Protein AF-Q7MBL3-F1 (afdb_monomer)

Secondary structure (DSSP, 8-state):
-----------------------------S-----STTB---HHHHHHHTPPSEEEPTT-HHHHHHHHHH-SEEEEE-EEE-TTS-EEEPPPEE--GGGHHHHHHHTTTT-EEEEEEETTEEEEEEEESSSSTT--EEEEE--PPPPPBPPP---HHHHHHHHHTTPPPTT---S----------TT---HHHHHS--HHHHHHHHHHHHHHHHHHHHHHHHHHHHHHHHHHHTSPTT----TTSTTHHHHHHHHHHHHHHHHHHHHHHHHHHHHHHHHHHTT-SS--TT-TTHHHHHHHHHHHHHHHHHHHHHHHHHHT-TTS-HHHHHHHHHHHH---HHHHHHHHS-SSS-SSS-HHHHHHHHHHHHHHHHHHHHHHHHHSSPPPEEEEEETTEEEEEEEETTEEEEEESS---HHHHHHHHHTT-EEETTTTEEEEE--HHHHHHHHHHHHHHTT-

Nearest PDB structures (foldseek):
  6z0c-assembly4_D  TM=3.869E-01  e=5.611E+00  Escherichia coli

Structure (mmCIF, N/CA/C/O backbone):
data_AF-Q7MBL3-F1
#
_entry.id   AF-Q7MBL3-F1
#
loop_
_atom_site.group_PDB
_atom_site.id
_atom_site.type_symbol
_atom_site.label_atom_id
_atom_site.label_alt_id
_atom_site.label_comp_id
_atom_site.label_asym_id
_atom_site.label_entity_id
_atom_site.label_seq_id
_atom_site.pdbx_PDB_ins_code
_atom_site.Cartn_x
_atom_site.Cartn_y
_atom_site.Cartn_z
_atom_site.occupancy
_atom_site.B_iso_or_equiv
_atom_site.auth_seq_id
_atom_site.auth_comp_id
_atom_site.auth_asym_id
_atom_site.auth_atom_id
_atom_site.pdbx_PDB_model_num
ATOM 1 N N . MET A 1 1 ? -49.470 62.899 23.967 1.00 39.84 1 MET A N 1
ATOM 2 C CA . MET A 1 1 ? -50.429 62.417 22.953 1.00 39.84 1 MET A CA 1
ATOM 3 C C . MET A 1 1 ? -50.361 60.896 22.932 1.00 39.84 1 MET A C 1
ATOM 5 O O . MET A 1 1 ? -49.258 60.398 22.788 1.00 39.84 1 MET A O 1
ATOM 9 N N . ALA A 1 2 ? -51.509 60.250 23.203 1.00 39.19 2 ALA A N 1
ATOM 10 C CA . ALA A 1 2 ? -51.912 58.832 23.047 1.00 39.19 2 ALA A CA 1
ATOM 11 C C . ALA A 1 2 ? -50.831 57.732 23.214 1.00 39.19 2 ALA A C 1
ATOM 13 O O . ALA A 1 2 ? -49.902 57.662 22.425 1.00 39.19 2 ALA A O 1
ATOM 14 N N . GLN A 1 3 ? -50.812 56.900 24.265 1.00 33.19 3 GLN A N 1
ATOM 15 C CA . GLN A 1 3 ? -51.766 55.849 24.701 1.00 33.19 3 GLN A CA 1
ATOM 16 C C . GLN A 1 3 ? -52.062 54.747 23.668 1.00 33.19 3 GLN A C 1
ATOM 18 O O . GLN A 1 3 ? -52.666 55.036 22.642 1.00 33.19 3 GLN A O 1
ATOM 23 N N . GLN A 1 4 ? -51.716 53.497 24.024 1.00 37.12 4 GLN A N 1
ATOM 24 C CA . GLN A 1 4 ? -52.576 52.290 24.152 1.00 37.12 4 GLN A CA 1
ATOM 25 C C . GLN A 1 4 ? -51.641 51.065 24.331 1.00 37.12 4 GLN A C 1
ATOM 27 O O . GLN A 1 4 ? -50.847 50.775 23.447 1.00 37.12 4 GLN A O 1
ATOM 32 N N . ASN A 1 5 ? -51.447 50.488 25.524 1.00 32.06 5 ASN A N 1
ATOM 33 C CA . ASN A 1 5 ? -52.316 49.622 26.344 1.00 32.06 5 ASN A CA 1
ATOM 34 C C . ASN A 1 5 ? -52.827 48.354 25.641 1.00 32.06 5 ASN A C 1
ATOM 36 O O . ASN A 1 5 ? -53.784 48.429 24.880 1.00 32.06 5 ASN A O 1
ATOM 40 N N . THR A 1 6 ? -52.314 47.189 26.059 1.00 35.31 6 THR A N 1
ATOM 41 C CA . THR A 1 6 ? -53.127 45.970 26.222 1.00 35.31 6 THR A CA 1
ATOM 42 C C . THR A 1 6 ? -52.737 45.236 27.506 1.00 35.31 6 THR A C 1
ATOM 44 O O . THR A 1 6 ? -51.592 44.836 27.707 1.00 35.31 6 THR A O 1
ATOM 47 N N . THR A 1 7 ? -53.737 45.121 28.367 1.00 34.91 7 THR A N 1
ATOM 48 C CA . THR A 1 7 ? -53.810 44.584 29.727 1.00 34.91 7 THR A CA 1
ATOM 49 C C . THR A 1 7 ? -53.821 43.046 29.765 1.00 34.91 7 THR A C 1
ATOM 51 O O . THR A 1 7 ? -54.398 42.439 28.864 1.00 34.91 7 THR A O 1
ATOM 54 N N . PRO A 1 8 ? -53.326 42.398 30.839 1.00 31.42 8 PRO A N 1
ATOM 55 C CA . PRO A 1 8 ? -53.755 41.064 31.255 1.00 31.42 8 PRO A CA 1
ATOM 56 C C . PRO A 1 8 ? -54.665 41.150 32.499 1.00 31.42 8 PRO A C 1
ATOM 58 O O . PRO A 1 8 ? -54.422 41.912 33.433 1.00 31.42 8 PRO A O 1
ATOM 61 N N . THR A 1 9 ? -55.768 40.407 32.506 1.00 29.75 9 THR A N 1
ATOM 62 C CA . THR A 1 9 ? -56.841 40.408 33.526 1.00 29.75 9 THR A CA 1
ATOM 63 C C . THR A 1 9 ? -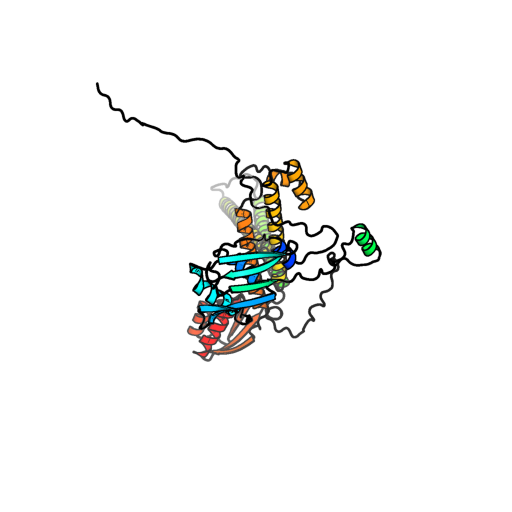57.580 39.073 33.330 1.00 29.75 9 THR A C 1
ATOM 65 O O . THR A 1 9 ? -57.867 38.753 32.185 1.00 29.75 9 THR A O 1
ATOM 68 N N . LEU A 1 10 ? -57.927 38.201 34.281 1.00 29.50 10 LEU A N 1
ATOM 69 C CA . LEU A 1 10 ? -57.842 38.079 35.742 1.00 29.50 10 LEU A CA 1
ATOM 70 C C . LEU A 1 10 ? -58.237 36.607 36.064 1.00 29.50 10 LEU A C 1
ATOM 72 O O . LEU A 1 10 ? -59.169 36.112 35.445 1.00 29.50 10 LEU A O 1
ATOM 76 N N . THR A 1 11 ? -57.542 35.948 37.008 1.00 28.22 11 THR A N 1
ATOM 77 C CA . THR A 1 11 ? -58.058 35.152 38.166 1.00 28.22 11 THR A CA 1
ATOM 78 C C . THR A 1 11 ? -59.240 34.164 37.977 1.00 28.22 11 THR A C 1
ATOM 80 O O . THR A 1 11 ? -60.243 34.506 37.377 1.00 28.22 11 THR A O 1
ATOM 83 N N . ASN A 1 12 ? -59.304 32.971 38.587 1.00 29.12 12 ASN A N 1
ATOM 84 C CA . ASN A 1 12 ? -59.176 32.711 40.029 1.00 29.12 12 ASN A CA 1
ATOM 85 C C . ASN A 1 12 ? -59.117 31.193 40.355 1.00 29.12 12 ASN A C 1
ATOM 87 O O . ASN A 1 12 ? -59.818 30.405 39.732 1.00 29.12 12 ASN A O 1
ATOM 91 N N . LEU A 1 13 ? -58.329 30.874 41.394 1.00 31.53 13 LEU A N 1
ATOM 92 C CA . LEU A 1 13 ? -58.522 29.901 42.492 1.00 31.53 13 LEU A CA 1
ATOM 93 C C . LEU A 1 13 ? -59.042 28.470 42.217 1.00 31.53 13 LEU A C 1
ATOM 95 O O . LEU A 1 13 ? -60.200 28.276 41.867 1.00 31.53 13 LEU A O 1
ATOM 99 N N . ASN A 1 14 ? -58.248 27.467 42.629 1.00 30.27 14 ASN A N 1
ATOM 100 C CA . ASN A 1 14 ? -58.586 26.673 43.824 1.00 30.27 14 ASN A CA 1
ATOM 101 C C . ASN A 1 14 ? -57.427 25.799 44.366 1.00 30.27 14 ASN A C 1
ATOM 103 O O . ASN A 1 14 ? -56.776 25.066 43.631 1.00 30.27 14 ASN A O 1
ATOM 107 N N . SER A 1 15 ? -57.239 25.931 45.688 1.00 30.22 15 SER A N 1
ATOM 108 C CA . SER A 1 15 ? -56.772 24.988 46.728 1.00 30.22 15 SER A CA 1
ATOM 109 C C . SER A 1 15 ? -55.614 24.004 46.487 1.00 30.22 15 SER A C 1
ATOM 111 O O . SER A 1 15 ? -55.679 23.087 45.675 1.00 30.22 15 SER A O 1
ATOM 113 N N . ALA A 1 16 ? -54.615 24.122 47.363 1.00 28.70 16 ALA A N 1
ATOM 114 C CA . ALA A 1 16 ? -53.510 23.198 47.577 1.00 28.70 16 ALA A CA 1
ATOM 115 C C . ALA A 1 16 ? -53.935 21.828 48.140 1.00 28.70 16 ALA A C 1
ATOM 117 O O . ALA A 1 16 ? -54.782 21.747 49.030 1.00 28.70 16 ALA A O 1
ATOM 118 N N . THR A 1 17 ? -53.221 20.769 47.750 1.00 28.30 17 THR A N 1
ATOM 119 C CA . THR A 1 17 ? -52.766 19.735 48.693 1.00 28.30 17 THR A CA 1
ATOM 120 C C . THR A 1 17 ? -51.470 19.099 48.183 1.00 28.30 17 THR A C 1
ATOM 122 O O . THR A 1 17 ? -51.303 18.820 47.000 1.00 28.30 17 THR A O 1
ATOM 125 N N . SER A 1 18 ? -50.529 18.957 49.106 1.00 27.38 18 SER A N 1
ATOM 126 C CA . SER A 1 18 ? -49.190 18.373 49.013 1.00 27.38 18 SER A CA 1
ATOM 127 C C . SER A 1 18 ? -49.149 16.941 48.458 1.00 27.38 18 SER A C 1
ATOM 129 O O . SER A 1 18 ? -50.048 16.161 48.753 1.00 27.38 18 SER A O 1
ATOM 131 N N . VAL A 1 19 ? -48.067 16.563 47.760 1.00 29.20 19 VAL A N 1
ATOM 132 C CA . VAL A 1 19 ? -46.987 15.654 48.231 1.00 29.20 19 VAL A CA 1
ATOM 133 C C . VAL A 1 19 ? -46.109 15.204 47.033 1.00 29.20 19 VAL A C 1
ATOM 135 O O . VAL A 1 19 ? -46.567 14.504 46.140 1.00 29.20 19 VAL A O 1
ATOM 138 N N . SER A 1 20 ? -44.838 15.616 47.107 1.00 32.19 20 SER A N 1
ATOM 139 C CA . SER A 1 20 ? -43.551 15.078 46.606 1.00 32.19 20 SER A CA 1
ATOM 140 C C . SER A 1 20 ? -43.251 14.748 45.122 1.00 32.19 20 SER A C 1
ATOM 142 O O . SER A 1 20 ? -44.102 14.256 44.387 1.00 32.19 20 SER A O 1
ATOM 144 N N . PRO A 1 21 ? -41.990 14.981 44.678 1.00 32.56 21 PRO A N 1
ATOM 145 C CA . PRO A 1 21 ? -41.573 14.969 43.276 1.00 32.56 21 PRO A CA 1
ATOM 146 C C . PRO A 1 21 ? -41.098 13.580 42.827 1.00 32.56 21 PRO A C 1
ATOM 148 O O . PRO A 1 21 ? -40.371 12.892 43.537 1.00 32.56 21 PRO A O 1
ATOM 151 N N . LEU A 1 22 ? -41.470 13.189 41.608 1.00 31.20 22 LEU A N 1
ATOM 152 C CA . LEU A 1 22 ? -40.857 12.067 40.898 1.00 31.20 22 LEU A CA 1
ATOM 153 C C . LEU A 1 22 ? -39.465 12.486 40.419 1.00 31.20 22 LEU A C 1
ATOM 155 O O . LEU A 1 22 ? -39.329 13.153 39.389 1.00 31.20 22 LEU A O 1
ATOM 159 N N . ASP A 1 23 ? -38.445 12.077 41.168 1.00 30.05 23 ASP A N 1
ATOM 160 C CA . ASP A 1 23 ? -37.067 12.103 40.705 1.00 30.05 23 ASP A CA 1
ATOM 161 C C . ASP A 1 23 ? -36.918 11.260 39.435 1.00 30.05 23 ASP A C 1
ATOM 163 O O . ASP A 1 23 ? -37.305 10.090 39.342 1.00 30.05 23 ASP A O 1
ATOM 167 N N . ARG A 1 24 ? -36.345 11.910 38.423 1.00 35.53 24 ARG A N 1
ATOM 168 C CA . ARG A 1 24 ? -35.778 11.273 37.243 1.00 35.53 24 ARG A CA 1
ATOM 169 C C . ARG A 1 24 ? -34.474 10.603 37.658 1.00 35.53 24 ARG A C 1
ATOM 171 O O . ARG A 1 24 ? -33.441 11.264 37.683 1.00 35.53 24 ARG A O 1
ATOM 178 N N . GLU A 1 25 ? -34.497 9.294 37.864 1.00 28.50 25 GLU A N 1
ATOM 179 C CA . GLU A 1 25 ? -33.273 8.500 37.800 1.00 28.50 25 GLU A CA 1
ATOM 180 C C . GLU A 1 25 ? -33.140 7.818 36.438 1.00 28.50 25 GLU A C 1
ATOM 182 O O . GLU A 1 25 ? -33.985 7.058 35.960 1.00 28.50 25 GLU A O 1
ATOM 187 N N . SER A 1 26 ? -32.036 8.172 35.790 1.00 29.92 26 SER A N 1
ATOM 188 C CA . SER A 1 26 ? -31.451 7.533 34.626 1.00 29.92 26 SER A CA 1
ATOM 189 C C . SER A 1 26 ? -31.321 6.023 34.804 1.00 29.92 26 SER A C 1
ATOM 191 O O . SER A 1 26 ? -30.896 5.552 35.854 1.00 29.92 26 SER A O 1
ATOM 193 N N . SER A 1 27 ? -31.592 5.280 33.730 1.00 28.03 27 SER A N 1
ATOM 194 C CA . SER A 1 27 ? -31.338 3.844 33.616 1.00 28.03 27 SER A CA 1
ATOM 195 C C . SER A 1 27 ? -29.967 3.443 34.186 1.00 28.03 27 SER A C 1
ATOM 197 O O . SER A 1 27 ? -28.944 3.881 33.645 1.00 28.03 27 SER A O 1
ATOM 199 N N . PRO A 1 28 ? -29.905 2.583 35.218 1.00 27.72 28 PRO A N 1
ATOM 200 C CA . PRO A 1 28 ? -28.652 1.985 35.626 1.00 27.72 28 PRO A CA 1
ATOM 201 C C . PRO A 1 28 ? -28.235 0.967 34.566 1.00 27.72 28 PRO A C 1
ATOM 203 O O . PRO A 1 28 ? -29.022 0.159 34.067 1.00 27.72 28 PRO A O 1
ATOM 206 N N . LYS A 1 29 ? -26.966 1.068 34.183 1.00 29.08 29 LYS A N 1
ATOM 207 C CA . LYS A 1 29 ? -26.270 0.110 33.333 1.00 29.08 29 LYS A CA 1
ATOM 208 C C . LYS A 1 29 ? -26.411 -1.285 33.946 1.00 29.08 29 LYS A C 1
ATOM 210 O O . LYS A 1 29 ? -26.300 -1.447 35.157 1.00 29.08 29 LYS A O 1
ATOM 215 N N . ASN A 1 30 ? -26.649 -2.269 33.083 1.00 32.38 30 ASN A N 1
ATOM 216 C CA . ASN A 1 30 ? -26.590 -3.690 33.401 1.00 32.38 30 ASN A CA 1
ATOM 217 C C . ASN A 1 30 ? -25.209 -4.049 33.967 1.00 32.38 30 ASN A C 1
ATOM 219 O O . ASN A 1 30 ? -24.318 -4.376 33.197 1.00 32.38 30 ASN A O 1
ATOM 223 N N . ASP A 1 31 ? -25.074 -4.020 35.286 1.00 31.09 31 ASP A N 1
ATOM 224 C CA . ASP A 1 31 ? -24.096 -4.789 36.052 1.00 31.09 31 ASP A CA 1
ATOM 225 C C . ASP A 1 31 ? -24.824 -5.291 37.305 1.00 31.09 31 ASP A C 1
ATOM 227 O O . ASP A 1 31 ? -24.669 -4.777 38.409 1.00 31.09 31 ASP A O 1
ATOM 231 N N . ILE A 1 32 ? -25.704 -6.281 37.118 1.00 34.22 32 ILE A N 1
ATOM 232 C CA . ILE A 1 32 ? -26.243 -7.054 38.239 1.00 34.22 32 ILE A CA 1
ATOM 233 C C . ILE A 1 32 ? -25.165 -8.072 38.599 1.00 34.22 32 ILE A C 1
ATOM 235 O O . ILE A 1 32 ? -24.945 -9.052 37.881 1.00 34.22 32 ILE A O 1
ATOM 239 N N . SER A 1 33 ? -24.477 -7.816 39.708 1.00 33.53 33 SER A N 1
ATOM 240 C CA . SER A 1 33 ? -23.591 -8.761 40.378 1.00 33.53 33 SER A CA 1
ATOM 241 C C . SER A 1 33 ? -24.357 -10.048 40.699 1.00 33.53 33 SER A C 1
ATOM 243 O O . SER A 1 33 ? -25.070 -10.143 41.695 1.00 33.53 33 SER A O 1
ATOM 245 N N . CYS A 1 34 ? -24.222 -11.053 39.838 1.00 35.75 34 CYS A N 1
ATOM 246 C CA . CYS A 1 34 ? -24.748 -12.396 40.059 1.00 35.75 34 CYS A CA 1
ATOM 247 C C . CYS A 1 34 ? -23.817 -13.162 41.011 1.00 35.75 34 CYS A C 1
ATOM 249 O O . CYS A 1 34 ? -22.993 -13.948 40.544 1.00 35.75 34 CYS A O 1
ATOM 251 N N . ALA A 1 35 ? -23.879 -12.877 42.313 1.00 34.41 35 ALA A N 1
ATOM 252 C CA . ALA A 1 35 ? -23.494 -13.802 43.385 1.00 34.41 35 ALA A CA 1
ATOM 253 C C . ALA A 1 35 ? -23.704 -13.135 44.751 1.00 34.41 35 ALA A C 1
ATOM 255 O O . ALA A 1 35 ? -22.852 -12.378 45.209 1.00 34.41 35 ALA A O 1
ATOM 256 N N . VAL A 1 36 ? -24.799 -13.479 45.414 1.00 39.50 36 VAL A N 1
ATOM 257 C CA . VAL A 1 36 ? -24.816 -13.606 46.873 1.00 39.50 36 VAL A CA 1
ATOM 258 C C . VAL A 1 36 ? -24.904 -15.120 47.108 1.00 39.50 36 VAL A C 1
ATOM 260 O O . VAL A 1 36 ? -25.676 -15.793 46.430 1.00 39.50 36 VAL A O 1
ATOM 263 N N . ASP A 1 37 ? -24.010 -15.666 47.930 1.00 43.28 37 ASP A N 1
ATOM 264 C CA . ASP A 1 37 ? -23.987 -17.075 48.372 1.00 43.28 37 ASP A CA 1
ATOM 265 C C . ASP A 1 37 ? -23.639 -18.182 47.352 1.00 43.28 37 ASP A C 1
ATOM 267 O O . ASP A 1 37 ? -24.036 -19.331 47.504 1.00 43.28 37 ASP A O 1
ATOM 271 N N . GLY A 1 38 ? -22.816 -17.895 46.334 1.00 48.69 38 GLY A N 1
ATOM 272 C CA . GLY A 1 38 ? -22.171 -18.957 45.531 1.00 48.69 38 GLY A CA 1
ATOM 273 C C . GLY A 1 38 ? -23.084 -19.703 44.545 1.00 48.69 38 GLY A C 1
ATOM 274 O O . GLY A 1 38 ? -22.628 -20.613 43.854 1.00 48.69 38 GLY A O 1
ATOM 275 N N . ILE A 1 39 ? -24.334 -19.268 44.414 1.00 49.53 39 ILE A N 1
ATOM 276 C CA . ILE A 1 39 ? -25.341 -19.841 43.524 1.00 49.53 39 ILE A CA 1
ATOM 277 C C . ILE A 1 39 ? -25.521 -18.929 42.302 1.00 49.53 39 ILE A C 1
ATOM 279 O O . ILE A 1 39 ? -25.742 -17.721 42.421 1.00 49.53 39 ILE A O 1
ATOM 283 N N . LYS A 1 40 ? -25.409 -19.493 41.093 1.00 53.00 40 LYS A N 1
ATOM 284 C CA . LYS A 1 40 ? -25.636 -18.758 39.843 1.00 53.00 40 LYS A CA 1
ATOM 285 C C . LYS A 1 40 ? -27.105 -18.887 39.451 1.00 53.00 40 LYS A C 1
ATOM 287 O O . LYS A 1 40 ? -27.510 -19.895 38.886 1.00 53.00 40 LYS A O 1
ATOM 292 N N . GLN A 1 41 ? -27.894 -17.850 39.714 1.00 61.34 41 GLN A N 1
ATOM 293 C CA . GLN A 1 41 ? -29.299 -17.825 39.302 1.00 61.34 41 GLN A CA 1
ATOM 294 C C . GLN A 1 41 ? -29.422 -17.914 37.767 1.00 61.34 41 GLN A C 1
ATOM 296 O O . GLN A 1 41 ? -28.727 -17.198 37.035 1.00 61.34 41 GLN A O 1
ATOM 301 N N . SER A 1 42 ? -30.303 -18.795 37.269 1.00 76.19 42 SER A N 1
ATOM 302 C CA . SER A 1 42 ? -30.627 -18.900 35.835 1.00 76.19 42 SER A CA 1
ATOM 303 C C . SER A 1 42 ? -31.080 -17.539 35.294 1.00 76.19 42 SER A C 1
ATOM 305 O O . SER A 1 42 ? -31.807 -16.796 35.961 1.00 76.19 42 SER A O 1
ATOM 307 N N . LYS A 1 43 ? -30.691 -17.209 34.052 1.00 82.00 43 LYS A N 1
ATOM 308 C CA . LYS A 1 43 ? -31.156 -15.987 33.368 1.00 82.00 43 LYS A CA 1
ATOM 309 C C . LYS A 1 43 ? -32.688 -15.932 33.293 1.00 82.00 43 LYS A C 1
ATOM 311 O O . LYS A 1 43 ? -33.242 -14.836 33.353 1.00 82.00 43 LYS A O 1
ATOM 316 N N . LYS A 1 44 ? -33.353 -17.093 33.190 1.00 83.12 44 LYS A N 1
ATOM 317 C CA . LYS A 1 44 ? -34.817 -17.225 33.237 1.00 83.12 44 LYS A CA 1
ATOM 318 C C . LYS A 1 44 ? -35.345 -16.833 34.619 1.00 83.12 44 LYS A C 1
ATOM 320 O O . LYS A 1 44 ? -36.205 -15.965 34.704 1.00 83.12 44 LYS A O 1
ATOM 325 N N . ASN A 1 45 ? -34.762 -17.365 35.695 1.00 85.69 45 ASN A N 1
ATOM 326 C CA . ASN A 1 45 ? -35.178 -17.074 37.074 1.00 85.69 45 ASN A CA 1
ATOM 327 C C . ASN A 1 45 ? -35.021 -15.581 37.424 1.00 85.69 45 ASN A C 1
ATOM 329 O O . ASN A 1 45 ? -35.952 -14.975 37.950 1.00 85.69 45 ASN A O 1
ATOM 333 N N . LEU A 1 46 ? -33.896 -14.956 37.051 1.00 85.25 46 LEU A N 1
ATOM 334 C CA . LEU A 1 46 ? -33.672 -13.508 37.207 1.00 85.25 46 LEU A CA 1
ATOM 335 C C . LEU A 1 46 ? -34.703 -12.670 36.435 1.00 85.25 46 LEU A C 1
ATOM 337 O O . LEU A 1 46 ? -35.185 -11.652 36.932 1.00 85.25 46 LEU A O 1
ATOM 341 N N . PHE A 1 47 ? -35.054 -13.093 35.218 1.00 88.31 47 PHE A N 1
ATOM 342 C CA . PHE A 1 47 ? -36.069 -12.417 34.414 1.00 88.31 47 PHE A CA 1
ATOM 343 C C . PHE A 1 47 ? -37.466 -12.542 35.040 1.00 88.31 47 PHE A C 1
ATOM 345 O O . PHE A 1 47 ? -38.156 -11.531 35.175 1.00 88.31 47 PHE A O 1
ATOM 352 N N . LEU A 1 48 ? -37.863 -13.736 35.491 1.00 88.00 48 LEU A N 1
ATOM 353 C CA . LEU A 1 48 ? -39.157 -13.976 36.143 1.00 88.00 48 LEU A CA 1
ATOM 354 C C . LEU A 1 48 ? -39.284 -13.259 37.499 1.00 88.00 48 LEU A C 1
ATOM 356 O O . LEU A 1 48 ? -40.385 -12.836 37.847 1.00 88.00 48 LEU A O 1
ATOM 360 N N . ALA A 1 49 ? -38.181 -13.065 38.230 1.00 88.00 49 ALA A N 1
ATOM 361 C CA . ALA A 1 49 ? -38.140 -12.306 39.486 1.00 88.00 49 ALA A CA 1
ATOM 362 C C . ALA A 1 49 ? -38.306 -10.784 39.300 1.00 88.00 49 ALA A C 1
ATOM 364 O O . ALA A 1 49 ? -38.614 -10.065 40.248 1.00 88.00 49 ALA A O 1
ATOM 365 N N . SER A 1 50 ? -38.099 -10.264 38.084 1.00 89.50 50 SER A N 1
ATOM 366 C CA . SER A 1 50 ? -38.173 -8.819 37.816 1.00 89.50 50 SER A CA 1
ATOM 367 C C . SER A 1 50 ? -39.604 -8.262 37.761 1.00 89.50 50 SER A C 1
ATOM 369 O O . SER A 1 50 ? -39.798 -7.044 37.755 1.00 89.50 50 SER A O 1
ATOM 371 N N . PHE A 1 51 ? -40.617 -9.133 37.726 1.00 89.69 51 PHE A N 1
ATOM 372 C CA . PHE A 1 51 ? -42.018 -8.745 37.592 1.00 89.69 51 PHE A CA 1
ATOM 373 C C . PHE A 1 51 ? -42.731 -8.669 38.943 1.00 89.69 51 PHE A C 1
ATOM 375 O O . PHE A 1 51 ? -42.536 -9.497 39.826 1.00 89.69 51 PHE A O 1
ATOM 382 N N . LYS A 1 52 ? -43.640 -7.698 39.067 1.00 88.88 52 LYS A N 1
ATOM 383 C CA . LYS A 1 52 ? -44.629 -7.626 40.152 1.00 88.88 52 LYS A CA 1
ATOM 384 C C . LYS A 1 52 ? -45.995 -8.063 39.624 1.00 88.88 52 LYS A C 1
ATOM 386 O O . LYS A 1 52 ? -46.282 -7.872 38.441 1.00 88.88 52 LYS A O 1
ATOM 391 N N . ALA A 1 53 ? -46.844 -8.617 40.491 1.00 89.69 53 ALA A N 1
ATOM 392 C CA . ALA A 1 53 ? -48.229 -8.914 40.133 1.00 89.69 53 ALA A CA 1
ATOM 393 C C . ALA A 1 53 ? -48.976 -7.634 39.720 1.00 89.69 53 ALA A C 1
ATOM 395 O O . ALA A 1 53 ? -48.779 -6.574 40.318 1.00 89.69 53 ALA A O 1
ATOM 396 N N . GLY A 1 54 ? -49.833 -7.722 38.701 1.00 91.19 54 GLY A N 1
ATOM 397 C CA . GLY A 1 54 ? -50.591 -6.570 38.205 1.00 91.19 54 GLY A CA 1
ATOM 398 C C . GLY A 1 54 ? -50.898 -6.624 36.711 1.00 91.19 54 GLY A C 1
ATOM 399 O O . GLY A 1 54 ? -50.822 -7.678 36.088 1.00 91.19 54 GLY A O 1
ATOM 400 N N . LYS A 1 55 ? -51.263 -5.473 36.133 1.00 91.88 55 LYS A N 1
ATOM 401 C CA . LYS A 1 55 ? -51.578 -5.345 34.701 1.00 91.88 55 LYS A CA 1
ATOM 402 C C . LYS A 1 55 ? -50.322 -5.055 33.877 1.00 91.88 55 LYS A C 1
ATOM 404 O O . LYS A 1 55 ? -49.573 -4.132 34.198 1.00 91.88 55 LYS A O 1
ATOM 409 N N . LEU A 1 56 ? -50.130 -5.785 32.778 1.00 92.75 56 LEU A N 1
ATOM 410 C CA . LEU A 1 56 ? -49.096 -5.498 31.780 1.00 92.75 56 LEU A CA 1
ATOM 411 C C . LEU A 1 56 ? -49.697 -4.680 30.628 1.00 92.75 56 LEU A C 1
ATOM 413 O O . LEU A 1 56 ? -50.800 -4.956 30.159 1.00 92.75 56 LEU A O 1
ATOM 417 N N . ARG A 1 57 ? -48.979 -3.657 30.148 1.00 91.12 57 ARG A N 1
ATOM 418 C CA . ARG A 1 57 ? -49.450 -2.859 29.003 1.00 91.12 57 ARG A CA 1
ATOM 419 C C . ARG A 1 57 ? -49.454 -3.713 27.735 1.00 91.12 57 ARG A C 1
ATOM 421 O O . ARG A 1 57 ? -48.414 -4.263 27.381 1.00 91.12 57 ARG A O 1
ATOM 428 N N . LYS A 1 58 ? -50.575 -3.730 27.002 1.00 90.00 58 LYS A N 1
ATOM 429 C CA . LYS A 1 58 ? -50.690 -4.474 25.736 1.00 90.00 58 LYS A CA 1
ATOM 430 C C . LYS A 1 58 ? -49.597 -4.097 24.728 1.00 90.00 58 LYS A C 1
ATOM 432 O O . LYS A 1 58 ? -48.912 -4.962 24.212 1.00 90.00 58 LYS A O 1
ATOM 437 N N . ASN A 1 59 ? -49.264 -2.818 24.566 1.00 90.31 59 ASN A N 1
ATOM 438 C CA . ASN A 1 59 ? -48.216 -2.394 23.625 1.00 90.31 59 ASN A CA 1
ATOM 439 C C . ASN A 1 59 ? -46.769 -2.828 23.978 1.00 90.31 59 ASN A C 1
ATOM 441 O O . ASN A 1 59 ? -45.854 -2.575 23.191 1.00 90.31 59 ASN A O 1
ATOM 445 N N . ALA A 1 60 ? -46.525 -3.509 25.105 1.00 92.25 60 ALA A N 1
ATOM 446 C CA . ALA A 1 60 ? -45.210 -4.020 25.497 1.00 92.25 60 ALA A CA 1
ATOM 447 C C . ALA A 1 60 ? -44.794 -5.296 24.725 1.00 92.25 60 ALA A C 1
ATOM 449 O O . ALA A 1 60 ? -44.304 -6.256 25.323 1.00 92.25 60 ALA A O 1
ATOM 450 N N . LYS A 1 61 ? -44.928 -5.305 23.386 1.00 91.12 61 LYS A N 1
ATOM 451 C CA . LYS A 1 61 ? -44.707 -6.488 22.523 1.00 91.12 61 LYS A CA 1
ATOM 452 C C . LYS A 1 61 ? -43.351 -7.180 22.758 1.00 91.12 61 LYS A C 1
ATOM 454 O O . LYS A 1 61 ? -43.287 -8.400 22.804 1.00 91.12 61 LYS A O 1
ATOM 459 N N . LYS A 1 62 ? -42.272 -6.419 22.998 1.00 91.56 62 LYS A N 1
ATOM 460 C CA . LYS A 1 62 ? -40.930 -6.973 23.298 1.00 91.56 62 LYS A CA 1
ATOM 461 C C . LYS A 1 62 ? -40.865 -7.756 24.614 1.00 91.56 62 LYS A C 1
ATOM 463 O O . LYS A 1 62 ? -40.076 -8.686 24.725 1.00 91.56 62 LYS A O 1
ATOM 468 N N . VAL A 1 63 ? -41.636 -7.346 25.620 1.00 91.19 63 VAL A N 1
ATOM 469 C CA . VAL A 1 63 ? -41.704 -8.031 26.919 1.00 91.19 63 VAL A CA 1
ATOM 470 C C . VAL A 1 63 ? -42.557 -9.287 26.786 1.00 91.19 63 VAL A C 1
ATOM 472 O O . VAL A 1 63 ? -42.152 -10.343 27.252 1.00 91.19 63 VAL A O 1
ATOM 475 N N . ILE A 1 64 ? -43.684 -9.179 26.078 1.00 93.12 64 ILE A N 1
ATOM 476 C CA . ILE A 1 64 ? -44.593 -10.296 25.796 1.00 93.12 64 ILE A CA 1
ATOM 477 C C . ILE A 1 64 ? -43.880 -11.388 24.988 1.00 93.12 64 ILE A C 1
ATOM 479 O O . ILE A 1 64 ? -43.983 -12.553 25.348 1.00 93.12 64 ILE A O 1
ATOM 483 N N . GLN A 1 65 ? -43.078 -11.027 23.979 1.00 94.19 65 GLN A N 1
ATOM 484 C CA . GLN A 1 65 ? -42.271 -12.002 23.234 1.00 94.19 65 GLN A CA 1
ATOM 485 C C . GLN A 1 65 ? -41.304 -12.757 24.151 1.00 94.19 65 GLN A C 1
ATOM 487 O O . GLN A 1 65 ? -41.246 -13.976 24.104 1.00 94.19 65 GLN A O 1
ATOM 492 N N . LYS A 1 66 ? -40.592 -12.053 25.041 1.00 92.88 66 LYS A N 1
ATOM 493 C CA . LYS A 1 66 ? -39.691 -12.707 26.002 1.00 92.88 66 LYS A CA 1
ATOM 494 C C . LYS A 1 66 ? -40.436 -13.635 26.964 1.00 92.88 66 LYS A C 1
ATOM 496 O O . LYS A 1 66 ? -39.896 -14.665 27.345 1.00 92.88 66 LYS A O 1
ATOM 501 N N . LEU A 1 67 ? -41.657 -13.279 27.365 1.00 92.75 67 LEU A N 1
ATOM 502 C CA . LEU A 1 67 ? -42.513 -14.152 28.173 1.00 92.75 67 LEU A CA 1
ATOM 503 C C . LEU A 1 67 ? -42.945 -15.393 27.380 1.00 92.75 67 LEU A C 1
ATOM 505 O O . LEU A 1 67 ? -42.880 -16.492 27.915 1.00 92.75 67 LEU A O 1
ATOM 509 N N . LEU A 1 68 ? -43.300 -15.248 26.102 1.00 92.94 68 LEU A N 1
ATOM 510 C CA . LEU A 1 68 ? -43.635 -16.370 25.221 1.00 92.94 68 LEU A CA 1
ATOM 511 C C . LEU A 1 68 ? -42.433 -17.311 24.995 1.00 92.94 68 LEU A C 1
ATOM 513 O O . LEU A 1 68 ? -42.589 -18.533 25.033 1.00 92.94 68 LEU A O 1
ATOM 517 N N . ASP A 1 69 ? -41.232 -16.754 24.825 1.00 91.75 69 ASP A N 1
ATOM 518 C CA . ASP A 1 69 ? -39.992 -17.523 24.657 1.00 91.75 69 ASP A CA 1
ATOM 519 C C . ASP A 1 69 ? -39.640 -18.314 25.930 1.00 91.75 69 ASP A C 1
ATOM 521 O O . ASP A 1 69 ? -39.146 -19.436 25.852 1.00 91.75 69 ASP A O 1
ATOM 525 N N . CYS A 1 70 ? -39.907 -17.738 27.107 1.00 89.62 70 CYS A N 1
ATOM 526 C CA . CYS A 1 70 ? -39.607 -18.349 28.403 1.00 89.62 70 CYS A CA 1
ATOM 527 C C . CYS A 1 70 ? -40.738 -19.215 28.982 1.00 89.62 70 CYS A C 1
ATOM 529 O O . CYS A 1 70 ? -40.507 -19.843 30.016 1.00 89.62 70 CYS A O 1
ATOM 531 N N . CYS A 1 71 ? -41.942 -19.222 28.399 1.00 91.44 71 CYS A N 1
ATOM 532 C CA . CYS A 1 71 ? -43.063 -19.991 28.944 1.00 91.44 71 CYS A CA 1
ATOM 533 C C . CYS A 1 71 ? -42.893 -21.491 28.692 1.00 91.44 71 CYS A C 1
ATOM 535 O O . CYS A 1 71 ? -42.484 -21.911 27.606 1.00 91.44 71 CYS A O 1
ATOM 537 N N . ASP A 1 72 ? -43.238 -22.295 29.691 1.00 90.38 72 ASP A N 1
ATOM 538 C CA . ASP A 1 72 ? -43.108 -23.751 29.628 1.00 90.38 72 ASP A CA 1
ATOM 539 C C . ASP A 1 72 ? -44.344 -24.384 28.984 1.00 90.38 72 ASP A C 1
ATOM 541 O O . ASP A 1 72 ? -44.223 -25.307 28.187 1.00 90.38 72 ASP A O 1
ATOM 545 N N . SER A 1 73 ? -45.528 -23.829 29.253 1.00 91.75 73 SER A N 1
ATOM 546 C CA . SER A 1 73 ? -46.770 -24.197 28.567 1.00 91.75 73 SER A CA 1
ATOM 547 C C . SER A 1 73 ? -47.647 -22.978 28.303 1.00 91.75 73 SER A C 1
ATOM 549 O O . SER A 1 73 ? -47.616 -21.983 29.039 1.00 91.75 73 SER A O 1
ATOM 551 N N . LEU A 1 74 ? -48.415 -23.074 27.220 1.00 94.62 74 LEU A N 1
ATOM 552 C CA . LEU A 1 74 ? -49.379 -22.080 26.777 1.00 94.62 74 LEU A CA 1
ATOM 553 C C . LEU A 1 74 ? -50.738 -22.762 26.661 1.00 94.62 74 LEU A C 1
ATOM 555 O O . LEU A 1 74 ? -50.882 -23.709 25.895 1.00 94.62 74 LEU A O 1
ATOM 559 N N . ILE A 1 75 ? -51.715 -22.313 27.441 1.00 94.44 75 ILE A N 1
ATOM 560 C CA . ILE A 1 75 ? -53.016 -22.975 27.561 1.00 94.44 75 ILE A CA 1
ATOM 561 C C . ILE A 1 75 ? -54.113 -21.987 27.185 1.00 94.44 75 ILE A C 1
ATOM 563 O O . ILE A 1 75 ? -54.172 -20.896 27.746 1.00 94.44 75 ILE A O 1
ATOM 567 N N . LEU A 1 76 ? -54.996 -22.381 26.276 1.00 93.44 76 LEU A N 1
ATOM 568 C CA . LEU A 1 76 ? -56.226 -21.669 25.964 1.00 93.44 76 LEU A CA 1
ATOM 569 C C . LEU A 1 76 ? -57.358 -22.203 26.845 1.00 93.44 76 LEU A C 1
ATOM 571 O O . LEU A 1 76 ? -57.619 -23.407 26.891 1.00 93.44 76 LEU A O 1
ATOM 575 N N . LYS A 1 77 ? -58.034 -21.297 27.544 1.00 91.19 77 LYS A N 1
ATOM 576 C CA . LYS A 1 77 ? -59.242 -21.579 28.317 1.00 91.19 77 LYS A CA 1
ATOM 577 C C . LYS A 1 77 ? -60.400 -20.862 27.657 1.00 91.19 77 LYS A C 1
ATOM 579 O O . LYS A 1 77 ? -60.366 -19.642 27.560 1.00 91.19 77 LYS A O 1
ATOM 584 N N . THR A 1 78 ? -61.397 -21.621 27.228 1.00 90.06 78 THR A N 1
ATOM 585 C CA . THR A 1 78 ? -62.600 -21.070 26.607 1.00 90.06 78 THR A CA 1
ATOM 586 C C . THR A 1 78 ? -63.833 -21.386 27.432 1.00 90.06 78 THR A C 1
ATOM 588 O O . THR A 1 78 ? -63.815 -22.270 28.296 1.00 90.06 78 THR A O 1
ATOM 591 N N . GLN A 1 79 ? -64.913 -20.663 27.169 1.00 85.44 79 GLN A N 1
ATOM 592 C CA . GLN A 1 79 ? -66.198 -20.878 27.829 1.00 85.44 79 GLN A CA 1
ATOM 593 C C . GLN A 1 79 ? -67.285 -21.131 26.783 1.00 85.44 79 GLN A C 1
ATOM 595 O O . GLN A 1 79 ? -67.233 -20.615 25.669 1.00 85.44 79 GLN A O 1
ATOM 600 N N . SER A 1 80 ? -68.266 -21.965 27.116 1.00 82.62 80 SER A N 1
ATOM 601 C CA . SER A 1 80 ? -69.445 -22.206 26.283 1.00 82.62 80 SER A CA 1
ATOM 602 C C . SER A 1 80 ? -70.717 -21.887 27.060 1.00 82.62 80 SER A C 1
ATOM 604 O O . SER A 1 80 ? -70.789 -22.083 28.272 1.00 82.62 80 SER A O 1
ATOM 606 N N . MET A 1 81 ? -71.723 -21.356 26.370 1.00 79.56 81 MET A N 1
ATOM 607 C CA . MET A 1 81 ? -73.003 -21.016 26.983 1.00 79.56 81 MET A CA 1
ATOM 608 C C . MET A 1 81 ? -73.926 -22.236 26.946 1.00 79.56 81 MET A C 1
ATOM 610 O O . MET A 1 81 ? -74.177 -22.799 25.877 1.00 79.56 81 MET A O 1
ATOM 614 N N . GLY A 1 82 ? -74.395 -22.662 28.117 1.00 72.88 82 GLY A N 1
ATOM 615 C CA . GLY A 1 82 ? -75.398 -23.710 28.261 1.00 72.88 82 GLY A CA 1
ATOM 616 C C . GLY A 1 82 ? -76.801 -23.227 27.890 1.00 72.88 82 GLY A C 1
ATOM 617 O O . GLY A 1 82 ? -77.056 -22.037 27.727 1.00 72.88 82 GLY A O 1
ATOM 618 N N . LEU A 1 83 ? -77.735 -24.173 27.761 1.00 77.19 83 LEU A N 1
ATOM 619 C CA . LEU A 1 83 ? -79.152 -23.894 27.477 1.00 77.19 83 LEU A CA 1
ATOM 620 C C . LEU A 1 83 ? -79.863 -23.174 28.645 1.00 77.19 83 LEU A C 1
ATOM 622 O O . LEU A 1 83 ? -80.963 -22.657 28.493 1.00 77.19 83 LEU A O 1
ATOM 626 N N . ASP A 1 84 ? -79.235 -23.178 29.814 1.00 77.56 84 ASP A N 1
ATOM 627 C CA . ASP A 1 84 ? -79.628 -22.546 31.069 1.00 77.56 84 ASP A CA 1
ATOM 628 C C . ASP A 1 84 ? -79.056 -21.124 31.238 1.00 77.56 84 ASP A C 1
ATOM 630 O O . ASP A 1 84 ? -79.025 -20.605 32.354 1.00 77.56 84 ASP A O 1
ATOM 634 N N . ASP A 1 85 ? -78.575 -20.508 30.149 1.00 73.56 85 ASP A N 1
ATOM 635 C CA . ASP A 1 85 ? -77.882 -19.208 30.126 1.00 73.56 85 ASP A CA 1
ATOM 636 C C . ASP A 1 85 ? -76.680 -19.134 31.096 1.00 73.56 85 ASP A C 1
ATOM 638 O O . ASP A 1 85 ? -76.195 -18.053 31.445 1.00 73.56 85 ASP A O 1
ATOM 642 N N . CYS A 1 86 ? -76.165 -20.291 31.527 1.00 75.19 86 CYS A N 1
ATOM 643 C CA . CYS A 1 86 ? -74.995 -20.402 32.386 1.00 75.19 86 CYS A CA 1
ATOM 644 C C . CYS A 1 86 ? -73.743 -20.672 31.548 1.00 75.19 86 CYS A C 1
ATOM 646 O O . CYS A 1 86 ? -73.734 -21.505 30.640 1.00 75.19 86 CYS A O 1
ATOM 648 N N . TRP A 1 87 ? -72.660 -19.966 31.868 1.00 74.62 87 TRP A N 1
ATOM 649 C CA . TRP A 1 87 ? -71.362 -20.187 31.238 1.00 74.62 87 TRP A CA 1
ATOM 650 C C . TRP A 1 87 ? -70.666 -21.392 31.864 1.00 74.62 87 TRP A C 1
ATOM 652 O O . TRP A 1 87 ? -70.428 -21.431 33.072 1.00 74.62 87 TRP A O 1
ATOM 662 N N . ASN A 1 88 ? -70.312 -22.359 31.024 1.00 80.25 88 ASN A N 1
ATOM 663 C CA . ASN A 1 88 ? -69.559 -23.544 31.395 1.00 80.25 88 ASN A CA 1
ATOM 664 C C . ASN A 1 88 ? -68.118 -23.403 30.896 1.00 80.25 88 ASN A C 1
ATOM 666 O O . ASN A 1 88 ? -67.878 -23.134 29.718 1.00 80.25 88 ASN A O 1
ATOM 670 N N . ALA A 1 89 ? -67.146 -23.589 31.790 1.00 83.62 89 ALA A N 1
ATOM 671 C CA . ALA A 1 89 ? -65.739 -23.614 31.410 1.00 83.62 89 ALA A CA 1
ATOM 672 C C . ALA A 1 89 ? -65.443 -24.888 30.607 1.00 83.62 89 ALA A C 1
ATOM 674 O O . ALA A 1 89 ? -65.707 -25.995 31.078 1.00 83.62 89 ALA A O 1
ATOM 675 N N . ASN A 1 90 ? -64.882 -24.730 29.410 1.00 87.31 90 ASN A N 1
ATOM 676 C CA . ASN A 1 90 ? -64.445 -25.859 28.598 1.00 87.31 90 ASN A CA 1
ATOM 677 C C . ASN A 1 90 ? -63.123 -26.425 29.141 1.00 87.31 90 ASN A C 1
ATOM 679 O O . ASN A 1 90 ? -62.385 -25.753 29.871 1.00 87.31 90 ASN A O 1
ATOM 683 N N . GLU A 1 91 ? -62.802 -27.666 28.768 1.00 88.44 91 GLU A N 1
ATOM 684 C CA . GLU A 1 91 ? -61.513 -28.262 29.122 1.00 88.44 91 GLU A CA 1
ATOM 685 C C . GLU A 1 91 ? -60.354 -27.429 28.538 1.00 88.44 91 GLU A C 1
ATOM 687 O O . GLU A 1 91 ? -60.375 -27.114 27.344 1.00 88.44 91 GLU A O 1
ATOM 692 N N . PRO A 1 92 ? -59.340 -27.052 29.345 1.00 91.31 92 PRO A N 1
ATOM 693 C CA . PRO A 1 92 ? -58.215 -26.263 28.858 1.00 91.31 92 PRO A CA 1
ATOM 694 C C . PRO A 1 92 ? -57.426 -27.004 27.774 1.00 91.31 92 PRO A C 1
ATOM 696 O O . PRO A 1 92 ? -57.054 -28.163 27.957 1.00 91.31 92 PRO A O 1
ATOM 699 N N . GLN A 1 93 ? -57.119 -26.319 26.673 1.00 90.69 93 GLN A N 1
ATOM 700 C CA . GLN A 1 93 ? -56.396 -26.892 25.536 1.00 90.69 93 GLN A CA 1
ATOM 701 C C . GLN A 1 93 ? -55.004 -26.278 25.409 1.00 90.69 93 GLN A C 1
ATOM 703 O O . GLN A 1 93 ? -54.827 -25.074 25.585 1.00 90.69 93 GLN A O 1
ATOM 708 N N . GLU A 1 94 ? -54.001 -27.092 25.085 1.00 91.94 94 GLU A N 1
ATOM 709 C CA . GLU A 1 94 ? -52.667 -26.578 24.773 1.00 91.94 94 GLU A CA 1
ATOM 710 C C . GLU A 1 94 ? -52.712 -25.769 23.471 1.00 91.94 94 GLU A C 1
ATOM 712 O O . GLU A 1 94 ? -53.288 -26.197 22.469 1.00 91.94 94 GLU A O 1
ATOM 717 N N . TYR A 1 95 ? -52.130 -24.573 23.496 1.00 92.25 95 TYR A N 1
ATOM 718 C CA . TYR A 1 95 ? -52.185 -23.629 22.391 1.00 92.25 95 TYR A CA 1
ATOM 719 C C . TYR A 1 95 ? -50.824 -23.498 21.713 1.00 92.25 95 TYR A C 1
ATOM 721 O O . TYR A 1 95 ? -49.791 -23.330 22.362 1.00 92.25 95 TYR A O 1
ATOM 729 N N . ASP A 1 96 ? -50.827 -23.526 20.383 1.00 93.31 96 ASP A N 1
ATOM 730 C CA . ASP A 1 96 ? -49.610 -23.404 19.588 1.00 93.31 96 ASP A CA 1
ATOM 731 C C . ASP A 1 96 ? -49.012 -21.990 19.691 1.00 93.31 96 ASP A C 1
ATOM 733 O O . ASP A 1 96 ? -49.637 -20.991 19.318 1.00 93.31 96 ASP A O 1
ATOM 737 N N . LYS A 1 97 ? -47.755 -21.904 20.146 1.00 92.06 97 LYS A N 1
ATOM 738 C CA . LYS A 1 97 ? -47.011 -20.640 20.267 1.00 92.06 97 LYS A CA 1
ATOM 739 C C . LYS A 1 97 ? -46.884 -19.905 18.929 1.00 92.06 97 LYS A C 1
ATOM 741 O O . LYS A 1 97 ? -46.807 -18.678 18.936 1.00 92.06 97 LYS A O 1
ATOM 746 N N . ALA A 1 98 ? -46.883 -20.611 17.794 1.00 91.75 98 ALA A N 1
ATOM 747 C CA . ALA A 1 98 ? -46.785 -19.985 16.474 1.00 91.75 98 ALA A CA 1
ATOM 748 C C . ALA A 1 98 ? -48.024 -19.141 16.120 1.00 91.75 98 ALA A C 1
ATOM 750 O O . ALA A 1 98 ? -47.896 -18.123 15.440 1.00 91.75 98 ALA A O 1
ATOM 751 N N . LYS A 1 99 ? -49.205 -19.517 16.631 1.00 92.50 99 LYS A N 1
ATOM 752 C CA . LYS A 1 99 ? -50.481 -18.813 16.400 1.00 92.50 99 LYS A CA 1
ATOM 753 C C . LYS A 1 99 ? -50.750 -17.686 17.398 1.00 92.50 99 LYS A C 1
ATOM 755 O O . LYS A 1 99 ? -51.709 -16.936 17.243 1.00 92.50 99 LYS A O 1
ATOM 760 N N . PHE A 1 100 ? -49.886 -17.526 18.403 1.00 94.06 100 PHE A N 1
ATOM 761 C CA . PHE A 1 100 ? -50.045 -16.538 19.472 1.00 94.06 100 PHE A CA 1
ATOM 762 C C . PHE A 1 100 ? -50.301 -15.123 18.943 1.00 94.06 100 PHE A C 1
ATOM 764 O O . PHE A 1 100 ? -51.229 -14.455 19.388 1.00 94.06 100 PHE A O 1
ATOM 771 N N . TRP A 1 101 ? -49.480 -14.660 17.995 1.00 94.44 101 TRP A N 1
ATOM 772 C CA . TRP A 1 101 ? -49.573 -13.287 17.499 1.00 94.44 101 TRP A CA 1
ATOM 773 C C . TRP A 1 101 ? -50.810 -13.043 16.629 1.00 94.44 101 TRP A C 1
ATOM 775 O O . TRP A 1 101 ? -51.333 -11.934 16.647 1.00 94.44 101 TRP A O 1
ATOM 785 N N . GLU A 1 102 ? -51.309 -14.066 15.933 1.00 93.50 102 GLU A N 1
ATOM 786 C CA . GLU A 1 102 ? -52.546 -13.984 15.146 1.00 93.50 102 GLU A CA 1
ATOM 787 C C . GLU A 1 102 ? -53.767 -13.785 16.059 1.00 93.50 102 GLU A C 1
ATOM 789 O O . GLU A 1 102 ? -54.568 -12.871 15.846 1.00 93.50 102 GLU A O 1
ATOM 794 N N . TRP A 1 103 ? -53.859 -14.569 17.139 1.00 93.31 103 TRP A N 1
ATOM 795 C CA . TRP A 1 103 ? -54.885 -14.397 18.174 1.00 93.31 103 TRP A CA 1
ATOM 796 C C . TRP A 1 103 ? -54.741 -13.045 18.884 1.00 93.31 103 TRP A C 1
ATOM 798 O O . TRP A 1 103 ? -55.688 -12.272 19.000 1.00 93.31 103 TRP A O 1
ATOM 808 N N . TYR A 1 104 ? -53.514 -12.693 19.267 1.00 92.81 104 TYR A N 1
ATOM 809 C CA . TYR A 1 104 ? -53.206 -11.436 19.945 1.00 92.81 104 TYR A CA 1
ATOM 810 C C . TYR A 1 104 ? -53.659 -10.199 19.152 1.00 92.81 104 TYR A C 1
ATOM 812 O O . TYR A 1 104 ? -54.139 -9.225 19.734 1.00 92.81 104 TYR A O 1
ATOM 820 N N . GLU A 1 105 ? -53.471 -10.204 17.831 1.00 92.31 105 GLU A N 1
ATOM 821 C CA . GLU A 1 105 ? -53.872 -9.092 16.965 1.00 92.31 105 GLU A CA 1
ATOM 822 C C . GLU A 1 105 ? -55.383 -9.063 16.726 1.00 92.31 105 GLU A C 1
ATOM 824 O O . GLU A 1 105 ? -55.965 -7.977 16.732 1.00 92.31 105 GLU A O 1
ATOM 829 N N . SER A 1 106 ? -56.019 -10.233 16.623 1.00 91.31 106 SER A N 1
ATOM 830 C CA . SER A 1 106 ? -57.475 -10.366 16.485 1.00 91.31 106 SER A CA 1
ATOM 831 C C . SER A 1 106 ? -58.231 -9.825 17.705 1.00 91.31 106 SER A C 1
ATOM 833 O O . SER A 1 106 ? -59.276 -9.196 17.552 1.00 91.31 106 SER A O 1
ATOM 835 N N . ASN A 1 107 ? -57.673 -9.987 18.908 1.00 90.81 107 ASN A N 1
ATOM 836 C CA . ASN A 1 107 ? -58.311 -9.599 20.172 1.0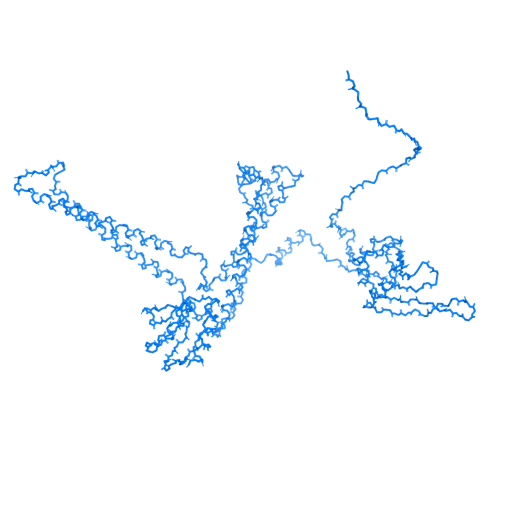0 90.81 107 ASN A CA 1
ATOM 837 C C . ASN A 1 107 ? -57.741 -8.296 20.783 1.00 90.81 107 ASN A C 1
ATOM 839 O O . ASN A 1 107 ? -58.093 -7.906 21.896 1.00 90.81 107 ASN A O 1
ATOM 843 N N . TYR A 1 108 ? -56.870 -7.564 20.074 1.00 89.50 108 TYR A N 1
ATOM 844 C CA . TYR A 1 108 ? -56.095 -6.443 20.637 1.00 89.50 108 TYR A CA 1
ATOM 845 C C . TYR A 1 108 ? -56.931 -5.273 21.199 1.00 89.50 108 TYR A C 1
ATOM 847 O O . TYR A 1 108 ? -56.461 -4.530 22.076 1.00 89.50 108 TYR A O 1
ATOM 855 N N . SER A 1 109 ? -58.136 -5.040 20.670 1.00 87.19 109 SER A N 1
ATOM 856 C CA . SER A 1 109 ? -59.004 -3.918 21.054 1.00 87.19 109 SER A CA 1
ATOM 857 C C . SER A 1 109 ? -59.395 -3.989 22.530 1.00 87.19 109 SER A C 1
ATOM 859 O O . SER A 1 109 ? -59.122 -3.038 23.273 1.00 87.19 109 SER A O 1
ATOM 861 N N . GLU A 1 110 ? -59.940 -5.128 22.950 1.00 85.94 110 GLU A N 1
ATOM 862 C CA . GLU A 1 110 ? -60.557 -5.338 24.266 1.00 85.94 110 GLU A CA 1
ATOM 863 C C . GLU A 1 110 ? -59.686 -6.147 25.238 1.00 85.94 110 GLU A C 1
ATOM 865 O O . GLU A 1 110 ? -59.954 -6.159 26.440 1.00 85.94 110 GLU A O 1
ATOM 870 N N . MET A 1 111 ? -58.585 -6.722 24.748 1.00 90.94 111 MET A N 1
ATOM 871 C CA . MET A 1 111 ? -57.717 -7.594 25.532 1.00 90.94 111 MET A CA 1
ATOM 872 C C . MET A 1 111 ? -57.029 -6.905 26.719 1.00 90.94 111 MET A C 1
ATOM 874 O O . MET A 1 111 ? -56.523 -5.774 26.635 1.00 90.94 111 MET A O 1
ATOM 878 N N . VAL A 1 112 ? -56.915 -7.658 27.817 1.00 91.75 112 VAL A N 1
ATOM 879 C CA . VAL A 1 112 ? -56.241 -7.265 29.061 1.00 91.75 112 VAL A CA 1
ATOM 880 C C . VAL A 1 112 ? -55.236 -8.338 29.485 1.00 91.75 112 VAL A C 1
ATOM 882 O O . VAL A 1 112 ? -55.515 -9.526 29.414 1.00 91.75 112 VAL A O 1
ATOM 885 N N . ILE A 1 113 ? -54.053 -7.920 29.950 1.00 94.00 113 ILE A N 1
ATOM 886 C CA . ILE A 1 113 ? -52.976 -8.833 30.363 1.00 94.00 113 ILE A CA 1
ATOM 887 C C . ILE A 1 113 ? -52.719 -8.699 31.864 1.00 94.00 113 ILE A C 1
ATOM 889 O O . ILE A 1 113 ? -52.388 -7.610 32.346 1.00 94.00 113 ILE A O 1
ATOM 893 N N . TYR A 1 114 ? -52.797 -9.814 32.585 1.00 93.81 114 TYR A N 1
ATOM 894 C CA . TYR A 1 114 ? -52.568 -9.921 34.021 1.00 93.81 114 TYR A CA 1
ATOM 895 C C . TYR A 1 114 ? -51.355 -10.799 34.340 1.00 93.81 114 TYR A C 1
ATOM 897 O O . TYR A 1 114 ? -51.185 -11.892 33.811 1.00 93.81 114 TYR A O 1
ATOM 905 N N . LEU A 1 115 ? -50.519 -10.330 35.261 1.00 94.12 115 LEU A N 1
ATOM 906 C CA . LEU A 1 115 ? -49.356 -11.033 35.794 1.00 94.12 115 LEU A CA 1
ATOM 907 C C . LEU A 1 115 ? -49.672 -11.530 37.203 1.00 94.12 115 LEU A C 1
ATOM 909 O O . LEU A 1 115 ? -50.063 -10.726 38.056 1.00 94.12 115 LEU A O 1
ATOM 913 N N . LYS A 1 116 ? -49.460 -12.823 37.478 1.00 91.50 116 LYS A N 1
ATOM 914 C CA . LYS A 1 116 ? -49.567 -13.377 38.837 1.00 91.50 116 LYS A CA 1
ATOM 915 C C . LYS A 1 116 ? -48.231 -13.954 39.288 1.00 91.50 116 LYS A C 1
ATOM 917 O O . LYS A 1 116 ? -47.665 -14.852 38.659 1.00 91.50 116 LYS A O 1
ATOM 922 N N . THR A 1 117 ? -47.739 -13.447 40.409 1.00 90.12 117 THR A N 1
ATOM 923 C CA . THR A 1 117 ? -46.491 -13.891 41.031 1.00 90.12 117 THR A CA 1
ATOM 924 C C . THR A 1 117 ? -46.777 -14.849 42.183 1.00 90.12 117 THR A C 1
ATOM 926 O O . THR A 1 117 ? -47.733 -14.642 42.929 1.00 90.12 117 THR A O 1
ATOM 929 N N . ARG A 1 118 ? -45.933 -15.864 42.351 1.00 86.94 118 ARG A N 1
ATOM 930 C CA . ARG A 1 118 ? -45.924 -16.787 43.490 1.00 86.94 118 ARG A CA 1
ATOM 931 C C . ARG A 1 118 ? -44.490 -16.862 44.010 1.00 86.94 118 ARG A C 1
ATOM 933 O O . ARG A 1 118 ? -43.567 -16.948 43.209 1.00 86.94 118 ARG A O 1
ATOM 940 N N . ASP A 1 119 ? -44.311 -16.752 45.322 1.00 82.88 119 ASP A N 1
ATOM 941 C CA . ASP A 1 119 ? -42.997 -16.829 45.984 1.00 82.88 119 ASP A CA 1
ATOM 942 C C . ASP A 1 119 ? -41.946 -15.846 45.420 1.00 82.88 119 ASP A C 1
ATOM 944 O O . ASP A 1 119 ? -40.757 -16.135 45.363 1.00 82.88 119 ASP A O 1
ATOM 948 N N . GLY A 1 120 ? -42.393 -14.663 44.976 1.00 81.56 120 GLY A N 1
ATOM 949 C CA . GLY A 1 120 ? -41.529 -13.618 44.407 1.00 81.56 120 GLY A CA 1
ATOM 950 C C . GLY A 1 120 ? -41.184 -13.785 42.921 1.00 81.56 120 GLY A C 1
ATOM 951 O O . GLY A 1 120 ? -40.565 -12.892 42.350 1.00 81.56 120 GLY A O 1
ATOM 952 N N . PHE A 1 121 ? -41.632 -14.864 42.273 1.00 87.12 121 PHE A N 1
ATOM 953 C CA . PHE A 1 121 ? -41.417 -15.117 40.846 1.00 87.12 121 PHE A CA 1
ATOM 954 C C . PHE A 1 121 ? -42.723 -15.054 40.061 1.00 87.12 121 PHE A C 1
ATOM 956 O O . PHE A 1 121 ? -43.800 -15.382 40.566 1.00 87.12 121 PHE A O 1
ATOM 963 N N . LEU A 1 122 ? -42.649 -14.647 38.796 1.00 90.31 122 LEU A N 1
ATOM 964 C CA . LEU A 1 122 ? -43.784 -14.722 37.884 1.00 90.31 122 LEU A CA 1
ATOM 965 C C . LEU A 1 122 ? -44.177 -16.188 37.641 1.00 90.31 122 LEU A C 1
ATOM 967 O O . LEU A 1 122 ? -43.408 -16.950 37.068 1.00 90.31 122 LEU A O 1
ATOM 971 N N . SER A 1 123 ? -45.382 -16.560 38.076 1.00 90.19 123 SER A N 1
ATOM 972 C CA . SER A 1 123 ? -45.893 -17.939 38.003 1.00 90.19 123 SER A CA 1
ATOM 973 C C . SER A 1 123 ? -46.810 -18.166 36.804 1.00 90.19 123 SER A C 1
ATOM 975 O O . SER A 1 123 ? -46.788 -19.233 36.192 1.00 90.19 123 SER A O 1
ATOM 977 N N . LYS A 1 124 ? -47.610 -17.151 36.453 1.00 93.00 124 LYS A N 1
ATOM 978 C CA . LYS A 1 124 ? -48.476 -17.181 35.276 1.00 93.00 124 LYS A CA 1
ATOM 979 C C . LYS A 1 124 ? -48.771 -15.794 34.720 1.00 93.00 124 LYS A C 1
ATOM 981 O O . LYS A 1 124 ? -48.828 -14.812 35.468 1.00 93.00 124 LYS A O 1
ATOM 986 N N . VAL A 1 125 ? -48.995 -15.744 33.412 1.00 95.12 125 VAL A N 1
ATOM 987 C CA . VAL A 1 125 ? -49.504 -14.575 32.681 1.00 95.12 125 VAL A CA 1
ATOM 988 C C . VAL A 1 125 ? -50.843 -14.977 32.079 1.00 95.12 125 VAL A C 1
ATOM 990 O O . VAL A 1 125 ? -50.895 -15.948 31.336 1.00 95.12 125 VAL A O 1
ATOM 993 N N . GLU A 1 126 ? -51.911 -14.261 32.409 1.00 93.19 126 GLU A N 1
ATOM 994 C CA . GLU A 1 126 ? -53.254 -14.470 31.855 1.00 93.19 126 GLU A CA 1
ATOM 995 C C . GLU A 1 126 ? -53.557 -13.334 30.875 1.00 93.19 126 GLU A C 1
ATOM 997 O O . GLU A 1 126 ? -53.475 -12.158 31.237 1.00 93.19 126 GLU A O 1
ATOM 1002 N N . ILE A 1 127 ? -53.852 -13.682 29.627 1.00 93.94 127 ILE A N 1
ATOM 1003 C CA . ILE A 1 127 ? -54.219 -12.750 28.565 1.00 93.94 127 ILE A CA 1
ATOM 1004 C C . ILE A 1 127 ? -55.685 -13.011 28.234 1.00 93.94 127 ILE A C 1
ATOM 1006 O O . ILE A 1 127 ? -55.996 -14.004 27.586 1.00 93.94 127 ILE A O 1
ATOM 1010 N N . CYS A 1 128 ? -56.559 -12.130 28.701 1.00 91.56 128 CYS A N 1
ATOM 1011 C CA . CYS A 1 128 ? -58.002 -12.219 28.509 1.00 91.56 128 CYS A CA 1
ATOM 1012 C C . CYS A 1 128 ? -58.379 -11.436 27.255 1.00 91.56 128 CYS A C 1
ATOM 1014 O O . CYS A 1 128 ? -57.923 -10.298 27.104 1.00 91.56 128 CYS A O 1
ATOM 1016 N N . ASP A 1 129 ? -59.202 -12.001 26.377 1.00 88.94 129 ASP A N 1
ATOM 1017 C CA . ASP A 1 129 ? -59.699 -11.307 25.184 1.00 88.94 129 ASP A CA 1
ATOM 1018 C C . ASP A 1 129 ? -60.597 -10.093 25.494 1.00 88.94 129 ASP A C 1
ATOM 1020 O O . ASP A 1 129 ? -60.621 -9.136 24.720 1.00 88.94 129 ASP A O 1
ATOM 1024 N N . CYS A 1 130 ? -61.265 -10.085 26.648 1.00 82.19 130 CYS A N 1
ATOM 1025 C CA . CYS A 1 130 ? -62.074 -8.980 27.145 1.00 82.19 130 CYS A CA 1
ATOM 1026 C C . CYS A 1 130 ? -61.964 -8.828 28.676 1.00 82.19 130 CYS A C 1
ATOM 1028 O O . CYS A 1 130 ? -61.325 -9.615 29.371 1.00 82.19 130 CYS A O 1
ATOM 1030 N N . ILE A 1 131 ? -62.550 -7.758 29.229 1.00 81.19 131 ILE A N 1
ATOM 1031 C CA . ILE A 1 131 ? -62.499 -7.453 30.675 1.00 81.19 131 ILE A CA 1
ATOM 1032 C C . ILE A 1 131 ? -63.550 -8.215 31.502 1.00 81.19 131 ILE A C 1
ATOM 1034 O O . ILE A 1 131 ? -63.560 -8.116 32.731 1.00 81.19 131 ILE A O 1
ATOM 1038 N N . TYR A 1 132 ? -64.465 -8.919 30.841 1.00 77.75 132 TYR A N 1
ATOM 1039 C CA . TYR A 1 132 ? -65.586 -9.588 31.487 1.00 77.75 132 TYR A CA 1
ATOM 1040 C C . TYR A 1 132 ? -65.216 -10.997 31.957 1.00 77.75 132 TYR A C 1
ATOM 1042 O O . TYR A 1 132 ? -64.228 -11.574 31.531 1.00 77.75 132 TYR A O 1
ATOM 1050 N N . HIS A 1 133 ? -66.027 -11.561 32.855 1.00 67.88 133 HIS A N 1
ATOM 1051 C CA . HIS A 1 133 ? -65.779 -12.888 33.431 1.00 67.88 133 HIS A CA 1
ATOM 1052 C C . HIS A 1 133 ? -65.925 -14.044 32.418 1.00 67.88 133 HIS A C 1
ATOM 1054 O O . HIS A 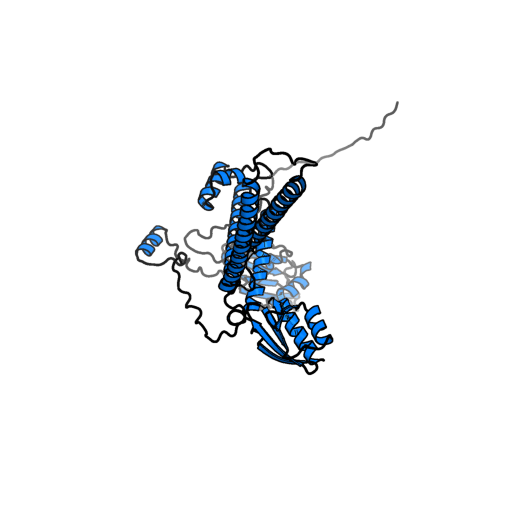1 133 ? -65.467 -15.151 32.688 1.00 67.88 133 HIS A O 1
ATOM 1060 N N . PHE A 1 134 ? -66.537 -13.781 31.261 1.00 75.50 134 PHE A N 1
ATOM 1061 C CA . PHE A 1 134 ? -66.796 -14.745 30.188 1.00 75.50 134 PHE A CA 1
ATOM 1062 C C . PHE A 1 134 ? -65.739 -14.709 29.063 1.00 75.50 134 PHE A C 1
ATOM 1064 O O . PHE A 1 134 ? -66.049 -15.041 27.925 1.00 75.50 134 PHE A O 1
ATOM 1071 N N . SER A 1 135 ? -64.511 -14.271 29.360 1.00 83.88 135 SER A N 1
ATOM 1072 C CA . SER A 1 135 ? -63.419 -14.177 28.385 1.00 83.88 135 SER A CA 1
ATOM 1073 C C . SER A 1 135 ? -62.835 -15.534 27.986 1.00 83.88 135 SER A C 1
ATOM 1075 O O . SER A 1 135 ? -62.777 -16.466 28.801 1.00 83.88 135 SER A O 1
ATOM 1077 N N . ASP A 1 136 ? -62.338 -15.601 26.749 1.00 88.75 136 ASP A N 1
ATOM 1078 C CA . ASP A 1 136 ? -61.376 -16.617 26.336 1.00 88.75 136 ASP A CA 1
ATOM 1079 C C . ASP A 1 136 ? -59.971 -16.167 26.768 1.00 88.75 136 ASP A C 1
ATOM 1081 O O . ASP A 1 136 ? -59.465 -15.107 26.375 1.00 88.75 136 ASP A O 1
ATOM 1085 N N . ASP A 1 137 ? -59.332 -16.988 27.600 1.00 91.25 137 ASP A N 1
ATOM 1086 C CA . ASP A 1 137 ? -58.087 -16.649 28.279 1.00 91.25 137 ASP A CA 1
ATOM 1087 C C . ASP A 1 137 ? -56.926 -17.491 27.761 1.00 91.25 137 ASP A C 1
ATOM 1089 O O . ASP A 1 137 ? -56.920 -18.723 27.857 1.00 91.25 137 ASP A O 1
ATOM 1093 N N . LEU A 1 138 ? -55.871 -16.820 27.313 1.00 92.94 138 LEU A N 1
ATOM 1094 C CA . LEU A 1 138 ? -54.601 -17.451 27.003 1.00 92.94 138 LEU A CA 1
ATOM 1095 C C . LEU A 1 138 ? -53.648 -17.340 28.200 1.00 92.94 138 LEU A C 1
ATOM 1097 O O . LEU A 1 138 ? -53.239 -16.248 28.603 1.00 92.94 138 LEU A O 1
ATOM 1101 N N . VAL A 1 139 ? -53.278 -18.479 28.781 1.00 93.88 139 VAL A N 1
ATOM 1102 C CA . VAL A 1 139 ? -52.508 -18.558 30.025 1.00 93.88 139 VAL A CA 1
ATOM 1103 C C . VAL A 1 139 ? -51.118 -19.131 29.767 1.00 93.88 139 VAL A C 1
ATOM 1105 O O . VAL A 1 139 ? -50.972 -20.287 29.377 1.00 93.88 139 VAL A O 1
ATOM 1108 N N . MET A 1 140 ? -50.083 -18.331 30.028 1.00 95.12 140 MET A N 1
ATOM 1109 C CA . MET A 1 140 ? -48.690 -18.786 30.054 1.00 95.12 140 MET A CA 1
ATOM 1110 C C . MET A 1 140 ? -48.330 -19.263 31.457 1.00 95.12 140 MET A C 1
ATOM 1112 O O . MET A 1 140 ? -48.538 -18.526 32.426 1.00 95.12 140 MET A O 1
ATOM 1116 N N . HIS A 1 141 ? -47.724 -20.442 31.561 1.00 92.50 141 HIS A N 1
ATOM 1117 C CA . HIS A 1 141 ? -47.184 -20.980 32.809 1.00 92.50 141 HIS A CA 1
ATOM 1118 C C . HIS A 1 141 ? -45.653 -21.009 32.793 1.00 92.50 141 HIS A C 1
ATOM 1120 O O . HIS A 1 141 ? -45.038 -21.267 31.755 1.00 92.50 141 HIS A O 1
ATOM 1126 N N . PHE A 1 142 ? -45.052 -20.762 33.960 1.00 91.75 142 PHE A N 1
ATOM 1127 C CA . PHE A 1 142 ? -43.601 -20.710 34.141 1.00 91.75 142 PHE A CA 1
ATOM 1128 C C . PHE A 1 142 ? -43.167 -21.578 35.327 1.00 91.75 142 PHE A C 1
ATOM 1130 O O . PHE A 1 142 ? -43.723 -21.470 36.421 1.00 91.75 142 PHE A O 1
ATOM 1137 N N . SER A 1 143 ? -42.143 -22.400 35.121 1.00 87.75 143 SER A N 1
ATOM 1138 C CA . SER A 1 143 ? -41.398 -23.129 36.143 1.00 87.75 143 SER A CA 1
ATOM 1139 C C . SER A 1 143 ? -40.015 -22.514 36.354 1.00 87.75 143 SER A C 1
ATOM 1141 O O . SER A 1 143 ? -39.397 -21.986 35.427 1.00 87.75 143 SER A O 1
ATOM 1143 N N . ILE A 1 144 ? -39.535 -22.598 37.593 1.00 82.81 144 ILE A N 1
ATOM 1144 C CA . ILE A 1 144 ? -38.201 -22.152 38.002 1.00 82.81 144 ILE A CA 1
ATOM 1145 C C . ILE A 1 144 ? -37.192 -23.234 37.600 1.00 82.81 144 ILE A C 1
ATOM 1147 O O . ILE A 1 144 ? -37.400 -24.410 37.903 1.00 82.81 144 ILE A O 1
ATOM 1151 N N . ASP A 1 145 ? -36.106 -22.845 36.931 1.00 78.75 145 ASP A N 1
ATOM 1152 C CA . ASP A 1 145 ? -35.034 -23.781 36.575 1.00 78.75 145 ASP A CA 1
ATOM 1153 C C . ASP A 1 145 ? -34.251 -24.190 37.833 1.00 78.75 145 ASP A C 1
ATOM 1155 O O . ASP A 1 145 ? -33.987 -23.342 38.693 1.00 78.75 145 ASP A O 1
ATOM 1159 N N . GLN A 1 146 ? -33.833 -25.459 37.918 1.00 67.19 146 GLN A N 1
ATOM 1160 C CA . GLN A 1 146 ? -32.934 -25.936 38.974 1.00 67.19 146 GLN A CA 1
ATOM 1161 C C . GLN A 1 146 ? -31.560 -25.258 38.853 1.00 67.19 146 GLN A C 1
ATOM 1163 O O . GLN A 1 146 ? -31.037 -25.068 37.755 1.00 67.19 146 GLN A O 1
ATOM 1168 N N . GLU A 1 147 ? -30.986 -24.857 39.985 1.00 60.66 147 GLU A N 1
ATOM 1169 C CA . GLU A 1 147 ? -29.733 -24.103 40.030 1.00 60.66 147 GLU A CA 1
ATOM 1170 C C . GLU A 1 147 ? -28.538 -24.999 39.670 1.00 60.66 147 GLU A C 1
ATOM 1172 O O . GLU A 1 147 ? -28.249 -25.982 40.350 1.00 60.66 147 GLU A O 1
ATOM 1177 N N . GLU A 1 148 ? -27.823 -24.659 38.594 1.00 54.19 148 GLU A N 1
ATOM 1178 C CA . GLU A 1 148 ? -26.578 -25.342 38.234 1.00 54.19 148 GLU A CA 1
ATOM 1179 C C . GLU A 1 148 ? -25.428 -24.904 39.162 1.00 54.19 148 GLU A C 1
ATOM 1181 O O . GLU A 1 148 ? -25.292 -23.706 39.453 1.00 54.19 148 GLU A O 1
ATOM 1186 N N . PRO A 1 149 ? -24.545 -25.829 39.592 1.00 49.34 149 PRO A N 1
ATOM 1187 C CA . PRO A 1 149 ? -23.398 -25.478 40.419 1.00 49.34 149 PRO A CA 1
ATOM 1188 C C . PRO A 1 149 ? -22.493 -24.486 39.679 1.00 49.34 149 PRO A C 1
ATOM 1190 O O . PRO A 1 149 ? -22.066 -24.709 38.541 1.00 49.34 149 PRO A O 1
ATOM 1193 N N . ALA A 1 150 ? -22.197 -23.356 40.325 1.00 57.53 150 ALA A N 1
ATOM 1194 C CA . ALA A 1 150 ? -21.324 -22.342 39.755 1.00 57.53 150 ALA A CA 1
ATOM 1195 C C . ALA A 1 150 ? -19.913 -22.913 39.520 1.00 57.53 150 ALA A C 1
ATOM 1197 O O . ALA A 1 150 ? -19.377 -23.655 40.342 1.00 57.53 150 ALA A O 1
ATOM 1198 N N . LYS A 1 151 ? -19.285 -22.531 38.398 1.00 56.19 151 LYS A N 1
ATOM 1199 C CA . LYS A 1 151 ? -17.884 -22.880 38.110 1.00 56.19 151 LYS A CA 1
ATOM 1200 C C . LYS A 1 151 ? -16.991 -22.452 39.290 1.00 56.19 151 LYS A C 1
ATOM 1202 O O . LYS A 1 151 ? -17.159 -21.323 39.763 1.00 56.19 151 LYS A O 1
ATOM 1207 N N . PRO A 1 152 ? -16.040 -23.293 39.737 1.00 58.94 152 PRO A N 1
ATOM 1208 C CA . PRO A 1 152 ? -15.191 -22.973 40.878 1.00 58.94 152 PRO A CA 1
ATOM 1209 C C . PRO A 1 152 ? -14.385 -21.702 40.592 1.00 58.94 152 PRO A C 1
ATOM 1211 O O . PRO A 1 152 ? -13.704 -21.592 39.570 1.00 58.94 152 PRO A O 1
ATOM 1214 N N . LYS A 1 153 ? -14.480 -20.718 41.491 1.00 58.28 153 LYS A N 1
ATOM 1215 C CA . LYS A 1 153 ? -13.625 -19.529 41.465 1.00 58.28 153 LYS A CA 1
ATOM 1216 C C . LYS A 1 153 ? -12.303 -19.897 42.134 1.00 58.28 153 LYS A C 1
ATOM 1218 O O . LYS A 1 153 ? -12.266 -20.087 43.343 1.00 58.28 153 LYS A O 1
ATOM 1223 N N . VAL A 1 154 ? -11.241 -20.009 41.344 1.00 71.19 154 VAL A N 1
ATOM 1224 C CA . VAL A 1 154 ? -9.874 -20.201 41.846 1.00 71.19 154 VAL A CA 1
ATOM 1225 C C . VAL A 1 154 ? -9.286 -18.869 42.304 1.00 71.19 154 VAL A C 1
ATOM 1227 O O . VAL A 1 154 ? -9.445 -17.846 41.635 1.00 71.19 154 VAL A O 1
ATOM 1230 N N . SER A 1 155 ? -8.628 -18.870 43.462 1.00 77.50 155 SER A N 1
ATOM 1231 C CA . SER A 1 155 ? -7.934 -17.693 43.988 1.00 77.50 155 SER A CA 1
ATOM 1232 C C . SER A 1 155 ? -6.585 -17.490 43.292 1.00 77.50 155 SER A C 1
ATOM 1234 O O . SER A 1 155 ? -6.001 -18.427 42.751 1.00 77.50 155 SER A O 1
ATOM 1236 N N . PHE A 1 156 ? -6.050 -16.267 43.334 1.00 67.56 156 PHE A N 1
ATOM 1237 C CA . PHE A 1 156 ? -4.731 -15.966 42.763 1.00 67.56 156 PHE A CA 1
ATOM 1238 C C . PHE A 1 156 ? -3.623 -16.862 43.344 1.00 67.56 156 PHE A C 1
ATOM 1240 O O . PHE A 1 156 ? -2.772 -17.345 42.606 1.00 67.56 156 PHE A O 1
ATOM 1247 N N . ALA A 1 157 ? -3.681 -17.159 44.647 1.00 76.69 157 ALA A N 1
ATOM 1248 C CA . ALA A 1 157 ? -2.736 -18.062 45.304 1.00 76.69 157 ALA A CA 1
ATOM 1249 C C . ALA A 1 157 ? -2.805 -19.491 44.737 1.00 76.69 157 ALA A C 1
ATOM 1251 O O . ALA A 1 157 ? -1.768 -20.074 44.434 1.00 76.69 157 ALA A O 1
ATOM 1252 N N . GLN A 1 158 ? -4.015 -20.016 44.513 1.00 79.50 158 GLN A N 1
ATOM 1253 C CA . GLN A 1 158 ? -4.221 -21.340 43.910 1.00 79.50 158 GLN A CA 1
ATOM 1254 C C . GLN A 1 158 ? -3.725 -21.396 42.460 1.00 79.50 158 GLN A C 1
ATOM 1256 O O . GLN A 1 158 ? -3.200 -22.415 42.025 1.00 79.50 158 GLN A O 1
ATOM 1261 N N . VAL A 1 159 ? -3.851 -20.293 41.714 1.00 72.44 159 VAL A N 1
ATOM 1262 C CA . VAL A 1 159 ? -3.303 -20.181 40.354 1.00 72.44 159 VAL A CA 1
ATOM 1263 C C . VAL A 1 159 ? -1.771 -20.184 40.379 1.00 72.44 159 VAL A C 1
ATOM 1265 O O . VAL A 1 159 ? -1.161 -20.892 39.583 1.00 72.44 159 VAL A O 1
ATOM 1268 N N . CYS A 1 160 ? -1.141 -19.450 41.301 1.00 77.44 160 CYS A N 1
ATOM 1269 C CA . CYS A 1 160 ? 0.317 -19.446 41.459 1.00 77.44 160 CYS A CA 1
ATOM 1270 C C . CYS A 1 160 ? 0.865 -20.826 41.848 1.00 77.44 160 CYS A C 1
ATOM 1272 O O . CYS A 1 160 ? 1.882 -21.257 41.309 1.00 77.44 160 CYS A O 1
ATOM 1274 N N . GLU A 1 161 ? 0.180 -21.530 42.748 1.00 81.56 161 GLU A N 1
ATOM 1275 C CA . GLU A 1 161 ? 0.559 -22.878 43.170 1.00 81.56 161 GLU A CA 1
ATOM 1276 C C . GLU A 1 161 ? 0.398 -23.896 42.031 1.00 81.56 161 GLU A C 1
ATOM 1278 O O . GLU A 1 161 ? 1.307 -24.681 41.773 1.00 81.56 161 GLU A O 1
ATOM 1283 N N . ALA A 1 162 ? -0.700 -23.825 41.273 1.00 75.88 162 ALA A N 1
ATOM 1284 C CA . ALA A 1 162 ? -0.907 -24.664 40.094 1.00 75.88 162 ALA A CA 1
ATOM 1285 C C . ALA A 1 162 ? 0.155 -24.408 39.005 1.00 75.88 162 ALA A C 1
ATOM 1287 O O . ALA A 1 162 ? 0.686 -25.356 38.427 1.00 75.88 162 ALA A O 1
ATOM 1288 N N . LEU A 1 163 ? 0.529 -23.146 38.760 1.00 71.44 163 LEU A N 1
ATOM 1289 C CA . LEU A 1 163 ? 1.618 -22.798 37.837 1.00 71.44 163 LEU A CA 1
ATOM 1290 C C . LEU A 1 163 ? 2.968 -23.366 38.311 1.00 71.44 163 LEU A C 1
ATOM 1292 O O . LEU A 1 163 ? 3.722 -23.897 37.497 1.00 71.44 163 LEU A O 1
ATOM 1296 N N . ALA A 1 164 ? 3.257 -23.312 39.617 1.00 77.06 164 ALA A N 1
ATOM 1297 C CA . ALA A 1 164 ? 4.463 -23.907 40.202 1.00 77.06 164 ALA A CA 1
ATOM 1298 C C . ALA A 1 164 ? 4.473 -25.445 40.106 1.00 77.06 164 ALA A C 1
ATOM 1300 O O . ALA A 1 164 ? 5.533 -26.049 39.959 1.00 77.06 164 ALA A O 1
ATOM 1301 N N . GLN A 1 165 ? 3.296 -26.074 40.133 1.00 79.69 165 GLN A N 1
ATOM 1302 C CA . GLN A 1 165 ? 3.101 -27.513 39.925 1.00 79.69 165 GLN A CA 1
ATOM 1303 C C . GLN A 1 165 ? 3.100 -27.924 38.437 1.00 79.69 165 GLN A C 1
ATOM 1305 O O . GLN A 1 165 ? 2.896 -29.096 38.127 1.00 79.69 165 GLN A O 1
ATOM 1310 N N . GLY A 1 166 ? 3.346 -26.990 37.509 1.00 67.69 166 GLY A N 1
ATOM 1311 C CA . GLY A 1 166 ? 3.479 -27.273 36.077 1.00 67.69 166 GLY A CA 1
ATOM 1312 C C . GLY A 1 166 ? 2.171 -27.250 35.280 1.00 67.69 166 GLY A C 1
ATOM 1313 O O . GLY A 1 166 ? 2.176 -27.617 34.105 1.00 67.69 166 GLY A O 1
ATOM 1314 N N . TYR A 1 167 ? 1.056 -26.798 35.865 1.00 65.94 167 TYR A N 1
ATOM 1315 C CA . TYR A 1 167 ? -0.177 -26.559 35.110 1.00 65.94 167 TYR A CA 1
ATOM 1316 C C . TYR A 1 167 ? -0.016 -25.311 34.234 1.00 65.94 167 TYR A C 1
ATOM 1318 O O . TYR A 1 167 ? 0.189 -24.210 34.737 1.00 65.94 167 TYR A O 1
ATOM 1326 N N . ILE A 1 168 ? -0.125 -25.461 32.913 1.00 61.19 168 ILE A N 1
ATOM 1327 C CA . ILE A 1 168 ? -0.006 -24.351 31.957 1.00 61.19 168 ILE A CA 1
ATOM 1328 C C . ILE A 1 168 ? -1.345 -23.606 31.866 1.00 61.19 168 ILE A C 1
ATOM 1330 O O . ILE A 1 168 ? -2.388 -24.198 31.587 1.00 61.19 168 ILE A O 1
ATOM 1334 N N . SER A 1 169 ? -1.316 -22.288 32.089 1.00 52.09 169 SER A N 1
ATOM 1335 C CA . SER A 1 169 ? -2.483 -21.416 31.908 1.00 52.09 169 SER A CA 1
ATOM 1336 C C . SER A 1 169 ? -2.955 -21.433 30.443 1.00 52.09 169 SER A C 1
ATOM 1338 O O . SER A 1 169 ? -2.132 -21.195 29.557 1.00 52.09 169 SER A O 1
ATOM 1340 N N . PRO A 1 170 ? -4.264 -21.592 30.155 1.00 50.94 170 PRO A N 1
ATOM 1341 C CA . PRO A 1 170 ? -4.803 -21.534 28.789 1.00 50.94 170 PRO A CA 1
ATOM 1342 C C . PRO A 1 170 ? -4.586 -20.185 28.082 1.00 50.94 170 PRO A C 1
ATOM 1344 O O . PRO A 1 170 ? -4.809 -20.080 26.880 1.00 50.94 170 PRO A O 1
ATOM 1347 N N . LEU A 1 171 ? -4.204 -19.143 28.832 1.00 48.25 171 LEU A N 1
ATOM 1348 C CA . LEU A 1 171 ? -4.008 -17.776 28.341 1.00 48.25 171 LEU A CA 1
ATOM 1349 C C . LEU A 1 171 ? -2.533 -17.409 28.115 1.00 48.25 171 LEU A C 1
ATOM 1351 O O . LEU A 1 171 ? -2.275 -16.438 27.413 1.00 48.25 171 LEU A O 1
ATOM 1355 N N . ASN A 1 172 ? -1.580 -18.189 28.644 1.00 44.16 172 ASN A N 1
ATOM 1356 C CA . ASN A 1 172 ? -0.150 -18.036 28.348 1.00 44.16 172 ASN A CA 1
ATOM 1357 C C . ASN A 1 172 ? 0.279 -19.095 27.331 1.00 44.16 172 ASN A C 1
ATOM 1359 O O . ASN A 1 172 ? 1.069 -19.994 27.616 1.00 44.16 172 ASN A O 1
ATOM 1363 N N . HIS A 1 173 ? -0.244 -18.981 26.116 1.00 41.47 173 HIS A N 1
ATOM 1364 C CA . HIS A 1 173 ? 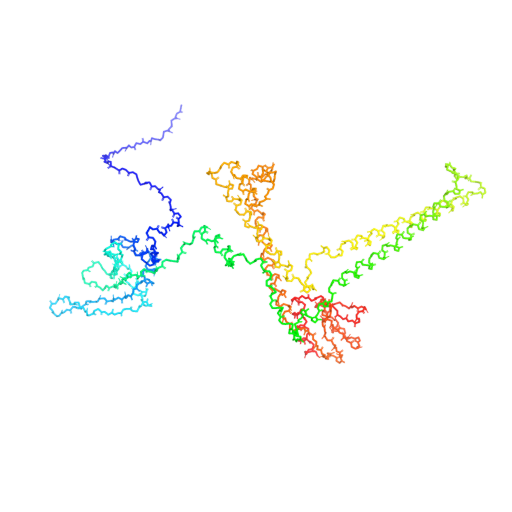0.393 -19.596 24.962 1.00 41.47 173 HIS A CA 1
ATOM 1365 C C . HIS A 1 173 ? 1.509 -18.647 24.481 1.00 41.47 173 HIS A C 1
ATOM 1367 O O . HIS A 1 173 ? 1.354 -17.928 23.499 1.00 41.47 173 HIS A O 1
ATOM 1373 N N . ASP A 1 174 ? 2.652 -18.664 25.167 1.00 44.72 174 ASP A N 1
ATOM 1374 C CA . ASP A 1 174 ? 3.931 -18.190 24.601 1.00 44.72 174 ASP A CA 1
ATOM 1375 C C . ASP A 1 174 ? 4.734 -19.349 23.989 1.00 44.72 174 ASP A C 1
ATOM 1377 O O . ASP A 1 174 ? 5.781 -19.160 23.368 1.00 44.72 174 ASP A O 1
ATOM 1381 N N . GLY A 1 175 ? 4.223 -20.577 24.104 1.00 37.75 175 GLY A N 1
ATOM 1382 C CA . GLY A 1 175 ? 4.725 -21.693 23.328 1.00 37.75 175 GLY A CA 1
ATOM 1383 C C . GLY A 1 175 ? 4.397 -21.447 21.867 1.00 37.75 175 GLY A C 1
ATOM 1384 O O . GLY A 1 175 ? 3.256 -21.613 21.468 1.00 37.75 175 GLY A O 1
ATOM 1385 N N . LYS A 1 176 ? 5.391 -21.115 21.039 1.00 42.31 176 LYS A N 1
ATOM 1386 C CA . LYS A 1 176 ? 5.367 -21.561 19.646 1.00 42.31 176 LYS A CA 1
ATOM 1387 C C . LYS A 1 176 ? 5.101 -23.066 19.687 1.00 42.31 176 LYS A C 1
ATOM 1389 O O . LYS A 1 176 ? 6.036 -23.852 19.795 1.00 42.31 176 LYS A O 1
ATOM 1394 N N . TYR A 1 177 ? 3.843 -23.485 19.589 1.00 35.91 177 TYR A N 1
ATOM 1395 C CA . TYR A 1 177 ? 3.603 -24.712 18.869 1.00 35.91 177 TYR A CA 1
ATOM 1396 C C . TYR A 1 177 ? 4.221 -24.418 17.504 1.00 35.91 177 TYR A C 1
ATOM 1398 O O . TYR A 1 177 ? 3.896 -23.383 16.902 1.00 35.91 177 TYR A O 1
ATOM 1406 N N . PRO A 1 178 ? 5.108 -25.274 16.981 1.00 36.81 178 PRO A N 1
ATOM 1407 C CA . PRO A 1 178 ? 5.021 -25.460 15.556 1.00 36.81 178 PRO A CA 1
ATOM 1408 C C . PRO A 1 178 ? 3.525 -25.720 15.360 1.00 36.81 178 PRO A C 1
ATOM 1410 O O . PRO A 1 178 ? 2.998 -26.706 15.882 1.00 36.81 178 PRO A O 1
ATOM 1413 N N . SER A 1 179 ? 2.811 -24.827 14.656 1.00 33.84 179 SER A N 1
ATOM 1414 C CA . SER A 1 179 ? 1.737 -25.376 13.832 1.00 33.84 179 SER A CA 1
ATOM 1415 C C . SER A 1 179 ? 2.359 -26.629 13.234 1.00 33.84 179 SER A C 1
ATOM 1417 O O . SER A 1 179 ? 3.515 -26.506 12.803 1.00 33.84 179 SER A O 1
ATOM 1419 N N . PRO A 1 180 ? 1.722 -27.815 13.279 1.00 37.50 180 PRO A N 1
ATOM 1420 C CA . PRO A 1 180 ? 2.148 -28.846 12.350 1.00 37.50 180 PRO A CA 1
ATOM 1421 C C . PRO A 1 180 ? 2.266 -28.080 11.044 1.00 37.50 180 PRO A C 1
ATOM 1423 O O . PRO A 1 180 ? 1.267 -27.459 10.658 1.00 37.50 180 PRO A O 1
ATOM 1426 N N . ASP A 1 181 ? 3.510 -27.912 10.548 1.00 39.34 181 ASP A N 1
ATOM 1427 C CA . ASP A 1 181 ? 3.783 -27.201 9.302 1.00 39.34 181 ASP A CA 1
ATOM 1428 C C . ASP A 1 181 ? 2.668 -27.711 8.427 1.00 39.34 181 ASP A C 1
ATOM 1430 O O . ASP A 1 181 ? 2.613 -28.945 8.339 1.00 39.34 181 ASP A O 1
ATOM 1434 N N . PRO A 1 182 ? 1.701 -26.862 7.995 1.00 41.12 182 PRO A N 1
ATOM 1435 C CA . PRO A 1 182 ? 0.516 -27.360 7.314 1.00 41.12 182 PRO A CA 1
ATOM 1436 C C . PRO A 1 182 ? 1.109 -28.279 6.293 1.00 41.12 182 PRO A C 1
ATOM 1438 O O . PRO A 1 182 ? 1.954 -27.767 5.543 1.00 41.12 182 PRO A O 1
ATOM 1441 N N . GLU A 1 183 ? 0.858 -29.595 6.459 1.00 37.16 183 GLU A N 1
ATOM 1442 C CA . GLU A 1 183 ? 1.710 -30.624 5.863 1.00 37.16 183 GLU A CA 1
ATOM 1443 C C . GLU A 1 183 ? 2.009 -30.094 4.491 1.00 37.16 183 GLU A C 1
ATOM 1445 O O . GLU A 1 183 ? 1.049 -29.672 3.833 1.00 37.16 183 GLU A O 1
ATOM 1450 N N . LYS A 1 184 ? 3.296 -29.909 4.149 1.00 41.03 184 LYS A N 1
ATOM 1451 C CA . LYS A 1 184 ? 3.674 -29.511 2.798 1.00 41.03 184 LYS A CA 1
ATOM 1452 C C . LYS A 1 184 ? 3.049 -30.579 1.918 1.00 41.03 184 LYS A C 1
ATOM 1454 O O . LYS A 1 184 ? 3.655 -31.610 1.639 1.00 41.03 184 LYS A O 1
ATOM 1459 N N . ASN A 1 185 ? 1.800 -30.343 1.548 1.00 36.12 185 ASN A N 1
ATOM 1460 C CA . ASN A 1 185 ? 1.053 -31.037 0.557 1.00 36.12 185 ASN A CA 1
ATOM 1461 C C . ASN A 1 185 ? 1.858 -30.600 -0.635 1.00 36.12 185 ASN A C 1
ATOM 1463 O O . ASN A 1 185 ? 1.690 -29.499 -1.158 1.00 36.12 185 ASN A O 1
ATOM 1467 N N . ASN A 1 186 ? 2.827 -31.435 -0.994 1.00 41.09 186 ASN A N 1
ATOM 1468 C CA . ASN A 1 186 ? 3.695 -31.268 -2.147 1.00 41.09 186 ASN A CA 1
ATOM 1469 C C . ASN A 1 186 ? 2.871 -31.419 -3.451 1.00 41.09 186 ASN A C 1
ATOM 1471 O O . ASN A 1 186 ? 3.381 -31.868 -4.469 1.00 41.09 186 ASN A O 1
ATOM 1475 N N . SER A 1 187 ? 1.582 -31.071 -3.393 1.00 46.91 187 SER A N 1
ATOM 1476 C CA . SER A 1 187 ? 0.549 -31.078 -4.414 1.00 46.91 187 SER A CA 1
ATOM 1477 C C . SER A 1 187 ? -0.414 -29.885 -4.267 1.00 46.91 187 SER A C 1
ATOM 1479 O O . SER A 1 187 ? -1.467 -29.894 -4.904 1.00 46.91 187 SER A O 1
ATOM 1481 N N . ASP A 1 188 ? -0.109 -28.866 -3.441 1.00 55.94 188 ASP A N 1
ATOM 1482 C CA . ASP A 1 188 ? -0.898 -27.628 -3.423 1.00 55.94 188 ASP A CA 1
ATOM 1483 C C . ASP A 1 188 ? -0.637 -26.850 -4.719 1.00 55.94 188 ASP A C 1
ATOM 1485 O O . ASP A 1 188 ? 0.227 -25.977 -4.801 1.00 55.94 188 ASP A O 1
ATOM 1489 N N . ASP A 1 189 ? -1.403 -27.205 -5.748 1.00 64.25 189 ASP A N 1
ATOM 1490 C CA . ASP A 1 189 ? -1.459 -26.609 -7.088 1.00 64.25 189 ASP A CA 1
ATOM 1491 C C . ASP A 1 189 ? -2.080 -25.191 -7.040 1.00 64.25 189 ASP A C 1
ATOM 1493 O O . ASP A 1 189 ? -2.781 -24.744 -7.951 1.00 64.25 189 ASP A O 1
ATOM 1497 N N . SER A 1 190 ? -1.901 -24.487 -5.917 1.00 77.44 190 SER A N 1
ATOM 1498 C CA . SER A 1 190 ? -2.441 -23.162 -5.665 1.00 77.44 190 SER A CA 1
ATOM 1499 C C . SER A 1 190 ? -1.585 -22.105 -6.352 1.00 77.44 190 SER A C 1
ATOM 1501 O O . SER A 1 190 ? -0.356 -22.202 -6.461 1.00 77.44 190 SER A O 1
ATOM 1503 N N . ARG A 1 191 ? -2.237 -21.029 -6.804 1.00 80.62 191 ARG A N 1
ATOM 1504 C CA . ARG A 1 191 ? -1.568 -19.901 -7.460 1.00 80.62 191 ARG A CA 1
ATOM 1505 C C . ARG A 1 191 ? -0.419 -19.348 -6.614 1.00 80.62 191 ARG A C 1
ATOM 1507 O O . ARG A 1 191 ? 0.570 -18.894 -7.177 1.00 80.62 191 ARG A O 1
ATOM 1514 N N . ARG A 1 192 ? -0.503 -19.412 -5.280 1.00 78.50 192 ARG A N 1
ATOM 1515 C CA . ARG A 1 192 ? 0.570 -18.947 -4.388 1.00 78.50 192 ARG A CA 1
ATOM 1516 C C . ARG A 1 192 ? 1.911 -19.636 -4.648 1.00 78.50 192 ARG A C 1
ATOM 1518 O O . ARG A 1 192 ? 2.931 -18.952 -4.662 1.00 78.50 192 ARG A O 1
ATOM 1525 N N . VAL A 1 193 ? 1.896 -20.956 -4.809 1.00 65.94 193 VAL A N 1
ATOM 1526 C CA . VAL A 1 193 ? 3.104 -21.788 -4.896 1.00 65.94 193 VAL A CA 1
ATOM 1527 C C . VAL A 1 193 ? 3.716 -21.710 -6.291 1.00 65.94 193 VAL A C 1
ATOM 1529 O O . VAL A 1 193 ? 4.921 -21.524 -6.426 1.00 65.94 193 VAL A O 1
ATOM 1532 N N . VAL A 1 194 ? 2.879 -21.783 -7.327 1.00 70.12 194 VAL A N 1
ATOM 1533 C CA . VAL A 1 194 ? 3.335 -21.863 -8.724 1.00 70.12 194 VAL A CA 1
ATOM 1534 C C . VAL A 1 194 ? 3.662 -20.484 -9.305 1.00 70.12 194 VAL A C 1
ATOM 1536 O O . VAL A 1 194 ? 4.645 -20.308 -10.016 1.00 70.12 194 VAL A O 1
ATOM 1539 N N . SER A 1 195 ? 2.841 -19.477 -8.999 1.00 76.31 195 SER A N 1
ATOM 1540 C CA . SER A 1 195 ? 2.816 -18.228 -9.764 1.00 76.31 195 SER A CA 1
ATOM 1541 C C . SER A 1 195 ? 3.809 -17.180 -9.270 1.00 76.31 195 SER A C 1
ATOM 1543 O O . SER A 1 195 ? 4.363 -16.430 -10.073 1.00 76.31 195 SER A O 1
ATOM 1545 N N . PHE A 1 196 ? 4.036 -17.067 -7.957 1.00 77.44 196 PHE A N 1
ATOM 1546 C CA . PHE A 1 196 ? 4.731 -15.902 -7.393 1.00 77.44 196 PHE A CA 1
ATOM 1547 C C . PHE A 1 196 ? 6.261 -15.999 -7.392 1.00 77.44 196 PHE A C 1
ATOM 1549 O O . PHE A 1 196 ? 6.914 -14.952 -7.425 1.00 77.44 196 PHE A O 1
ATOM 1556 N N . GLY A 1 197 ? 6.826 -17.209 -7.475 1.00 80.38 197 GLY A N 1
ATOM 1557 C CA . GLY A 1 197 ? 8.276 -17.433 -7.506 1.00 80.38 197 GLY A CA 1
ATOM 1558 C C . GLY A 1 197 ? 9.010 -16.844 -6.292 1.00 80.38 197 GLY A C 1
ATOM 1559 O O . GLY A 1 197 ? 8.404 -16.567 -5.255 1.00 80.38 197 GLY A O 1
ATOM 1560 N N . ASP A 1 198 ? 10.322 -16.622 -6.427 1.00 86.12 198 ASP A N 1
ATOM 1561 C CA . ASP A 1 198 ? 11.121 -15.961 -5.388 1.00 86.12 198 ASP A CA 1
ATOM 1562 C C . ASP A 1 198 ? 10.996 -14.430 -5.483 1.00 86.12 198 ASP A C 1
ATOM 1564 O O . ASP A 1 198 ? 11.714 -13.731 -6.210 1.00 86.12 198 ASP A O 1
ATOM 1568 N N . TYR A 1 199 ? 10.019 -13.897 -4.747 1.00 86.81 199 TYR A N 1
ATOM 1569 C CA . TYR A 1 199 ? 9.762 -12.463 -4.682 1.00 86.81 199 TYR A CA 1
ATOM 1570 C C . TYR A 1 199 ? 10.960 -11.677 -4.124 1.00 86.81 199 TYR A C 1
ATOM 1572 O O . TYR A 1 199 ? 11.254 -10.599 -4.648 1.00 86.81 199 TYR A O 1
ATOM 1580 N N . GLN A 1 200 ? 11.646 -12.194 -3.097 1.00 88.25 200 GLN A N 1
ATOM 1581 C CA . GLN A 1 200 ? 12.733 -11.471 -2.426 1.00 88.25 200 GLN A CA 1
ATOM 1582 C C . GLN A 1 200 ? 13.951 -11.361 -3.336 1.00 88.25 200 GLN A C 1
ATOM 1584 O O . GLN A 1 200 ? 14.411 -10.245 -3.586 1.00 88.25 200 GLN A O 1
ATOM 1589 N N . ALA A 1 201 ? 14.370 -12.470 -3.952 1.00 89.69 201 ALA A N 1
ATOM 1590 C CA . ALA A 1 201 ? 15.479 -12.466 -4.905 1.00 89.69 201 ALA A CA 1
ATOM 1591 C C . ALA A 1 201 ? 15.242 -11.480 -6.063 1.00 89.69 201 ALA A C 1
ATOM 1593 O O . ALA A 1 201 ? 16.151 -10.784 -6.514 1.00 89.69 201 ALA A O 1
ATOM 1594 N N . ARG A 1 202 ? 13.992 -11.338 -6.526 1.00 88.75 202 ARG A N 1
ATOM 1595 C CA . ARG A 1 202 ? 13.640 -10.377 -7.583 1.00 88.75 202 ARG A CA 1
ATOM 1596 C C . ARG A 1 202 ? 13.732 -8.919 -7.128 1.00 88.75 202 ARG A C 1
ATOM 1598 O O . ARG A 1 202 ? 14.093 -8.048 -7.926 1.00 88.75 202 ARG A O 1
ATOM 1605 N N . ILE A 1 203 ? 13.369 -8.626 -5.882 1.00 90.94 203 ILE A N 1
ATOM 1606 C CA . ILE A 1 203 ? 13.519 -7.287 -5.299 1.00 90.94 203 ILE A CA 1
ATOM 1607 C C . ILE A 1 203 ? 15.003 -6.958 -5.118 1.00 90.94 203 ILE A C 1
ATOM 1609 O O . ILE A 1 203 ? 15.428 -5.871 -5.516 1.00 90.94 203 ILE A O 1
ATOM 1613 N N . GLU A 1 204 ? 15.784 -7.904 -4.602 1.00 92.81 204 GLU A N 1
ATOM 1614 C CA . GLU A 1 204 ? 17.229 -7.775 -4.406 1.00 92.81 204 GLU A CA 1
ATOM 1615 C C . GLU A 1 204 ? 17.965 -7.583 -5.730 1.00 92.81 204 GLU A C 1
ATOM 1617 O O . GLU A 1 204 ? 18.635 -6.568 -5.898 1.00 92.81 204 GLU A O 1
ATOM 1622 N N . SER A 1 205 ? 17.734 -8.444 -6.723 1.00 93.25 205 SER A N 1
ATOM 1623 C CA . SER A 1 205 ? 18.324 -8.315 -8.063 1.00 93.25 205 SER A CA 1
ATOM 1624 C C . SER A 1 205 ? 17.988 -6.968 -8.715 1.00 93.25 205 SER A C 1
ATOM 1626 O O . SER A 1 205 ? 18.827 -6.319 -9.344 1.00 93.25 205 SER A O 1
ATOM 1628 N N . LYS A 1 206 ? 16.757 -6.472 -8.533 1.00 92.81 206 LYS A N 1
ATOM 1629 C CA . LYS A 1 206 ? 16.368 -5.149 -9.036 1.00 92.81 206 LYS A CA 1
ATOM 1630 C C . LYS A 1 206 ? 17.113 -4.020 -8.320 1.00 92.81 206 LYS A C 1
ATOM 1632 O O . LYS A 1 206 ? 17.463 -3.031 -8.971 1.00 92.81 206 LYS A O 1
ATOM 1637 N N . LYS A 1 207 ? 17.306 -4.137 -7.006 1.00 95.56 207 LYS A N 1
ATOM 1638 C CA . LYS A 1 207 ? 18.061 -3.175 -6.196 1.00 95.56 207 LYS A CA 1
ATOM 1639 C C . LYS A 1 207 ? 19.535 -3.176 -6.597 1.00 95.56 207 LYS A C 1
ATOM 1641 O O . LYS A 1 207 ? 20.079 -2.106 -6.856 1.00 95.56 207 LYS A O 1
ATOM 1646 N N . GLU A 1 208 ? 20.132 -4.355 -6.730 1.00 96.44 208 GLU A N 1
ATOM 1647 C CA . GLU A 1 208 ? 21.509 -4.557 -7.180 1.00 96.44 208 GLU A CA 1
ATOM 1648 C C . GLU A 1 208 ? 21.733 -3.938 -8.559 1.00 96.44 208 GLU A C 1
ATOM 1650 O O . GLU A 1 208 ? 22.594 -3.077 -8.704 1.00 96.44 208 GLU A O 1
ATOM 1655 N N . ARG A 1 209 ? 20.861 -4.218 -9.535 1.00 96.56 209 ARG A N 1
ATOM 1656 C CA . ARG A 1 209 ? 20.953 -3.614 -10.872 1.00 96.56 209 ARG A CA 1
ATOM 1657 C C . ARG A 1 209 ? 20.955 -2.083 -10.841 1.00 96.56 209 ARG A C 1
ATOM 1659 O O . ARG A 1 209 ? 21.642 -1.441 -11.630 1.00 96.56 209 ARG A O 1
ATOM 1666 N N . PHE A 1 210 ? 20.140 -1.462 -9.986 1.00 97.56 210 PHE A N 1
ATOM 1667 C CA . PHE A 1 210 ? 20.157 -0.001 -9.850 1.00 97.56 210 PHE A CA 1
ATOM 1668 C C . PHE A 1 210 ? 21.405 0.502 -9.125 1.00 97.56 210 PHE A C 1
ATOM 1670 O O . PHE A 1 210 ? 21.932 1.540 -9.517 1.00 97.56 210 PHE A O 1
ATOM 1677 N N . SER A 1 211 ? 21.898 -0.242 -8.137 1.00 97.44 211 SER A N 1
ATOM 1678 C CA .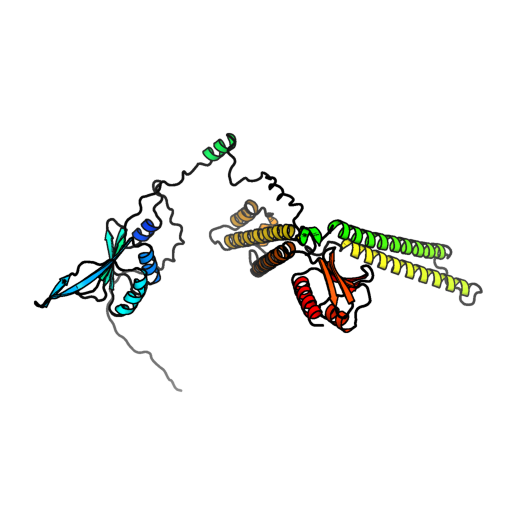 SER A 1 211 ? 23.167 0.040 -7.462 1.00 97.44 211 SER A CA 1
ATOM 1679 C C . SER A 1 211 ? 24.342 0.011 -8.447 1.00 97.44 211 SER A C 1
ATOM 1681 O O . SER A 1 211 ? 25.105 0.968 -8.531 1.00 97.44 211 SER A O 1
ATOM 1683 N N . GLU A 1 212 ? 24.431 -1.016 -9.294 1.00 97.69 212 GLU A N 1
ATOM 1684 C CA . GLU A 1 212 ? 25.450 -1.125 -10.344 1.00 97.69 212 GLU A CA 1
ATOM 1685 C C . GLU A 1 212 ? 25.390 0.038 -11.342 1.00 97.69 212 GLU A C 1
ATOM 1687 O O . GLU A 1 212 ? 26.417 0.621 -11.696 1.00 97.69 212 GLU A O 1
ATOM 1692 N N . LEU A 1 213 ? 24.183 0.409 -11.787 1.00 97.62 213 LEU A N 1
ATOM 1693 C CA . LEU A 1 213 ? 23.984 1.552 -12.682 1.00 97.62 213 LEU A CA 1
ATOM 1694 C C . LEU A 1 213 ? 24.390 2.876 -12.027 1.00 97.62 213 LEU A C 1
ATOM 1696 O O . LEU A 1 213 ? 24.957 3.729 -12.715 1.00 97.62 213 LEU A O 1
ATOM 1700 N N . SER A 1 214 ? 24.115 3.035 -10.729 1.00 97.94 214 SER A N 1
ATOM 1701 C CA . SER A 1 214 ? 24.562 4.187 -9.946 1.00 97.94 214 SER A CA 1
ATOM 1702 C C . SER A 1 214 ? 26.087 4.231 -9.870 1.00 97.94 214 SER A C 1
ATOM 1704 O O . SER A 1 214 ? 26.688 5.204 -10.314 1.00 97.94 214 SER A O 1
ATOM 1706 N N . ASN A 1 215 ? 26.729 3.136 -9.452 1.00 98.00 215 ASN A N 1
ATOM 1707 C CA . ASN A 1 215 ? 28.187 3.033 -9.344 1.00 98.00 215 ASN A CA 1
ATOM 1708 C C . ASN A 1 215 ? 28.889 3.310 -10.677 1.00 98.00 215 ASN A C 1
ATOM 1710 O O . ASN A 1 215 ? 29.897 4.015 -10.727 1.00 98.00 215 ASN A O 1
ATOM 1714 N N . LYS A 1 216 ? 28.342 2.802 -11.786 1.00 98.12 216 LYS A N 1
ATOM 1715 C CA . LYS A 1 216 ? 28.871 3.096 -13.120 1.00 98.12 216 LYS A CA 1
ATOM 1716 C C . LYS A 1 216 ? 28.789 4.590 -13.447 1.00 98.12 216 LYS A C 1
ATOM 1718 O O . LYS A 1 216 ? 29.766 5.151 -13.935 1.00 98.12 216 LYS A O 1
ATOM 1723 N N . ALA A 1 217 ? 27.653 5.231 -13.172 1.00 97.94 217 ALA A N 1
ATOM 1724 C CA . ALA A 1 217 ? 27.483 6.668 -13.384 1.00 97.94 217 ALA A CA 1
ATOM 1725 C C . ALA A 1 217 ? 28.374 7.502 -12.443 1.00 97.94 217 ALA A C 1
ATOM 1727 O O . ALA A 1 217 ? 28.933 8.511 -12.868 1.00 97.94 217 ALA A O 1
ATOM 1728 N N . GLN A 1 218 ? 28.593 7.039 -11.210 1.00 98.06 218 GLN A N 1
ATOM 1729 C CA . GLN A 1 218 ? 29.513 7.652 -10.256 1.00 98.06 218 GLN A CA 1
ATOM 1730 C C . GLN A 1 218 ? 30.956 7.607 -10.768 1.00 98.06 218 GLN A C 1
ATOM 1732 O O . GLN A 1 218 ? 31.655 8.618 -10.753 1.00 98.06 218 GLN A O 1
ATOM 1737 N N . ASN A 1 219 ? 31.390 6.458 -11.288 1.00 98.06 219 ASN A N 1
ATOM 1738 C CA . ASN A 1 219 ? 32.710 6.317 -11.896 1.00 98.06 219 ASN A CA 1
ATOM 1739 C C . ASN A 1 219 ? 32.861 7.238 -13.118 1.00 98.06 219 ASN A C 1
ATOM 1741 O O . ASN A 1 219 ? 33.876 7.915 -13.247 1.00 98.06 219 ASN A O 1
ATOM 1745 N N . GLU A 1 220 ? 31.844 7.324 -13.985 1.00 97.75 220 GLU A N 1
ATOM 1746 C CA . GLU A 1 220 ? 31.816 8.275 -15.111 1.00 97.75 220 GLU A CA 1
ATOM 1747 C C . GLU A 1 220 ? 31.947 9.735 -14.625 1.00 97.75 220 GLU A C 1
ATOM 1749 O O . GLU A 1 220 ? 32.746 10.494 -15.177 1.00 97.75 220 GLU A O 1
ATOM 1754 N N . SER A 1 221 ? 31.219 10.115 -13.568 1.00 98.25 221 SER A N 1
ATOM 1755 C CA . SER A 1 221 ? 31.291 11.443 -12.939 1.00 98.25 221 SER A CA 1
ATOM 1756 C C . SER A 1 221 ? 32.707 11.770 -12.465 1.00 98.25 221 SER A C 1
ATOM 1758 O O . SER A 1 221 ? 33.277 12.791 -12.861 1.00 98.25 221 SER A O 1
ATOM 1760 N N . VAL A 1 222 ? 33.313 10.864 -11.691 1.00 98.19 222 VAL A N 1
ATOM 1761 C CA . VAL A 1 222 ? 34.671 11.027 -11.155 1.00 98.19 222 VAL A CA 1
ATOM 1762 C C . VAL A 1 222 ? 35.695 11.159 -12.280 1.00 98.19 222 VAL A C 1
ATOM 1764 O O . VAL A 1 222 ? 36.551 12.039 -12.211 1.00 98.19 222 VAL A O 1
ATOM 1767 N N . LEU A 1 223 ? 35.590 10.350 -13.338 1.00 98.12 223 LEU A N 1
ATOM 1768 C CA . LEU A 1 223 ? 36.498 10.414 -14.486 1.00 98.12 223 LEU A CA 1
ATOM 1769 C C . LEU A 1 223 ? 36.417 11.762 -15.216 1.00 98.12 223 LEU A C 1
ATOM 1771 O O . LEU A 1 223 ? 37.450 12.368 -15.504 1.00 98.12 223 LEU A O 1
ATOM 1775 N N . PHE A 1 224 ? 35.210 12.264 -15.498 1.00 97.94 224 PHE A N 1
ATOM 1776 C CA . PHE A 1 224 ? 35.045 13.569 -16.148 1.00 97.94 224 PHE A CA 1
ATOM 1777 C C . PHE A 1 224 ? 35.495 14.726 -15.251 1.00 97.94 224 PHE A C 1
ATOM 1779 O O . PHE A 1 224 ? 36.127 15.669 -15.735 1.00 97.94 224 PHE A O 1
ATOM 1786 N N . TYR A 1 225 ? 35.234 14.634 -13.946 1.00 97.94 225 TYR A N 1
ATOM 1787 C CA . TYR A 1 225 ? 35.689 15.620 -12.973 1.00 97.94 225 TYR A CA 1
ATOM 1788 C C . TYR A 1 225 ? 37.219 15.663 -12.891 1.00 97.94 225 TYR A C 1
ATOM 1790 O O . TYR A 1 225 ? 37.802 16.745 -12.959 1.00 97.94 225 TYR A O 1
ATOM 1798 N N . GLN A 1 226 ? 37.878 14.501 -12.806 1.00 97.56 226 GLN A N 1
ATOM 1799 C CA . GLN A 1 226 ? 39.339 14.395 -12.810 1.00 97.56 226 GLN A CA 1
ATOM 1800 C C . GLN A 1 226 ? 39.929 14.962 -14.104 1.00 97.56 226 GLN A C 1
ATOM 1802 O O . GLN A 1 226 ? 40.784 15.837 -14.037 1.00 97.56 226 GLN A O 1
ATOM 1807 N N . ALA A 1 227 ? 39.400 14.589 -15.274 1.00 95.88 227 ALA A N 1
ATOM 1808 C CA . ALA A 1 227 ? 39.860 15.130 -16.556 1.00 95.88 227 ALA A CA 1
ATOM 1809 C C . ALA A 1 227 ? 39.710 16.663 -16.650 1.00 95.88 227 ALA A C 1
ATOM 1811 O O . ALA A 1 227 ? 40.595 17.353 -17.168 1.00 95.88 227 ALA A O 1
ATOM 1812 N N . SER A 1 228 ? 38.605 17.209 -16.130 1.00 96.69 228 SER A N 1
ATOM 1813 C CA . SER A 1 228 ? 38.393 18.656 -16.031 1.00 96.69 228 SER A CA 1
ATOM 1814 C C . SER A 1 228 ? 39.399 19.305 -15.078 1.00 96.69 228 SER A C 1
ATOM 1816 O O . SER A 1 228 ? 39.982 20.339 -15.407 1.00 96.69 228 SER A O 1
ATOM 1818 N N . LYS A 1 229 ? 39.617 18.705 -13.903 1.00 96.19 229 LYS A N 1
ATOM 1819 C CA . LYS A 1 229 ? 40.538 19.191 -12.869 1.00 96.19 229 LYS A CA 1
ATOM 1820 C C . LYS A 1 229 ? 41.991 19.173 -13.344 1.00 96.19 229 LYS A C 1
ATOM 1822 O O . LYS A 1 229 ? 42.688 20.162 -13.149 1.00 96.19 229 LYS A O 1
ATOM 1827 N N . ASP A 1 230 ? 42.419 18.105 -14.010 1.00 95.56 230 ASP A N 1
ATOM 1828 C CA . ASP A 1 230 ? 43.773 17.949 -14.548 1.00 95.56 230 ASP A CA 1
ATOM 1829 C C . ASP A 1 230 ? 44.046 18.940 -15.684 1.00 95.56 230 ASP A C 1
ATOM 1831 O O . ASP A 1 230 ? 45.139 19.485 -15.799 1.00 95.56 230 ASP A O 1
ATOM 1835 N N . ARG A 1 231 ? 43.041 19.240 -16.519 1.00 93.00 231 ARG A N 1
ATOM 1836 C CA . ARG A 1 231 ? 43.162 20.296 -17.536 1.00 93.00 231 ARG A CA 1
ATOM 1837 C C . ARG A 1 231 ? 43.208 21.687 -16.900 1.00 93.00 231 ARG A C 1
ATOM 1839 O O . ARG A 1 231 ? 43.953 22.540 -17.374 1.00 93.00 231 ARG A O 1
ATOM 1846 N N . ALA A 1 232 ? 42.417 21.916 -15.853 1.00 93.38 232 ALA A N 1
ATOM 1847 C CA . ALA A 1 232 ? 42.372 23.189 -15.144 1.00 93.38 232 ALA A CA 1
ATOM 1848 C C . ALA A 1 232 ? 43.653 23.464 -14.341 1.00 93.38 232 ALA A C 1
ATOM 1850 O O . ALA A 1 232 ? 44.087 24.609 -14.288 1.00 93.38 232 ALA A O 1
ATOM 1851 N N . SER A 1 233 ? 44.287 22.438 -13.763 1.00 93.50 233 SER A N 1
ATOM 1852 C CA . SER A 1 233 ? 45.514 22.586 -12.964 1.00 93.50 233 SER A CA 1
ATOM 1853 C C . SER A 1 233 ? 46.723 23.060 -13.778 1.00 93.50 233 SER A C 1
ATOM 1855 O O . SER A 1 233 ? 47.642 23.655 -13.221 1.00 93.50 233 SER A O 1
ATOM 1857 N N . LEU A 1 234 ? 46.704 22.854 -15.099 1.00 89.75 234 LEU A N 1
ATOM 1858 C CA . LEU A 1 234 ? 47.714 23.364 -16.032 1.00 89.75 234 LEU A CA 1
ATOM 1859 C C . LEU A 1 234 ? 47.579 24.873 -16.305 1.00 89.75 234 LEU A C 1
ATOM 1861 O O . LEU A 1 234 ? 48.476 25.459 -16.911 1.00 89.75 234 LEU A O 1
ATOM 1865 N N . ILE A 1 235 ? 46.470 25.499 -15.898 1.00 87.00 235 ILE A N 1
ATOM 1866 C CA . ILE A 1 235 ? 46.212 26.930 -16.079 1.00 87.00 235 ILE A CA 1
ATOM 1867 C C . ILE A 1 235 ? 46.469 27.642 -14.741 1.00 87.00 235 ILE A C 1
ATOM 1869 O O . ILE A 1 235 ? 45.763 27.374 -13.766 1.00 87.00 235 ILE A O 1
ATOM 1873 N N . PRO A 1 236 ? 47.446 28.566 -14.669 1.00 88.06 236 PRO A N 1
ATOM 1874 C CA . PRO A 1 236 ? 47.666 29.389 -13.486 1.00 88.06 236 PRO A CA 1
ATOM 1875 C C . PRO A 1 236 ? 46.394 30.116 -13.042 1.00 88.06 236 PRO A C 1
ATOM 1877 O O . PRO A 1 236 ? 45.689 30.737 -13.843 1.00 88.06 236 PRO A O 1
ATOM 1880 N N . PHE A 1 237 ? 46.109 30.058 -11.744 1.00 86.19 237 PHE A N 1
ATOM 1881 C CA . PHE A 1 237 ? 44.912 30.670 -11.180 1.00 86.19 237 PHE A CA 1
ATOM 1882 C C . PHE A 1 237 ? 44.905 32.191 -11.403 1.00 86.19 237 PHE A C 1
ATOM 1884 O O . PHE A 1 237 ? 45.888 32.873 -11.123 1.00 86.19 237 PHE A O 1
ATOM 1891 N N . GLY A 1 238 ? 43.788 32.721 -11.911 1.00 85.38 238 GLY A N 1
ATOM 1892 C CA . GLY A 1 238 ? 43.608 34.154 -12.171 1.00 85.38 238 GLY A CA 1
ATOM 1893 C C . GLY A 1 238 ? 44.174 34.666 -13.501 1.00 85.38 238 GLY A C 1
ATOM 1894 O O . GLY A 1 238 ? 44.052 35.858 -13.775 1.00 85.38 238 GLY A O 1
ATOM 1895 N N . GLN A 1 239 ? 44.755 33.810 -14.352 1.00 86.44 239 GLN A N 1
ATOM 1896 C CA . GLN A 1 239 ? 45.239 34.232 -15.670 1.00 86.44 239 GLN A CA 1
ATOM 1897 C C . GLN A 1 239 ? 44.067 34.580 -16.617 1.00 86.44 239 GLN A C 1
ATOM 1899 O O . GLN A 1 239 ? 43.260 33.701 -16.931 1.00 86.44 239 GLN A O 1
ATOM 1904 N N . PRO A 1 240 ? 43.964 35.824 -17.131 1.00 90.12 240 PRO A N 1
ATOM 1905 C CA . PRO A 1 240 ? 42.934 36.179 -18.103 1.00 90.12 240 PRO A CA 1
ATOM 1906 C C . PRO A 1 240 ? 43.245 35.602 -19.492 1.00 90.12 240 PRO A C 1
ATOM 1908 O O . PRO A 1 240 ? 44.403 35.395 -19.864 1.00 90.12 240 PRO A O 1
ATOM 1911 N N . ILE A 1 241 ? 42.204 35.396 -20.304 1.00 89.12 241 ILE A N 1
ATOM 1912 C CA . ILE A 1 241 ? 42.378 35.065 -21.724 1.00 89.12 241 ILE A CA 1
ATOM 1913 C C . ILE A 1 241 ? 42.907 36.310 -22.443 1.00 89.12 241 ILE A C 1
ATOM 1915 O O . ILE A 1 241 ? 42.214 37.321 -22.540 1.00 89.12 241 ILE A O 1
ATOM 1919 N N . LEU A 1 242 ? 44.131 36.225 -22.962 1.00 91.31 242 LEU A N 1
ATOM 1920 C CA . LEU A 1 242 ? 44.771 37.310 -23.707 1.00 91.31 242 LEU A CA 1
ATOM 1921 C C . LEU A 1 242 ? 44.147 37.432 -25.106 1.00 91.31 242 LEU A C 1
ATOM 1923 O O . LEU A 1 242 ? 44.442 36.629 -25.990 1.00 91.31 242 LEU A O 1
ATOM 1927 N N . VAL A 1 243 ? 43.274 38.422 -25.296 1.00 92.25 243 VAL A N 1
ATOM 1928 C CA . VAL A 1 243 ? 42.592 38.692 -26.573 1.00 92.25 243 VAL A CA 1
ATOM 1929 C C . VAL A 1 243 ? 43.589 39.246 -27.598 1.00 92.25 243 VAL A C 1
ATOM 1931 O O . VAL A 1 243 ? 44.339 40.167 -27.289 1.00 92.25 243 VAL A O 1
ATOM 1934 N N . GLY A 1 244 ? 43.623 38.680 -28.807 1.00 90.44 244 GLY A N 1
ATOM 1935 C CA . GLY A 1 244 ? 44.547 39.051 -29.883 1.00 90.44 244 GLY A CA 1
ATOM 1936 C C . GLY A 1 244 ? 45.928 38.381 -29.825 1.00 90.44 244 GLY A C 1
ATOM 1937 O O . GLY A 1 244 ? 46.727 38.562 -30.741 1.00 90.44 244 GLY A O 1
ATOM 1938 N N . HIS A 1 245 ? 46.232 37.593 -28.786 1.00 93.38 245 HIS A N 1
ATOM 1939 C CA . HIS A 1 245 ? 47.507 36.877 -28.663 1.00 93.38 245 HIS A CA 1
ATOM 1940 C C . HIS A 1 245 ? 47.467 35.515 -29.380 1.00 93.38 245 HIS A C 1
ATOM 1942 O O . HIS A 1 245 ? 46.426 34.862 -29.441 1.00 93.38 245 HIS A O 1
ATOM 1948 N N . HIS A 1 246 ? 48.608 34.991 -29.849 1.00 92.00 246 HIS A N 1
ATOM 1949 C CA . HIS A 1 246 ? 48.654 33.707 -30.575 1.00 92.00 246 HIS A CA 1
ATOM 1950 C C . HIS A 1 246 ? 48.103 32.506 -29.766 1.00 92.00 246 HIS A C 1
ATOM 1952 O O . HIS A 1 246 ? 47.761 31.465 -30.328 1.00 92.00 246 HIS A O 1
ATOM 1958 N N . SER A 1 247 ? 48.047 32.613 -28.430 1.00 89.00 247 SER A N 1
ATOM 1959 C CA . SER A 1 247 ? 47.571 31.566 -27.510 1.00 89.00 247 SER A CA 1
ATOM 1960 C C . SER A 1 247 ? 46.069 31.633 -27.224 1.00 89.00 247 SER A C 1
ATOM 1962 O O . SER A 1 247 ? 45.518 30.676 -26.679 1.00 89.00 247 SER A O 1
ATOM 1964 N N . GLU A 1 248 ? 45.394 32.710 -27.629 1.00 93.00 248 GLU A N 1
ATOM 1965 C CA . GLU A 1 248 ? 43.980 32.985 -27.363 1.00 93.00 248 GLU A CA 1
ATOM 1966 C C . GLU A 1 248 ? 43.070 31.814 -27.759 1.00 93.00 248 GLU A C 1
ATOM 1968 O O . GLU A 1 248 ? 42.253 31.338 -26.968 1.00 93.00 248 GLU A O 1
ATOM 1973 N N . LYS A 1 249 ? 43.256 31.287 -28.977 1.00 93.56 249 LYS A N 1
ATOM 1974 C CA . LYS A 1 249 ? 42.462 30.170 -29.511 1.00 93.56 249 LYS A CA 1
ATOM 1975 C C . LYS A 1 249 ? 42.610 28.897 -28.674 1.00 93.56 249 LYS A C 1
ATOM 1977 O O . LYS A 1 249 ? 41.643 28.153 -28.516 1.00 93.56 249 LYS A O 1
ATOM 1982 N N . ARG A 1 250 ? 43.811 28.632 -28.146 1.00 90.62 250 ARG A N 1
ATOM 1983 C CA . ARG A 1 250 ? 44.070 27.466 -27.288 1.00 90.62 250 ARG A CA 1
ATOM 1984 C C . ARG A 1 250 ? 43.423 27.663 -25.918 1.00 90.62 250 ARG A C 1
ATOM 1986 O O . ARG A 1 250 ? 42.688 26.782 -25.492 1.00 90.62 250 ARG A O 1
ATOM 1993 N N . ALA A 1 251 ? 43.602 28.838 -25.311 1.00 91.19 251 ALA A N 1
ATOM 1994 C CA . ALA A 1 251 ? 43.010 29.178 -24.019 1.00 91.19 251 ALA A CA 1
ATOM 1995 C C . ALA A 1 251 ? 41.473 29.074 -24.033 1.00 91.19 251 ALA A C 1
ATOM 1997 O O . ALA A 1 251 ? 40.898 28.445 -23.148 1.00 91.19 251 ALA A O 1
ATOM 1998 N N . ARG A 1 252 ? 40.802 29.595 -25.075 1.00 93.44 252 ARG A N 1
ATOM 1999 C CA . ARG A 1 252 ? 39.342 29.433 -25.233 1.00 93.44 252 ARG A CA 1
ATOM 2000 C C . ARG A 1 252 ? 38.927 27.971 -25.358 1.00 93.44 252 ARG A C 1
ATOM 2002 O O . ARG A 1 252 ? 38.011 27.533 -24.673 1.00 93.44 252 ARG A O 1
ATOM 2009 N N . LYS A 1 253 ? 39.627 27.200 -26.192 1.00 93.94 253 LYS A N 1
ATOM 2010 C CA . LYS A 1 253 ? 39.323 25.778 -26.395 1.00 93.94 253 LYS A CA 1
ATOM 2011 C C . LYS A 1 253 ? 39.525 24.952 -25.123 1.00 93.94 253 LYS A C 1
ATOM 2013 O O . LYS A 1 253 ? 38.764 24.017 -24.886 1.00 93.94 253 LYS A O 1
ATOM 2018 N N . ASP A 1 254 ? 40.545 25.258 -24.324 1.00 92.56 254 ASP A N 1
ATOM 2019 C CA . ASP A 1 254 ? 40.768 24.578 -23.048 1.00 92.56 254 ASP A CA 1
ATOM 2020 C C . ASP A 1 254 ? 39.700 24.957 -22.019 1.00 92.56 254 ASP A C 1
ATOM 2022 O O . ASP A 1 254 ? 39.141 24.051 -21.405 1.00 92.56 254 ASP A O 1
ATOM 2026 N N . ALA A 1 255 ? 39.316 26.234 -21.919 1.00 92.31 255 ALA A N 1
ATOM 2027 C CA . ALA A 1 255 ? 38.193 26.667 -21.082 1.00 92.31 255 ALA A CA 1
ATOM 2028 C C . ALA A 1 255 ? 36.869 25.983 -21.479 1.00 92.31 255 ALA A C 1
ATOM 2030 O O . ALA A 1 255 ? 36.164 25.451 -20.624 1.00 92.31 255 ALA A O 1
ATOM 2031 N N . GLU A 1 256 ? 36.559 25.908 -22.778 1.00 95.31 256 GLU A N 1
ATOM 2032 C CA . GLU A 1 256 ? 35.381 25.193 -23.289 1.00 95.31 256 GLU A CA 1
ATOM 2033 C C . GLU A 1 256 ? 35.406 23.696 -22.956 1.00 95.31 256 GLU A C 1
ATOM 2035 O O . GLU A 1 256 ? 34.365 23.106 -22.664 1.00 95.31 256 GLU A O 1
ATOM 2040 N N . ARG A 1 257 ? 36.581 23.056 -23.013 1.00 95.38 257 ARG A N 1
ATOM 2041 C CA . ARG A 1 257 ? 36.740 21.638 -22.657 1.00 95.38 257 ARG A CA 1
ATOM 2042 C C . ARG A 1 257 ? 36.552 21.407 -21.163 1.00 95.38 257 ARG A C 1
ATOM 2044 O O . ARG A 1 257 ? 35.806 20.499 -20.818 1.00 95.38 257 ARG A O 1
ATOM 2051 N N . ILE A 1 258 ? 37.162 22.238 -20.312 1.00 95.50 258 ILE A N 1
ATOM 2052 C CA . ILE A 1 258 ? 36.965 22.214 -18.851 1.00 95.50 258 ILE A CA 1
ATOM 2053 C C . ILE A 1 258 ? 35.472 22.339 -18.543 1.00 95.50 258 ILE A C 1
ATOM 2055 O O . ILE A 1 258 ? 34.906 21.485 -17.870 1.00 95.50 258 ILE A O 1
ATOM 2059 N N . TRP A 1 259 ? 34.809 23.352 -19.107 1.00 95.81 259 TRP A N 1
ATOM 2060 C CA . TRP A 1 259 ? 33.379 23.576 -18.900 1.00 95.81 259 TRP A CA 1
ATOM 2061 C C . TRP A 1 259 ? 32.528 22.381 -19.340 1.00 95.81 259 TRP A C 1
ATOM 2063 O O . TRP A 1 259 ? 31.634 21.941 -18.621 1.00 95.81 259 TRP A O 1
ATOM 2073 N N . ARG A 1 260 ? 32.818 21.819 -20.517 1.00 97.44 260 ARG A N 1
ATOM 2074 C CA . ARG A 1 260 ? 32.081 20.675 -21.058 1.00 97.44 260 ARG A CA 1
ATOM 2075 C C . ARG A 1 260 ? 32.272 19.414 -20.224 1.00 97.44 260 ARG A C 1
ATOM 2077 O O . ARG A 1 260 ? 31.297 18.706 -19.996 1.00 97.44 260 ARG A O 1
ATOM 2084 N N . ASP A 1 261 ? 33.500 19.103 -19.821 1.00 97.44 261 ASP A N 1
ATOM 2085 C CA . ASP A 1 261 ? 33.784 17.901 -19.038 1.00 97.44 261 ASP A CA 1
ATOM 2086 C C . ASP A 1 261 ? 33.236 18.038 -17.611 1.00 97.44 261 ASP A C 1
ATOM 2088 O O . ASP A 1 261 ? 32.616 17.099 -17.122 1.00 97.44 261 ASP A O 1
ATOM 2092 N N . MET A 1 262 ? 33.294 19.232 -17.011 1.00 97.19 262 MET A N 1
ATOM 2093 C CA . MET A 1 262 ? 32.583 19.531 -15.763 1.00 97.19 262 MET A C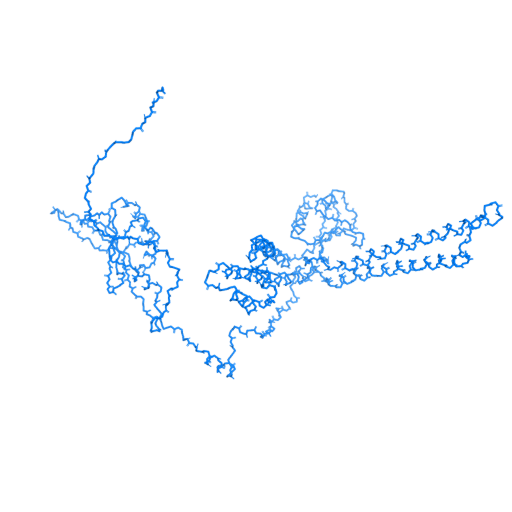A 1
ATOM 2094 C C . MET A 1 262 ? 31.058 19.380 -15.909 1.00 97.19 262 MET A C 1
ATOM 2096 O O . MET A 1 262 ? 30.400 18.771 -15.071 1.00 97.19 262 MET A O 1
ATOM 2100 N N . GLY A 1 263 ? 30.465 19.877 -16.999 1.00 97.94 263 GLY A N 1
ATOM 2101 C CA . GLY A 1 263 ? 29.035 19.685 -17.262 1.00 97.94 263 GLY A CA 1
ATOM 2102 C C . GLY A 1 263 ? 28.656 18.203 -17.377 1.00 97.94 263 GLY A C 1
ATOM 2103 O O . GLY A 1 263 ? 27.649 17.767 -16.821 1.00 97.94 263 GLY A O 1
ATOM 2104 N N . LYS A 1 264 ? 29.494 17.392 -18.037 1.00 98.19 264 LYS A N 1
ATOM 2105 C CA . LYS A 1 264 ? 29.301 15.935 -18.098 1.00 98.19 264 LYS A CA 1
ATOM 2106 C C . LYS A 1 264 ? 29.443 15.271 -16.731 1.00 98.19 264 LYS A C 1
ATOM 2108 O O . LYS A 1 264 ? 28.669 14.357 -16.460 1.00 98.19 264 LYS A O 1
ATOM 2113 N N . SER A 1 265 ? 30.397 15.692 -15.893 1.00 98.31 265 SER A N 1
ATOM 2114 C CA . SER A 1 265 ? 30.547 15.117 -14.551 1.00 98.31 265 SER A CA 1
ATOM 2115 C C . SER A 1 265 ? 29.318 15.396 -13.698 1.00 98.31 265 SER A C 1
ATOM 2117 O O . SER A 1 265 ? 28.796 14.478 -13.078 1.00 98.31 265 SER A O 1
ATOM 2119 N N . VAL A 1 266 ? 28.790 16.623 -13.743 1.00 98.19 266 VAL A N 1
ATOM 2120 C CA . VAL A 1 266 ? 27.553 16.984 -13.032 1.00 98.19 266 VAL A CA 1
ATOM 2121 C C . VAL A 1 266 ? 26.376 16.132 -13.512 1.00 98.19 266 VAL A C 1
ATOM 2123 O O . VAL A 1 266 ? 25.713 15.506 -12.694 1.00 98.19 266 VAL A O 1
ATOM 2126 N N . HIS A 1 267 ? 26.157 16.004 -14.823 1.00 98.25 267 HIS A N 1
ATOM 2127 C CA . HIS A 1 267 ? 25.072 15.158 -15.339 1.00 98.25 267 HIS A CA 1
ATOM 2128 C C . HIS A 1 267 ? 25.238 13.669 -15.003 1.00 98.25 267 HIS A C 1
ATOM 2130 O O . HIS A 1 267 ? 24.253 12.964 -14.772 1.00 98.25 267 HIS A O 1
ATOM 2136 N N . ALA A 1 268 ? 26.472 13.164 -14.985 1.00 98.31 268 ALA A N 1
ATOM 2137 C CA . ALA A 1 268 ? 26.751 11.798 -14.558 1.00 98.31 268 ALA A CA 1
ATOM 2138 C C . ALA A 1 268 ? 26.483 11.613 -13.054 1.00 98.31 268 ALA A C 1
ATOM 2140 O O . ALA A 1 268 ? 25.932 10.582 -12.673 1.00 98.31 268 ALA A O 1
ATOM 2141 N N . GLN A 1 269 ? 26.782 12.621 -12.226 1.00 98.25 269 GLN A N 1
ATOM 2142 C CA . GLN A 1 269 ? 26.442 12.634 -10.802 1.00 98.25 269 GLN A CA 1
ATOM 2143 C C . GLN A 1 269 ? 24.924 12.624 -10.587 1.00 98.25 269 GLN A C 1
ATOM 2145 O O . GLN A 1 269 ? 24.416 11.739 -9.913 1.00 98.25 269 GLN A O 1
ATOM 2150 N N . GLU A 1 270 ? 24.176 13.516 -11.242 1.00 98.25 270 GLU A N 1
ATOM 2151 C CA . GLU A 1 270 ? 22.703 13.543 -11.172 1.00 98.25 270 GLU A CA 1
ATOM 2152 C C . GLU A 1 270 ? 22.091 12.189 -11.573 1.00 98.25 270 GLU A C 1
ATOM 2154 O O . GLU A 1 270 ? 21.114 11.712 -10.989 1.00 98.25 270 GLU A O 1
ATOM 2159 N N . LYS A 1 271 ? 22.681 11.540 -12.584 1.00 98.31 271 LYS A N 1
ATOM 2160 C CA . LYS A 1 271 ? 22.293 10.199 -13.025 1.00 98.31 271 LYS A CA 1
ATOM 2161 C C . LYS A 1 271 ? 22.599 9.139 -11.962 1.00 98.31 271 LYS A C 1
ATOM 2163 O O . LYS A 1 271 ? 21.768 8.243 -11.795 1.00 98.31 271 LYS A O 1
ATOM 2168 N N . ALA A 1 272 ? 23.742 9.218 -11.279 1.00 98.25 272 ALA A N 1
ATOM 2169 C CA . ALA A 1 272 ? 24.090 8.334 -10.167 1.00 98.25 272 ALA A CA 1
ATOM 2170 C C . ALA A 1 272 ? 23.074 8.486 -9.027 1.00 98.25 272 ALA A C 1
ATOM 2172 O O . ALA A 1 272 ? 22.378 7.522 -8.704 1.00 98.25 272 ALA A O 1
ATOM 2173 N N . ASP A 1 273 ? 22.860 9.715 -8.553 1.00 98.12 273 ASP A N 1
ATOM 2174 C CA . ASP A 1 273 ? 21.914 10.041 -7.481 1.00 98.12 273 ASP A CA 1
ATOM 2175 C C . ASP A 1 273 ? 20.494 9.556 -7.820 1.00 98.12 273 ASP A C 1
ATOM 2177 O O . ASP A 1 273 ? 19.768 9.013 -6.986 1.00 98.12 273 ASP A O 1
ATOM 2181 N N . HIS A 1 274 ? 20.064 9.701 -9.075 1.00 97.75 274 HIS A N 1
ATOM 2182 C CA . HIS A 1 274 ? 18.766 9.206 -9.526 1.00 97.75 274 HIS A CA 1
ATOM 2183 C C . HIS A 1 274 ? 18.645 7.673 -9.443 1.00 97.75 274 HIS A C 1
ATOM 2185 O O . HIS A 1 274 ? 17.586 7.163 -9.057 1.00 97.75 274 HIS A O 1
ATOM 2191 N N . TYR A 1 275 ? 19.689 6.920 -9.803 1.00 97.94 275 TYR A N 1
ATOM 2192 C CA . TYR A 1 275 ? 19.672 5.459 -9.690 1.00 97.94 275 TYR A CA 1
ATOM 2193 C C . TYR A 1 275 ? 19.835 4.979 -8.250 1.00 97.94 275 TYR A C 1
ATOM 2195 O O . TYR A 1 275 ? 19.168 4.018 -7.869 1.00 97.94 275 TYR A O 1
ATOM 2203 N N . GLU A 1 276 ? 20.624 5.675 -7.439 1.00 97.44 276 GLU A N 1
ATOM 2204 C CA . GLU A 1 276 ? 20.721 5.434 -6.001 1.00 97.44 276 GLU A CA 1
ATOM 2205 C C . GLU A 1 276 ? 19.363 5.633 -5.320 1.00 97.44 276 GLU A C 1
ATOM 2207 O O . GLU A 1 276 ? 18.854 4.733 -4.650 1.00 97.44 276 GLU A O 1
ATOM 2212 N N . ASN A 1 277 ? 18.694 6.755 -5.593 1.00 96.62 277 ASN A N 1
ATOM 2213 C CA . ASN A 1 277 ? 17.340 7.008 -5.109 1.00 96.62 277 ASN A CA 1
ATOM 2214 C C . ASN A 1 277 ? 16.360 5.920 -5.564 1.00 96.62 277 ASN A C 1
ATOM 2216 O O . ASN A 1 277 ? 15.475 5.516 -4.807 1.00 96.62 277 ASN A O 1
ATOM 2220 N N . LYS A 1 278 ? 16.503 5.395 -6.787 1.00 95.94 278 LYS A N 1
ATOM 2221 C CA . LYS A 1 278 ? 15.706 4.244 -7.233 1.00 95.94 278 LYS A CA 1
ATOM 2222 C C . LYS A 1 278 ? 16.027 2.981 -6.446 1.00 95.94 278 LYS A C 1
ATOM 2224 O O . LYS A 1 278 ? 15.083 2.299 -6.064 1.00 95.94 278 LYS A O 1
ATOM 2229 N N . ALA A 1 279 ? 17.297 2.673 -6.195 1.00 95.38 279 ALA A N 1
ATOM 2230 C CA . ALA A 1 279 ? 17.704 1.514 -5.403 1.00 95.38 279 ALA A CA 1
ATOM 2231 C C . ALA A 1 279 ? 17.153 1.589 -3.968 1.00 95.38 279 ALA A C 1
ATOM 2233 O O . ALA A 1 279 ? 16.597 0.609 -3.478 1.00 95.38 279 ALA A O 1
ATOM 2234 N N . ASN A 1 280 ? 17.211 2.767 -3.341 1.00 94.38 280 ASN A N 1
ATOM 2235 C CA . ASN A 1 280 ? 16.701 3.006 -1.987 1.00 94.38 280 ASN A CA 1
ATOM 2236 C C . ASN A 1 280 ? 15.172 2.905 -1.894 1.00 94.38 280 ASN A C 1
ATOM 2238 O O . ASN A 1 280 ? 14.632 2.512 -0.863 1.00 94.38 280 ASN A O 1
ATOM 2242 N N . ASN A 1 281 ? 14.461 3.226 -2.976 1.00 93.69 281 ASN A N 1
ATOM 2243 C CA . ASN A 1 281 ? 13.002 3.145 -3.030 1.00 93.69 281 ASN A CA 1
ATOM 2244 C C . ASN A 1 281 ? 12.468 1.770 -3.473 1.00 93.69 281 ASN A C 1
ATOM 2246 O O . ASN A 1 281 ? 11.259 1.525 -3.406 1.00 93.69 281 ASN A O 1
ATOM 2250 N N . VAL A 1 282 ? 13.326 0.857 -3.944 1.00 92.25 282 VAL A N 1
ATOM 2251 C CA . VAL A 1 282 ? 12.922 -0.522 -4.253 1.00 92.25 282 VAL A CA 1
ATOM 2252 C C . VAL A 1 282 ? 12.578 -1.245 -2.949 1.00 92.25 282 VAL A C 1
ATOM 2254 O O . VAL A 1 282 ? 13.391 -1.327 -2.040 1.00 92.25 282 VAL A O 1
ATOM 2257 N N . GLY A 1 283 ? 11.356 -1.777 -2.864 1.00 85.25 283 GLY A N 1
ATOM 2258 C CA . GLY A 1 283 ? 10.854 -2.458 -1.663 1.00 85.25 283 GLY A CA 1
ATOM 2259 C C . GLY A 1 283 ? 10.178 -1.533 -0.644 1.00 85.25 283 GLY A C 1
ATOM 2260 O O . GLY A 1 283 ? 9.434 -2.021 0.196 1.00 85.25 283 GLY A O 1
ATOM 2261 N N . SER A 1 284 ? 10.331 -0.211 -0.773 1.00 86.38 284 SER A N 1
ATOM 2262 C CA . SER A 1 284 ? 9.659 0.783 0.085 1.00 86.38 284 SER A CA 1
ATOM 2263 C C . SER A 1 284 ? 8.176 0.974 -0.250 1.00 86.38 284 SER A C 1
ATOM 2265 O O . SER A 1 284 ? 7.430 1.613 0.493 1.00 86.38 284 SER A O 1
ATOM 2267 N N . ALA A 1 285 ? 7.724 0.424 -1.381 1.00 81.25 285 ALA A N 1
ATOM 2268 C CA . ALA A 1 285 ? 6.303 0.327 -1.679 1.00 81.25 285 ALA A CA 1
ATOM 2269 C C . ALA A 1 285 ? 5.622 -0.566 -0.628 1.00 81.25 285 ALA A C 1
ATOM 2271 O O . ALA A 1 285 ? 6.189 -1.565 -0.196 1.00 81.25 285 ALA A O 1
ATOM 2272 N N . GLY A 1 286 ? 4.396 -0.218 -0.221 1.00 87.44 286 GLY A N 1
ATOM 2273 C CA . GLY A 1 286 ? 3.636 -1.037 0.727 1.00 87.44 286 GLY A CA 1
ATOM 2274 C C . GLY A 1 286 ? 3.495 -2.498 0.272 1.00 87.44 286 GLY A C 1
ATOM 2275 O O . GLY A 1 286 ? 3.745 -2.817 -0.887 1.00 87.44 286 GLY A O 1
ATOM 2276 N N . ILE A 1 287 ? 3.044 -3.371 1.180 1.00 90.75 287 ILE A N 1
ATOM 2277 C CA . ILE A 1 287 ? 2.960 -4.834 0.986 1.00 90.75 287 ILE A CA 1
ATOM 2278 C C . ILE A 1 287 ? 2.447 -5.173 -0.417 1.00 90.75 287 ILE A C 1
ATOM 2280 O O . ILE A 1 287 ? 1.335 -4.774 -0.779 1.00 90.75 287 ILE A O 1
ATOM 2284 N N . ALA A 1 288 ? 3.261 -5.861 -1.215 1.00 89.25 288 ALA A N 1
ATOM 2285 C CA . ALA A 1 288 ? 2.946 -6.189 -2.597 1.00 89.25 288 ALA A CA 1
ATOM 2286 C C . ALA A 1 288 ? 1.956 -7.360 -2.665 1.00 89.25 288 ALA A C 1
ATOM 2288 O O . ALA A 1 288 ? 1.988 -8.253 -1.833 1.00 89.25 288 ALA A O 1
ATOM 2289 N N . SER A 1 289 ? 1.057 -7.360 -3.652 1.00 86.50 289 SER A N 1
ATOM 2290 C CA . SER A 1 289 ? 0.080 -8.450 -3.828 1.00 86.50 289 SER A CA 1
ATOM 2291 C C . SER A 1 289 ? 0.690 -9.751 -4.361 1.00 86.50 289 SER A C 1
ATOM 2293 O O . SER A 1 289 ? 0.050 -10.785 -4.287 1.00 86.50 289 SER A O 1
ATOM 2295 N N . ASP A 1 290 ? 1.880 -9.672 -4.950 1.00 84.44 290 ASP A N 1
ATOM 2296 C CA . ASP A 1 290 ? 2.653 -10.779 -5.520 1.00 84.44 290 ASP A CA 1
ATOM 2297 C C . ASP A 1 290 ? 3.748 -11.292 -4.568 1.00 84.44 290 ASP A C 1
ATOM 2299 O O . ASP A 1 290 ? 4.567 -12.109 -4.970 1.00 84.44 290 ASP A O 1
ATOM 2303 N N . ASP A 1 291 ? 3.776 -10.805 -3.323 1.00 87.69 291 ASP A N 1
ATOM 2304 C CA . ASP A 1 291 ? 4.600 -11.377 -2.257 1.00 87.69 291 ASP A CA 1
ATOM 2305 C C . ASP A 1 291 ? 3.882 -12.627 -1.695 1.00 87.69 291 ASP A C 1
ATOM 2307 O O . ASP A 1 291 ? 2.733 -12.513 -1.247 1.00 87.69 291 ASP A O 1
ATOM 2311 N N . PRO A 1 292 ? 4.511 -13.819 -1.687 1.00 84.81 292 PRO A N 1
ATOM 2312 C CA . PRO A 1 292 ? 3.898 -15.032 -1.141 1.00 84.81 292 PRO A CA 1
ATOM 2313 C C . PRO A 1 292 ? 3.536 -14.910 0.348 1.00 84.81 292 PRO A C 1
ATOM 2315 O O . PRO A 1 292 ? 2.681 -15.658 0.828 1.00 84.81 292 PRO A O 1
ATOM 2318 N N . GLU A 1 293 ? 4.138 -13.972 1.082 1.00 88.69 293 GLU A N 1
ATOM 2319 C CA . GLU A 1 293 ? 3.857 -13.678 2.493 1.00 88.69 293 GLU A CA 1
ATOM 2320 C C . GLU A 1 293 ? 2.919 -12.477 2.691 1.00 88.69 293 GLU A C 1
ATOM 2322 O O . GLU A 1 293 ? 2.648 -12.082 3.830 1.00 88.69 293 GLU A O 1
ATOM 2327 N N . ALA A 1 294 ? 2.386 -11.891 1.612 1.00 90.62 294 ALA A N 1
ATOM 2328 C CA . ALA A 1 294 ? 1.561 -10.684 1.667 1.00 90.62 294 ALA A CA 1
ATOM 2329 C C . ALA A 1 294 ? 0.391 -10.801 2.652 1.00 90.62 294 ALA A C 1
ATOM 2331 O O . ALA A 1 294 ? 0.110 -9.867 3.403 1.00 90.62 294 ALA A O 1
ATOM 2332 N N . VAL A 1 295 ? -0.278 -11.959 2.668 1.00 91.81 295 VAL A N 1
ATOM 2333 C CA . VAL A 1 295 ? -1.413 -12.233 3.560 1.00 91.81 295 VAL A CA 1
ATOM 2334 C C . VAL A 1 295 ? -0.978 -12.212 5.029 1.00 91.81 295 VAL A C 1
ATOM 2336 O O . VAL A 1 295 ? -1.671 -11.608 5.844 1.00 91.81 295 VAL A O 1
ATOM 2339 N N . SER A 1 296 ? 0.179 -12.796 5.365 1.00 92.31 296 SER A N 1
ATOM 2340 C CA . SER A 1 296 ? 0.709 -12.791 6.740 1.00 92.31 296 SER A CA 1
ATOM 2341 C C . SER A 1 296 ? 1.016 -11.368 7.200 1.00 92.31 296 SER A C 1
ATOM 2343 O O . SER A 1 296 ? 0.475 -10.900 8.200 1.00 92.31 296 SER A O 1
ATOM 2345 N N . LYS A 1 297 ? 1.772 -10.622 6.385 1.00 93.38 297 LYS A N 1
ATOM 2346 C CA . LYS A 1 297 ? 2.142 -9.224 6.660 1.00 93.38 297 LYS A CA 1
ATOM 2347 C C . LYS A 1 297 ? 0.912 -8.320 6.796 1.00 93.38 297 LYS A C 1
ATOM 2349 O O . LYS A 1 297 ? 0.884 -7.403 7.616 1.00 93.38 297 LYS A O 1
ATOM 2354 N N . LEU A 1 298 ? -0.137 -8.565 6.005 1.00 95.94 298 LEU A N 1
ATOM 2355 C CA . LEU A 1 298 ? -1.396 -7.825 6.114 1.00 95.94 298 LEU A CA 1
ATOM 2356 C C . LEU A 1 298 ? -2.178 -8.179 7.383 1.00 95.94 298 LEU A C 1
ATOM 2358 O O . LEU A 1 298 ? -2.776 -7.274 7.965 1.00 95.94 298 LEU A O 1
ATOM 2362 N N . LYS A 1 299 ? -2.166 -9.441 7.832 1.00 96.56 299 LYS A N 1
ATOM 2363 C CA . LYS A 1 299 ? -2.785 -9.860 9.102 1.00 96.56 299 LYS A CA 1
ATOM 2364 C C . LYS A 1 299 ? -2.084 -9.226 10.304 1.00 96.56 299 LYS A C 1
ATOM 2366 O O . LYS A 1 299 ? -2.759 -8.670 11.164 1.00 96.56 299 LYS A O 1
ATOM 2371 N N . GLU A 1 300 ? -0.754 -9.205 10.322 1.00 97.00 300 GLU A N 1
ATOM 2372 C CA . GLU A 1 300 ? 0.027 -8.505 11.354 1.00 97.00 300 GLU A CA 1
ATOM 2373 C C . GLU A 1 300 ? -0.295 -7.006 11.386 1.00 97.00 300 GLU A C 1
ATOM 2375 O O . GLU A 1 300 ? -0.588 -6.433 12.439 1.00 97.00 300 GLU A O 1
ATOM 2380 N N . LYS A 1 301 ? -0.336 -6.367 10.209 1.00 96.44 301 LYS A N 1
ATOM 2381 C CA . LYS A 1 301 ? -0.733 -4.961 10.091 1.00 96.44 301 LYS A CA 1
ATOM 2382 C C . LYS A 1 301 ? -2.162 -4.725 10.581 1.00 96.44 301 LYS A C 1
ATOM 2384 O O . LYS A 1 301 ? -2.426 -3.712 11.227 1.00 96.44 301 LYS A O 1
ATOM 2389 N N . LEU A 1 302 ? -3.088 -5.633 10.275 1.00 97.88 302 LEU A N 1
ATOM 2390 C CA . LEU A 1 302 ? -4.472 -5.548 10.730 1.00 97.88 302 LEU A CA 1
ATOM 2391 C C . LEU A 1 302 ? -4.553 -5.584 12.260 1.00 97.88 302 LEU A C 1
ATOM 2393 O O . LEU A 1 302 ? -5.220 -4.725 12.835 1.00 97.88 302 LEU A O 1
ATOM 2397 N N . LEU A 1 303 ? -3.839 -6.515 12.899 1.00 97.88 303 LEU A N 1
ATOM 2398 C CA . LEU A 1 303 ? -3.766 -6.617 14.359 1.00 97.88 303 LEU A CA 1
ATOM 2399 C C . LEU A 1 303 ? -3.205 -5.335 14.980 1.00 97.88 303 LEU A C 1
ATOM 2401 O O . LEU A 1 303 ? -3.800 -4.786 15.902 1.00 97.88 303 LEU A O 1
ATOM 2405 N N . SER A 1 304 ? -2.117 -4.794 14.426 1.00 96.94 304 SER A N 1
ATOM 2406 C CA . SER A 1 304 ? -1.540 -3.524 14.885 1.00 96.94 304 SER A CA 1
ATOM 2407 C C . SER A 1 304 ? -2.550 -2.368 14.829 1.00 96.94 304 SER A C 1
ATOM 2409 O O . SER A 1 304 ? -2.701 -1.619 15.798 1.00 96.94 304 SER A O 1
ATOM 2411 N N . LEU A 1 305 ? -3.306 -2.250 13.732 1.00 97.44 305 LEU A N 1
ATOM 2412 C CA . LEU A 1 305 ? -4.328 -1.208 13.584 1.00 97.44 305 LEU A CA 1
ATOM 2413 C C . LEU A 1 305 ? -5.514 -1.412 14.534 1.00 97.44 305 LEU A C 1
ATOM 2415 O O . LEU A 1 305 ? -6.053 -0.429 15.045 1.00 97.44 305 LEU A O 1
ATOM 2419 N N . GLN A 1 306 ? -5.917 -2.662 14.786 1.00 97.62 306 GLN A N 1
ATOM 2420 C CA . GLN A 1 306 ? -6.962 -2.997 15.758 1.00 97.62 306 GLN A CA 1
ATOM 2421 C C . GLN A 1 306 ? -6.528 -2.645 17.184 1.00 97.62 306 GLN A C 1
ATOM 2423 O O . GLN A 1 306 ? -7.268 -1.949 17.876 1.00 97.62 306 GLN A O 1
ATOM 2428 N N . ASN A 1 307 ? -5.306 -3.009 17.575 1.00 96.50 307 ASN A N 1
ATOM 2429 C CA . ASN A 1 307 ? -4.742 -2.654 18.877 1.00 96.50 307 ASN A CA 1
ATOM 2430 C C . ASN A 1 307 ? -4.670 -1.131 19.041 1.00 96.50 307 ASN A C 1
ATOM 2432 O O . ASN A 1 307 ? -5.145 -0.588 20.033 1.00 96.50 307 ASN A O 1
ATOM 2436 N N . SER A 1 308 ? -4.167 -0.416 18.029 1.00 95.44 308 SER A N 1
ATOM 2437 C CA . SER A 1 308 ? -4.153 1.053 18.022 1.00 95.44 308 SER A CA 1
ATOM 2438 C C . SER A 1 308 ? -5.561 1.642 18.182 1.00 95.44 308 SER A C 1
ATOM 2440 O O . SER A 1 308 ? -5.757 2.599 18.931 1.00 95.44 308 SER A O 1
ATOM 2442 N N . GLN A 1 309 ? -6.568 1.043 17.540 1.00 96.44 309 GLN A N 1
ATOM 2443 C CA . GLN A 1 309 ? -7.958 1.476 17.665 1.00 96.44 309 GLN A CA 1
ATOM 2444 C C . GLN A 1 309 ? -8.498 1.316 19.087 1.00 96.44 309 GLN A C 1
ATOM 2446 O O . GLN A 1 309 ? -9.210 2.194 19.578 1.00 96.44 309 GLN A O 1
ATOM 2451 N N . GLU A 1 310 ? -8.205 0.190 19.730 1.00 96.75 310 GLU A N 1
ATOM 2452 C CA . GLU A 1 310 ? -8.630 -0.090 21.099 1.00 96.75 310 GLU A CA 1
ATOM 2453 C C . GLU A 1 310 ? -7.948 0.846 22.093 1.00 96.75 310 GLU A C 1
ATOM 2455 O O . GLU A 1 310 ? -8.644 1.445 22.911 1.00 96.75 310 GLU A O 1
ATOM 2460 N N . VAL A 1 311 ? -6.640 1.070 21.935 1.00 95.69 311 VAL A N 1
ATOM 2461 C CA . VAL A 1 311 ? -5.857 2.036 22.722 1.00 95.69 311 VAL A CA 1
ATOM 2462 C C . VAL A 1 311 ? -6.435 3.449 22.599 1.00 95.69 311 VAL A C 1
ATOM 2464 O O . VAL A 1 311 ? -6.683 4.120 23.598 1.00 95.69 311 VAL A O 1
ATOM 2467 N N . MET A 1 312 ? -6.730 3.918 21.382 1.00 95.44 312 MET A N 1
ATOM 2468 C CA . MET A 1 312 ? -7.328 5.247 21.207 1.00 95.44 312 MET A CA 1
ATOM 2469 C C . MET A 1 312 ? -8.713 5.349 21.868 1.00 95.44 312 MET A C 1
ATOM 2471 O O . MET A 1 312 ? -9.066 6.384 22.438 1.00 95.44 312 MET A O 1
ATOM 2475 N N . LYS A 1 313 ? -9.519 4.280 21.817 1.00 96.12 313 LYS A N 1
ATOM 2476 C CA . LYS A 1 313 ? -10.852 4.246 22.438 1.00 96.12 313 LYS A CA 1
ATOM 2477 C C . LYS A 1 313 ? -10.793 4.205 23.962 1.00 96.12 313 LYS A C 1
ATOM 2479 O O . LYS A 1 313 ? -11.594 4.900 24.591 1.00 96.12 313 LYS A O 1
ATOM 2484 N N . SER A 1 314 ? -9.905 3.399 24.547 1.00 96.25 314 SER A N 1
ATOM 2485 C CA . SER A 1 314 ? -9.731 3.306 26.002 1.00 96.25 314 SER A CA 1
ATOM 2486 C C . SER A 1 314 ? -9.266 4.644 26.566 1.00 96.25 314 SER A C 1
ATOM 2488 O O . SER A 1 314 ? -9.888 5.154 27.496 1.00 96.25 314 SER A O 1
ATOM 2490 N N . ILE A 1 315 ? -8.273 5.273 25.933 1.00 94.50 315 ILE A N 1
ATOM 2491 C CA . ILE A 1 315 ? -7.747 6.577 26.345 1.00 94.50 315 ILE A CA 1
ATOM 2492 C C . ILE A 1 315 ? -8.829 7.653 26.243 1.00 94.50 315 ILE A C 1
ATOM 2494 O O . ILE A 1 315 ? -9.115 8.335 27.223 1.00 94.50 315 ILE A O 1
ATOM 2498 N N . ASN A 1 316 ? -9.537 7.748 25.113 1.00 95.88 316 ASN A N 1
ATOM 2499 C CA . ASN A 1 316 ? -10.626 8.721 24.974 1.00 95.88 316 ASN A CA 1
ATOM 2500 C C . ASN A 1 316 ? -11.777 8.481 25.961 1.00 95.88 316 ASN A C 1
ATOM 2502 O O . ASN A 1 316 ? -12.483 9.418 26.328 1.00 95.88 316 ASN A O 1
ATOM 2506 N N . LYS A 1 317 ? -12.013 7.233 26.379 1.00 95.81 317 LYS A N 1
ATOM 2507 C CA . LYS A 1 317 ? -13.006 6.915 27.412 1.00 95.81 317 LYS A CA 1
ATOM 2508 C C . LYS A 1 317 ? -12.563 7.441 28.778 1.00 95.81 317 LYS A C 1
ATOM 2510 O O . LYS A 1 317 ? -13.391 8.032 29.464 1.00 95.81 317 LYS A O 1
ATOM 2515 N N . VAL A 1 318 ? -11.293 7.254 29.135 1.00 94.75 318 VAL A N 1
ATOM 2516 C CA . VAL A 1 318 ? -10.705 7.735 30.395 1.00 94.75 318 VAL A CA 1
ATOM 2517 C C . VAL A 1 318 ? -10.654 9.262 30.433 1.00 94.75 318 VAL A C 1
ATOM 2519 O O . VAL A 1 318 ? -11.111 9.862 31.400 1.00 94.75 318 VAL A O 1
ATOM 2522 N N . ILE A 1 319 ? -10.239 9.913 29.347 1.00 93.69 319 ILE A N 1
ATOM 2523 C CA . ILE A 1 319 ? -10.191 11.383 29.263 1.00 93.69 319 ILE A CA 1
ATOM 2524 C C . ILE A 1 319 ? -11.575 12.020 29.448 1.00 93.69 319 ILE A C 1
ATOM 2526 O O . ILE A 1 319 ? -11.695 13.062 30.084 1.00 93.69 319 ILE A O 1
ATOM 2530 N N . ARG A 1 320 ? -12.639 11.381 28.943 1.00 91.44 320 ARG A N 1
ATOM 2531 C CA . ARG A 1 320 ? -14.023 11.860 29.110 1.00 91.44 320 ARG A CA 1
ATOM 2532 C C . ARG A 1 320 ? -14.618 11.607 30.495 1.00 91.44 320 ARG A C 1
ATOM 2534 O O . ARG A 1 320 ? -15.737 12.040 30.749 1.00 91.44 320 ARG A O 1
ATOM 2541 N N . SER A 1 321 ? -13.943 10.856 31.360 1.00 91.62 321 SER A N 1
ATOM 2542 C CA . SER A 1 321 ? -14.468 10.557 32.689 1.00 91.62 321 SER A CA 1
ATOM 2543 C C . SER A 1 321 ? -14.189 11.711 33.655 1.00 91.62 321 SER A C 1
ATOM 2545 O O . SER A 1 321 ? -13.059 12.177 33.776 1.00 91.62 321 SER A O 1
ATOM 2547 N N . HIS A 1 322 ? -15.236 12.180 34.336 1.00 86.44 322 HIS A N 1
ATOM 2548 C CA . HIS A 1 322 ? -15.155 13.313 35.267 1.00 86.44 322 HIS A CA 1
ATOM 2549 C C . HIS A 1 322 ? -14.672 12.919 36.671 1.00 86.44 322 HIS A C 1
ATOM 2551 O O . HIS A 1 322 ? -14.380 13.791 37.477 1.00 86.44 322 HIS A O 1
ATOM 2557 N N . ASN A 1 323 ? -14.592 11.616 36.958 1.00 89.06 323 ASN A N 1
ATOM 2558 C CA . ASN A 1 323 ? -14.267 11.087 38.285 1.00 89.06 323 ASN A CA 1
ATOM 2559 C C . ASN A 1 323 ? -12.765 10.827 38.489 1.00 89.06 323 ASN A C 1
ATOM 2561 O O . ASN A 1 323 ? -12.387 10.390 39.568 1.00 89.06 323 ASN A O 1
ATOM 2565 N N . LEU A 1 324 ? -11.936 11.020 37.458 1.00 91.12 324 LEU A N 1
ATOM 2566 C CA . LEU A 1 324 ? -10.488 10.823 37.530 1.00 91.12 324 LEU A CA 1
ATOM 2567 C C . LEU A 1 324 ? -9.766 12.167 37.460 1.00 91.12 324 LEU A C 1
ATOM 2569 O O . LEU A 1 324 ? -10.140 13.028 36.652 1.00 91.12 324 LEU A O 1
ATOM 2573 N N . THR A 1 325 ? -8.723 12.312 38.278 1.00 93.50 325 THR A N 1
ATOM 2574 C CA . THR A 1 325 ? -7.814 13.462 38.216 1.00 93.50 325 THR A CA 1
ATOM 2575 C C . THR A 1 325 ? -6.957 13.399 36.953 1.00 93.50 325 THR A C 1
ATOM 2577 O O . THR A 1 325 ? -6.927 12.387 36.246 1.00 93.50 325 THR A O 1
ATOM 2580 N N . ASP A 1 326 ? -6.294 14.500 36.615 1.00 91.56 326 ASP A N 1
ATOM 2581 C CA . ASP A 1 326 ? -5.438 14.541 35.431 1.00 91.56 326 ASP A CA 1
ATOM 2582 C C . ASP A 1 326 ? -4.170 13.697 35.632 1.00 91.56 326 ASP A C 1
ATOM 2584 O O . ASP A 1 326 ? -3.736 13.019 34.697 1.00 91.56 326 ASP A O 1
ATOM 2588 N N . GLU A 1 327 ? -3.665 13.625 36.865 1.00 92.38 327 GLU A N 1
ATOM 2589 C CA . GLU A 1 327 ? -2.604 12.714 37.290 1.00 92.38 327 GLU A CA 1
ATOM 2590 C C . GLU A 1 327 ? -3.012 11.244 37.098 1.00 92.38 327 GLU A C 1
ATOM 2592 O O . GLU A 1 327 ? -2.284 10.496 36.442 1.00 92.38 327 GLU A O 1
ATOM 2597 N N . ASP A 1 328 ? -4.210 10.843 37.547 1.00 92.44 328 ASP A N 1
ATOM 2598 C CA . ASP A 1 328 ? -4.686 9.457 37.391 1.00 92.44 328 ASP A CA 1
ATOM 2599 C C . ASP A 1 328 ? -4.830 9.063 35.909 1.00 92.44 328 ASP A C 1
ATOM 2601 O O . ASP A 1 328 ? -4.584 7.920 35.510 1.00 92.44 328 ASP A O 1
ATOM 2605 N N . LYS A 1 329 ? -5.242 10.009 35.052 1.00 92.25 329 LYS A N 1
ATOM 2606 C CA . LYS A 1 329 ? -5.350 9.778 33.600 1.00 92.25 329 LYS A CA 1
ATOM 2607 C C . LYS A 1 329 ? -3.974 9.551 32.978 1.00 92.25 329 LYS A C 1
ATOM 2609 O O . LYS A 1 329 ? -3.844 8.698 32.096 1.00 92.25 329 LYS A O 1
ATOM 2614 N N . ILE A 1 330 ? -2.964 10.307 33.410 1.00 92.94 330 ILE A N 1
ATOM 2615 C CA . ILE A 1 330 ? -1.575 10.141 32.967 1.00 92.94 330 ILE A CA 1
ATOM 2616 C C . ILE A 1 330 ? -1.038 8.789 33.435 1.00 92.94 330 ILE A C 1
ATOM 2618 O O . ILE A 1 330 ? -0.526 8.030 32.608 1.00 92.94 330 ILE A O 1
ATOM 2622 N N . GLU A 1 331 ? -1.241 8.438 34.704 1.00 93.56 331 GLU A N 1
ATOM 2623 C CA . GLU A 1 331 ? -0.835 7.148 35.263 1.00 93.56 331 GLU A CA 1
ATOM 2624 C C . GLU A 1 331 ? -1.472 5.984 34.485 1.00 93.56 331 GLU A C 1
ATOM 2626 O O . GLU A 1 331 ? -0.775 5.068 34.038 1.00 93.56 331 GLU A O 1
ATOM 2631 N N . PHE A 1 332 ? -2.774 6.060 34.190 1.00 94.25 332 PHE A N 1
ATOM 2632 C CA . PHE A 1 332 ? -3.462 5.061 33.372 1.00 94.25 332 PHE A CA 1
ATOM 2633 C C . PHE A 1 332 ? -2.800 4.870 31.996 1.00 94.25 332 PHE A C 1
ATOM 2635 O O . PHE A 1 332 ? -2.589 3.730 31.565 1.00 94.25 332 PHE A O 1
ATOM 2642 N N . MET A 1 333 ? -2.463 5.963 31.302 1.00 94.12 333 MET A N 1
ATOM 2643 C CA . MET A 1 333 ? -1.824 5.916 29.980 1.00 94.12 333 MET A CA 1
ATOM 2644 C C . MET A 1 333 ? -0.417 5.304 30.038 1.00 94.12 333 MET A C 1
ATOM 2646 O O . MET A 1 333 ? -0.064 4.487 29.181 1.00 94.12 333 MET A O 1
ATOM 2650 N N . VAL A 1 334 ? 0.368 5.654 31.057 1.00 94.69 334 VAL A N 1
ATOM 2651 C CA . VAL A 1 334 ? 1.740 5.161 31.244 1.00 94.69 334 VAL A CA 1
ATOM 2652 C C . VAL A 1 334 ? 1.746 3.680 31.632 1.00 94.69 334 VAL A C 1
ATOM 2654 O O . VAL A 1 334 ? 2.434 2.880 30.998 1.00 94.69 334 VAL A O 1
ATOM 2657 N N . HIS A 1 335 ? 0.944 3.269 32.616 1.00 92.62 335 HIS A N 1
ATOM 2658 C CA . HIS A 1 335 ? 0.963 1.892 33.118 1.00 92.62 335 HIS A CA 1
ATOM 2659 C C . HIS A 1 335 ? 0.258 0.902 32.184 1.00 92.62 335 HIS A C 1
ATOM 2661 O O . HIS A 1 335 ? 0.788 -0.180 31.922 1.00 92.62 335 HIS A O 1
ATOM 2667 N N . THR A 1 336 ? -0.909 1.271 31.645 1.00 93.31 336 THR A N 1
ATOM 2668 C CA . THR A 1 336 ? -1.727 0.359 30.824 1.00 93.31 336 THR A CA 1
ATOM 2669 C C . THR A 1 336 ? -1.220 0.280 29.389 1.00 93.31 336 THR A C 1
ATOM 2671 O O . THR A 1 336 ? -1.118 -0.806 28.822 1.00 93.31 336 THR A O 1
ATOM 2674 N N . HIS A 1 337 ? -0.900 1.428 28.787 1.00 91.50 337 HIS A N 1
ATOM 2675 C CA . HIS A 1 337 ? -0.562 1.524 27.364 1.00 91.50 337 HIS A CA 1
ATOM 2676 C C . HIS A 1 337 ? 0.921 1.804 27.100 1.00 91.50 337 HIS A C 1
ATOM 2678 O O . HIS A 1 337 ? 1.314 1.890 25.938 1.00 91.50 337 HIS A O 1
ATOM 2684 N N . ARG A 1 338 ? 1.752 1.879 28.153 1.00 93.56 338 ARG A N 1
ATOM 2685 C CA . ARG A 1 338 ? 3.216 2.046 28.063 1.00 93.56 338 ARG A CA 1
ATOM 2686 C C . ARG A 1 338 ? 3.633 3.309 27.311 1.00 93.56 338 ARG A C 1
ATOM 2688 O O . ARG A 1 338 ? 4.661 3.329 26.639 1.00 93.56 338 ARG A O 1
ATOM 2695 N N . PHE A 1 339 ? 2.827 4.364 27.403 1.00 92.94 339 PHE A N 1
ATOM 2696 C CA . PHE A 1 339 ? 3.180 5.659 26.831 1.00 92.94 339 PHE A CA 1
ATOM 2697 C C . PHE A 1 339 ? 4.250 6.342 27.680 1.00 92.94 339 PHE A C 1
ATOM 2699 O O . PHE A 1 339 ? 4.314 6.137 28.891 1.00 92.94 339 PHE A O 1
ATOM 2706 N N . SER A 1 340 ? 5.087 7.173 27.053 1.00 95.81 340 SER A N 1
ATOM 2707 C CA . SER A 1 340 ? 5.945 8.074 27.817 1.00 95.81 340 SER A CA 1
ATOM 2708 C C . SER A 1 340 ? 5.086 9.126 28.514 1.00 95.81 340 SER A C 1
ATOM 2710 O O . SER A 1 340 ? 4.067 9.565 27.974 1.00 95.81 340 SER A O 1
ATOM 2712 N N . GLU A 1 341 ? 5.523 9.578 29.686 1.00 94.06 341 GLU A N 1
ATOM 2713 C CA . GLU A 1 341 ? 4.835 10.628 30.443 1.00 94.06 341 GLU A CA 1
ATOM 2714 C C . GLU A 1 341 ? 4.653 11.901 29.598 1.00 94.06 341 GLU A C 1
ATOM 2716 O O . GLU A 1 341 ? 3.563 12.465 29.520 1.00 94.06 341 GLU A O 1
ATOM 2721 N N . SER A 1 342 ? 5.683 12.269 28.828 1.00 94.69 342 SER A N 1
ATOM 2722 C CA . SER A 1 342 ? 5.630 13.377 27.868 1.00 94.69 342 SER A CA 1
ATOM 2723 C C . SER A 1 342 ? 4.561 13.200 26.786 1.00 94.69 342 SER A C 1
ATOM 2725 O O . SER A 1 342 ? 3.930 14.172 26.367 1.00 94.69 342 SER A O 1
ATOM 2727 N N . HIS A 1 343 ? 4.335 11.975 26.309 1.00 94.19 343 HIS A N 1
ATOM 2728 C CA . HIS A 1 343 ? 3.320 11.698 25.299 1.00 94.19 343 HIS A CA 1
ATOM 2729 C C . HIS A 1 343 ? 1.916 11.732 25.909 1.00 94.19 343 HIS A C 1
ATOM 2731 O O . HIS A 1 343 ? 1.021 12.347 25.333 1.00 94.19 343 HIS A O 1
ATOM 2737 N N . ALA A 1 344 ? 1.743 11.152 27.099 1.00 94.69 344 ALA A N 1
ATOM 2738 C CA . ALA A 1 344 ? 0.494 11.199 27.854 1.00 94.69 344 ALA A CA 1
ATOM 2739 C C . ALA A 1 344 ? 0.067 12.646 28.165 1.00 94.69 344 ALA A C 1
ATOM 2741 O O . ALA A 1 344 ? -1.083 13.010 27.913 1.00 94.69 344 ALA A O 1
ATOM 2742 N N . MET A 1 345 ? 1.004 13.499 28.602 1.00 94.44 345 MET A N 1
ATOM 2743 C CA . MET A 1 345 ? 0.748 14.929 28.809 1.00 94.44 345 MET A CA 1
ATOM 2744 C C . MET A 1 345 ? 0.324 15.636 27.520 1.00 94.44 345 MET A C 1
ATOM 2746 O O . MET A 1 345 ? -0.631 16.400 27.539 1.00 94.44 345 MET A O 1
ATOM 2750 N N . ASN A 1 346 ? 0.976 15.360 26.385 1.00 95.06 346 ASN A N 1
ATOM 2751 C CA . ASN A 1 346 ? 0.586 15.955 25.100 1.00 95.06 346 ASN A CA 1
ATOM 2752 C C . ASN A 1 346 ? -0.808 15.513 24.631 1.00 95.06 346 ASN A C 1
ATOM 2754 O O . ASN A 1 346 ? -1.496 16.277 23.959 1.00 95.06 346 ASN A O 1
ATOM 2758 N N . ILE A 1 347 ? -1.226 14.287 24.955 1.00 94.88 347 ILE A N 1
ATOM 2759 C CA . ILE A 1 347 ? -2.574 13.803 24.639 1.00 94.88 347 ILE A CA 1
ATOM 2760 C C . ILE A 1 347 ? -3.611 14.511 25.514 1.00 94.88 347 ILE A C 1
ATOM 2762 O O . ILE A 1 347 ? -4.675 14.880 25.017 1.00 94.88 347 ILE A O 1
ATOM 2766 N N . LEU A 1 348 ? -3.325 14.690 26.804 1.00 94.81 348 LEU A N 1
ATOM 2767 C CA . LEU A 1 348 ? -4.253 15.326 27.738 1.00 94.81 348 LEU A CA 1
ATOM 2768 C C . LEU A 1 348 ? -4.322 16.848 27.541 1.00 94.81 348 LEU A C 1
ATOM 2770 O O . LEU A 1 348 ? -5.404 17.425 27.578 1.00 94.81 348 LEU A O 1
ATOM 2774 N N . PHE A 1 349 ? -3.186 17.477 27.252 1.00 94.62 349 PHE A N 1
ATOM 2775 C CA . PHE A 1 349 ? -3.036 18.918 27.062 1.00 94.62 349 PHE A CA 1
ATOM 2776 C C . PHE A 1 349 ? -2.409 19.221 25.694 1.00 94.62 349 PHE A C 1
ATOM 2778 O O . PHE A 1 349 ? -1.258 19.662 25.606 1.00 94.62 349 PHE A O 1
ATOM 2785 N N . PRO A 1 350 ? -3.135 18.974 24.591 1.00 93.62 350 PRO A N 1
ATOM 2786 C CA . PRO A 1 350 ? -2.597 19.223 23.267 1.00 93.62 350 PRO A CA 1
ATOM 2787 C C . PRO A 1 350 ? -2.431 20.726 23.034 1.00 93.62 350 PRO A C 1
ATOM 2789 O O . PRO A 1 350 ? -3.300 21.528 23.371 1.00 93.62 350 PRO A O 1
ATOM 2792 N N . LYS A 1 351 ? -1.339 21.114 22.366 1.00 91.75 351 LYS A N 1
ATOM 2793 C CA . LYS A 1 351 ? -1.097 22.514 21.968 1.00 91.75 351 LYS A CA 1
ATOM 2794 C C . LYS A 1 351 ? -2.222 23.081 21.089 1.00 91.75 351 LYS A C 1
ATOM 2796 O O . LYS A 1 351 ? -2.463 24.285 21.086 1.00 91.75 351 LYS A O 1
ATOM 2801 N N . THR A 1 352 ? -2.879 22.220 20.314 1.00 90.12 352 THR A N 1
ATOM 2802 C CA . THR A 1 352 ? -3.975 22.572 19.405 1.00 90.12 352 THR A CA 1
ATOM 2803 C C . THR A 1 352 ? -5.036 21.481 19.407 1.00 90.12 352 THR A C 1
ATOM 2805 O O . THR A 1 352 ? -4.695 20.301 19.340 1.00 90.12 352 THR A O 1
ATOM 2808 N N . GLY A 1 353 ? -6.310 21.868 19.362 1.00 88.75 353 GLY A N 1
ATOM 2809 C CA . GLY A 1 353 ? -7.428 20.925 19.352 1.00 88.75 353 GLY A CA 1
ATOM 2810 C C . GLY A 1 353 ? -7.911 20.573 20.757 1.00 88.75 353 GLY A C 1
ATOM 2811 O O . GLY A 1 353 ? -7.695 21.325 21.703 1.00 88.75 353 GLY A O 1
ATOM 2812 N N . SER A 1 354 ? -8.622 19.453 20.873 1.00 91.81 354 SER A N 1
ATOM 2813 C CA . SER A 1 354 ? -9.218 18.989 22.131 1.00 91.81 354 SER A CA 1
ATOM 2814 C C . SER A 1 354 ? -8.428 17.818 22.726 1.00 91.81 354 SER A C 1
ATOM 2816 O O . SER A 1 354 ? -7.856 17.053 21.948 1.00 91.81 354 SER A O 1
ATOM 2818 N N . PRO A 1 355 ? -8.435 17.639 24.063 1.00 93.81 355 PRO A N 1
ATOM 2819 C CA . PRO A 1 355 ? -7.803 16.503 24.734 1.00 93.81 355 PRO A CA 1
ATOM 2820 C C . PRO A 1 355 ? -8.214 15.142 24.162 1.00 93.81 355 PRO A C 1
ATOM 2822 O O . PRO A 1 355 ? -9.386 14.905 23.851 1.00 93.81 355 PRO A O 1
ATOM 2825 N N . GLY A 1 356 ? -7.253 14.226 24.094 1.00 94.75 356 GLY A N 1
ATOM 2826 C CA . GLY A 1 356 ? -7.424 12.879 23.563 1.00 94.75 356 GLY A CA 1
ATOM 2827 C C . GLY A 1 356 ? -7.139 12.752 22.068 1.00 94.75 356 GLY A C 1
ATOM 2828 O O . GLY A 1 356 ? -6.691 13.671 21.386 1.00 94.75 356 GLY A O 1
ATOM 2829 N N . PHE A 1 357 ? -7.403 11.561 21.539 1.00 95.38 357 PHE A N 1
ATOM 2830 C CA . PHE A 1 357 ? -7.292 11.288 20.113 1.00 95.38 357 PHE A CA 1
ATOM 2831 C C . PHE A 1 357 ? -8.480 11.878 19.358 1.00 95.38 357 PHE A C 1
ATOM 2833 O O . PHE A 1 357 ? -9.640 11.602 19.676 1.00 95.38 357 PHE A O 1
ATOM 2840 N N . ALA A 1 358 ? -8.190 12.641 18.308 1.00 94.56 358 ALA A N 1
ATOM 2841 C CA . ALA A 1 358 ? -9.213 13.263 17.483 1.00 94.56 358 ALA A CA 1
ATOM 2842 C C . ALA A 1 358 ? -10.115 12.231 16.772 1.00 94.56 358 ALA A C 1
ATOM 2844 O O . ALA A 1 358 ? -9.668 11.168 16.337 1.00 94.56 358 ALA A O 1
ATOM 2845 N N . ASP A 1 359 ? -11.392 12.576 16.581 1.00 94.38 359 ASP A N 1
ATOM 2846 C CA . ASP A 1 359 ? -12.391 11.696 15.952 1.00 94.38 359 ASP A CA 1
ATOM 2847 C C . ASP A 1 359 ? -12.011 11.285 14.516 1.00 94.38 359 ASP A C 1
ATOM 2849 O O . ASP A 1 359 ? -12.173 10.127 14.122 1.00 94.38 359 ASP A O 1
ATOM 2853 N N . TYR A 1 360 ? -11.417 12.197 13.736 1.00 95.31 360 TYR A N 1
ATOM 2854 C CA . TYR A 1 360 ? -10.955 11.868 12.385 1.00 95.31 360 TYR A CA 1
ATOM 2855 C C . TYR A 1 360 ? -9.866 10.782 12.390 1.00 95.31 360 TYR A C 1
ATOM 2857 O O . TYR A 1 360 ? -9.829 9.966 11.472 1.00 95.31 360 TYR A O 1
ATOM 2865 N N . ALA A 1 361 ? -9.014 10.713 13.421 1.00 95.81 361 ALA A N 1
ATOM 2866 C CA . ALA A 1 361 ? -7.967 9.696 13.521 1.00 95.81 361 ALA A CA 1
ATOM 2867 C C . ALA A 1 361 ? -8.577 8.299 13.724 1.00 95.81 361 ALA A C 1
ATOM 2869 O O . ALA A 1 361 ? -8.233 7.359 13.005 1.00 95.81 361 ALA A O 1
ATOM 2870 N N . LEU A 1 362 ? -9.568 8.185 14.616 1.00 96.56 362 LEU A N 1
ATOM 2871 C CA . LEU A 1 362 ? -10.338 6.955 14.843 1.00 96.56 362 LEU A CA 1
ATOM 2872 C C . LEU A 1 362 ? -11.112 6.510 13.592 1.00 96.56 362 LEU A C 1
ATOM 2874 O O . LEU A 1 362 ? -11.169 5.313 13.288 1.00 96.56 362 LEU A O 1
ATOM 2878 N N . LYS A 1 363 ? -11.726 7.456 12.869 1.00 97.75 363 LYS A N 1
ATOM 2879 C CA . LYS A 1 363 ? -12.459 7.192 11.619 1.00 97.75 363 LYS A CA 1
ATOM 2880 C C . LYS A 1 363 ? -11.529 6.710 10.509 1.00 97.75 363 LYS A C 1
ATOM 2882 O O . LYS A 1 363 ? -11.831 5.695 9.878 1.00 97.75 363 LYS A O 1
ATOM 2887 N N . ASN A 1 364 ? -10.394 7.381 10.317 1.00 98.06 364 ASN A N 1
ATOM 2888 C CA . ASN A 1 364 ? -9.386 7.005 9.327 1.00 98.06 364 ASN A CA 1
ATOM 2889 C C . ASN A 1 364 ? -8.802 5.622 9.632 1.00 98.06 364 ASN A C 1
ATOM 2891 O O . ASN A 1 364 ? -8.705 4.783 8.738 1.00 98.06 364 ASN A O 1
ATOM 2895 N N . ASN A 1 365 ? -8.491 5.340 10.901 1.00 97.88 365 ASN A N 1
ATOM 2896 C CA . ASN A 1 365 ? -7.988 4.031 11.301 1.00 97.88 365 ASN A CA 1
ATOM 2897 C C . ASN A 1 365 ? -9.027 2.916 11.073 1.00 97.88 365 ASN A C 1
ATOM 2899 O O . ASN A 1 365 ? -8.717 1.895 10.466 1.00 97.88 365 ASN A O 1
ATOM 2903 N N . ASN A 1 366 ? -10.295 3.136 11.443 1.00 97.50 366 ASN A N 1
ATOM 2904 C CA . ASN A 1 366 ? -11.385 2.202 11.124 1.00 97.50 366 ASN A CA 1
ATOM 2905 C C . ASN A 1 366 ? -11.547 1.971 9.612 1.00 97.50 366 ASN A C 1
ATOM 2907 O O . ASN A 1 366 ? -11.826 0.846 9.193 1.00 97.50 366 ASN A O 1
ATOM 2911 N N . ALA A 1 367 ? -11.408 3.016 8.791 1.00 97.94 367 ALA A N 1
ATOM 2912 C CA . ALA A 1 367 ? -11.450 2.878 7.338 1.00 97.94 367 ALA A CA 1
ATOM 2913 C C . ALA A 1 367 ? -10.297 1.994 6.840 1.00 97.94 367 ALA A C 1
ATOM 2915 O O . ALA A 1 367 ? -10.547 1.046 6.101 1.00 97.94 367 ALA A O 1
ATOM 2916 N N . ASN A 1 368 ? -9.075 2.219 7.332 1.00 97.69 368 ASN A N 1
ATOM 2917 C CA . ASN A 1 368 ? -7.914 1.383 7.019 1.00 97.69 368 ASN A CA 1
ATOM 2918 C C . ASN A 1 368 ? -8.115 -0.082 7.431 1.00 97.69 368 ASN A C 1
ATOM 2920 O O . ASN A 1 368 ? -7.808 -0.977 6.646 1.00 97.69 368 ASN A O 1
ATOM 2924 N N . ILE A 1 369 ? -8.673 -0.336 8.621 1.00 97.88 369 ILE A N 1
ATOM 2925 C CA . ILE A 1 369 ? -9.013 -1.686 9.097 1.00 97.88 369 ILE A CA 1
ATOM 2926 C C . ILE A 1 369 ? -9.957 -2.382 8.109 1.00 97.88 369 ILE A C 1
ATOM 2928 O O . ILE A 1 369 ? -9.705 -3.523 7.727 1.00 97.88 369 ILE A O 1
ATOM 2932 N N . ARG A 1 370 ? -11.028 -1.707 7.666 1.00 98.00 370 ARG A N 1
ATOM 2933 C CA . ARG A 1 370 ? -11.972 -2.274 6.686 1.00 98.00 370 ARG A CA 1
ATOM 2934 C C . ARG A 1 370 ? -11.291 -2.576 5.353 1.00 98.00 370 ARG A C 1
ATOM 2936 O O . ARG A 1 370 ? -11.423 -3.688 4.852 1.00 98.00 370 ARG A O 1
ATOM 2943 N N . THR A 1 371 ? -10.520 -1.626 4.826 1.00 97.19 371 THR A N 1
ATOM 2944 C CA . THR A 1 371 ? -9.792 -1.785 3.560 1.00 97.19 371 THR A CA 1
ATOM 2945 C C . THR A 1 371 ? -8.806 -2.951 3.613 1.00 97.19 371 THR A C 1
ATOM 2947 O O . THR A 1 371 ? -8.721 -3.732 2.670 1.00 97.19 371 THR A O 1
ATOM 2950 N N . ILE A 1 372 ? -8.067 -3.110 4.716 1.00 96.94 372 ILE A N 1
ATOM 2951 C CA . ILE A 1 372 ? -7.101 -4.207 4.867 1.00 96.94 372 ILE A CA 1
ATOM 2952 C C . ILE A 1 372 ? -7.806 -5.554 5.007 1.00 96.94 372 ILE A C 1
ATOM 2954 O O . ILE A 1 372 ? -7.353 -6.515 4.395 1.00 96.94 372 ILE A O 1
ATOM 2958 N N . LYS A 1 373 ? -8.926 -5.632 5.737 1.00 97.81 373 LYS A N 1
ATOM 2959 C CA . LYS A 1 373 ? -9.736 -6.861 5.809 1.00 97.81 373 LYS A CA 1
ATOM 2960 C C . LYS A 1 373 ? -10.208 -7.306 4.430 1.00 97.81 373 LYS A C 1
ATOM 2962 O O . LYS A 1 373 ? -9.978 -8.451 4.060 1.00 97.81 373 LYS A O 1
ATOM 2967 N N . GLN A 1 374 ? -10.788 -6.384 3.660 1.00 96.56 374 GLN A N 1
ATOM 2968 C CA . GLN A 1 374 ? -11.212 -6.666 2.291 1.00 96.56 374 GLN A CA 1
ATOM 2969 C C . GLN A 1 374 ? -10.028 -7.128 1.430 1.00 96.56 374 GLN A C 1
ATOM 2971 O O . GLN A 1 374 ? -10.118 -8.122 0.717 1.00 96.56 374 GLN A O 1
ATOM 2976 N N . ARG A 1 375 ? -8.881 -6.450 1.546 1.00 95.56 375 ARG A N 1
ATOM 2977 C CA . ARG A 1 375 ? -7.669 -6.810 0.806 1.00 95.56 375 ARG A CA 1
ATOM 2978 C C . ARG A 1 375 ? -7.136 -8.202 1.165 1.00 95.56 375 ARG A C 1
ATOM 2980 O O . ARG A 1 375 ? -6.658 -8.900 0.276 1.00 95.56 375 ARG A O 1
ATOM 2987 N N . ILE A 1 376 ? -7.178 -8.594 2.440 1.00 95.19 376 ILE A N 1
ATOM 2988 C CA . ILE A 1 376 ? -6.787 -9.940 2.886 1.00 95.19 376 ILE A CA 1
ATOM 2989 C C . ILE A 1 376 ? -7.691 -10.979 2.229 1.00 95.19 376 ILE A C 1
ATOM 2991 O O . ILE A 1 376 ? -7.179 -11.901 1.607 1.00 95.19 376 ILE A O 1
ATOM 2995 N N . GLU A 1 377 ? -9.008 -10.784 2.294 1.00 95.06 377 GLU A N 1
ATOM 2996 C CA . GLU A 1 377 ? -9.984 -11.706 1.706 1.00 95.06 377 GLU A CA 1
ATOM 2997 C C . GLU A 1 377 ? -9.787 -11.858 0.188 1.00 95.06 377 GLU A C 1
ATOM 2999 O O . GLU A 1 377 ? -9.788 -12.968 -0.345 1.00 95.06 377 GLU A O 1
ATOM 3004 N N . GLU A 1 378 ? -9.570 -10.746 -0.521 1.00 93.00 378 GLU A N 1
ATOM 3005 C CA . GLU A 1 378 ? -9.290 -10.751 -1.959 1.00 93.00 378 GLU A CA 1
ATOM 3006 C C . GLU A 1 378 ? -8.008 -11.525 -2.299 1.00 93.00 378 GLU A C 1
ATOM 3008 O O . GLU A 1 378 ? -7.993 -12.288 -3.268 1.00 93.00 378 GLU A O 1
ATOM 3013 N N . LEU A 1 379 ? -6.938 -11.354 -1.514 1.00 92.06 379 LEU A N 1
ATOM 3014 C CA . LEU A 1 379 ? -5.673 -12.061 -1.730 1.00 92.06 379 LEU A CA 1
ATOM 3015 C C . LEU A 1 379 ? -5.763 -13.539 -1.355 1.00 92.06 379 LEU A C 1
ATOM 3017 O O . LEU A 1 379 ? -5.264 -14.368 -2.106 1.00 92.06 379 LEU A O 1
ATOM 3021 N N . GLU A 1 380 ? -6.439 -13.894 -0.264 1.00 91.94 380 GLU A N 1
ATOM 3022 C CA . GLU A 1 380 ? -6.674 -15.290 0.123 1.00 91.94 380 GLU A CA 1
ATOM 3023 C C . GLU A 1 380 ? -7.462 -16.038 -0.961 1.00 91.94 380 GLU A C 1
ATOM 3025 O O . GLU A 1 380 ? -7.067 -17.127 -1.389 1.00 91.94 380 GLU A O 1
ATOM 3030 N N . LYS A 1 381 ? -8.522 -15.416 -1.494 1.00 91.19 381 LYS A N 1
ATOM 3031 C CA . LYS A 1 381 ? -9.279 -15.946 -2.639 1.00 91.19 381 LYS A CA 1
ATOM 3032 C C . LYS A 1 381 ? -8.421 -16.075 -3.893 1.00 91.19 381 LYS A C 1
ATOM 3034 O O . LYS A 1 381 ? -8.608 -17.008 -4.664 1.00 91.19 381 LYS A O 1
ATOM 3039 N N . LEU A 1 382 ? -7.513 -15.135 -4.139 1.00 89.69 382 LEU A N 1
ATOM 3040 C CA . LEU A 1 382 ? -6.643 -15.171 -5.314 1.00 89.69 382 LEU A CA 1
ATOM 3041 C C . LEU A 1 382 ? -5.569 -16.258 -5.197 1.00 89.69 382 LEU A C 1
ATOM 3043 O O . LEU A 1 382 ? -5.304 -16.946 -6.182 1.00 89.69 382 LEU A O 1
ATOM 3047 N N . HIS A 1 383 ? -4.965 -16.394 -4.015 1.00 88.19 383 HIS A N 1
ATOM 3048 C CA . HIS A 1 383 ? -3.878 -17.327 -3.717 1.00 88.19 383 HIS A CA 1
ATOM 3049 C C . HIS A 1 383 ? -4.354 -18.783 -3.741 1.00 88.19 383 HIS A C 1
ATOM 3051 O O . HIS A 1 383 ? -3.606 -19.639 -4.197 1.00 88.19 383 HIS A O 1
ATOM 3057 N N . SER A 1 384 ? -5.589 -19.041 -3.294 1.00 87.88 384 SER A N 1
ATOM 3058 C CA . SER A 1 384 ? -6.209 -20.378 -3.255 1.00 87.88 384 SER A CA 1
ATOM 3059 C C . SER A 1 384 ? -6.731 -20.881 -4.604 1.00 87.88 384 SER A C 1
ATOM 3061 O O . SER A 1 384 ? -7.020 -22.063 -4.757 1.00 87.88 384 SER A O 1
ATOM 3063 N N . GLN A 1 385 ? -6.880 -20.008 -5.599 1.00 88.38 385 GLN A N 1
ATOM 3064 C CA . GLN A 1 385 ? -7.327 -20.412 -6.931 1.00 88.38 385 GLN A CA 1
ATOM 3065 C C . GLN A 1 385 ? -6.226 -21.154 -7.697 1.00 88.38 385 GLN A C 1
ATOM 3067 O O . GLN A 1 385 ? -5.045 -20.852 -7.539 1.00 88.38 385 GLN A O 1
ATOM 3072 N N . LYS A 1 386 ? -6.632 -22.050 -8.605 1.00 89.19 386 LYS A N 1
ATOM 3073 C CA . LYS A 1 386 ? -5.719 -22.731 -9.532 1.00 89.19 386 LYS A CA 1
ATOM 3074 C C . LYS A 1 386 ? -5.055 -21.718 -10.489 1.00 89.19 386 LYS A C 1
ATOM 3076 O O . LYS A 1 386 ? -5.762 -20.821 -10.982 1.00 89.19 386 LYS A O 1
ATOM 3081 N N . PRO A 1 387 ? -3.734 -21.808 -10.741 1.00 90.25 387 PRO A N 1
ATOM 3082 C CA . PRO A 1 387 ? -3.065 -20.983 -11.738 1.00 90.25 387 PRO A CA 1
ATOM 3083 C C . PRO A 1 387 ? -3.567 -21.322 -13.144 1.00 90.25 387 PRO A C 1
ATOM 3085 O O . PRO A 1 387 ? -4.070 -22.418 -13.400 1.00 90.25 387 PRO A O 1
ATOM 3088 N N . PHE A 1 388 ? -3.443 -20.368 -14.064 1.00 90.69 388 PHE A N 1
ATOM 3089 C CA . PHE A 1 388 ? -3.580 -20.682 -15.478 1.00 90.69 388 PHE A CA 1
ATOM 3090 C C . PHE A 1 388 ? -2.339 -21.429 -15.963 1.00 90.69 388 PHE A C 1
ATOM 3092 O O . PHE A 1 388 ? -1.222 -20.954 -15.769 1.00 90.69 388 PHE A O 1
ATOM 3099 N N . ASP A 1 389 ? -2.568 -22.562 -16.612 1.00 91.12 389 ASP A N 1
ATOM 3100 C CA . ASP A 1 389 ? -1.594 -23.273 -17.433 1.00 91.12 389 ASP A CA 1
ATOM 3101 C C . ASP A 1 389 ? -2.379 -24.024 -18.512 1.00 91.12 389 ASP A C 1
ATOM 3103 O O . ASP A 1 389 ? -2.956 -25.085 -18.268 1.00 91.12 389 ASP A O 1
ATOM 3107 N N . GLN A 1 390 ? -2.557 -23.386 -19.666 1.00 92.19 390 GLN A N 1
ATOM 3108 C CA . GLN A 1 390 ? -3.345 -23.944 -20.761 1.00 92.19 390 GLN A CA 1
ATOM 3109 C C . GLN A 1 390 ? -2.818 -23.498 -22.120 1.00 92.19 390 GLN A C 1
ATOM 3111 O O . GLN A 1 390 ? -2.442 -22.341 -22.314 1.00 92.19 390 GLN A O 1
ATOM 3116 N N . ASN A 1 391 ? -2.870 -24.418 -23.078 1.00 93.56 391 ASN A N 1
ATOM 3117 C CA . ASN A 1 391 ? -2.668 -24.126 -24.490 1.00 93.56 391 ASN A CA 1
ATOM 3118 C C . ASN A 1 391 ? -4.017 -23.899 -25.172 1.00 93.56 391 ASN A C 1
ATOM 3120 O O . ASN A 1 391 ? -5.041 -24.440 -24.747 1.00 93.56 391 ASN A O 1
ATOM 3124 N N . GLY A 1 392 ? -4.017 -23.111 -26.235 1.00 92.00 392 GLY A N 1
ATOM 3125 C CA . GLY A 1 392 ? -5.184 -22.917 -27.078 1.00 92.00 392 GLY A CA 1
ATOM 3126 C C . GLY A 1 392 ? -4.802 -22.387 -28.448 1.00 92.00 392 GLY A C 1
ATOM 3127 O O . GLY A 1 392 ? -3.632 -22.156 -28.741 1.00 92.00 392 GLY A O 1
ATOM 3128 N N . GLU A 1 393 ? -5.813 -22.182 -29.276 1.00 92.12 393 GLU A N 1
ATOM 3129 C CA . GLU A 1 393 ? -5.679 -21.604 -30.606 1.00 92.12 393 GLU A CA 1
ATOM 3130 C C . GLU A 1 393 ? -6.739 -20.515 -30.765 1.00 92.12 393 GLU A C 1
ATOM 3132 O O . GLU A 1 393 ? -7.832 -20.620 -30.204 1.00 92.12 393 GLU A O 1
ATOM 3137 N N . VAL A 1 394 ? -6.396 -19.436 -31.460 1.00 92.50 394 VAL A N 1
ATOM 3138 C CA . VAL A 1 394 ? -7.328 -18.365 -31.820 1.00 92.50 394 VAL A CA 1
ATOM 3139 C C . VAL A 1 394 ? -6.928 -17.812 -33.177 1.00 92.50 394 VAL A C 1
ATOM 3141 O O . VAL A 1 394 ? -5.765 -17.462 -33.363 1.00 92.50 394 VAL A O 1
ATOM 3144 N N . ASP A 1 395 ? -7.873 -17.722 -34.115 1.00 88.31 395 ASP A N 1
ATOM 3145 C CA . ASP A 1 395 ? -7.623 -17.165 -35.457 1.00 88.31 395 ASP A CA 1
ATOM 3146 C C . ASP A 1 395 ? -6.433 -17.848 -36.180 1.00 88.31 395 ASP A C 1
ATOM 3148 O O . ASP A 1 395 ? -5.630 -17.198 -36.842 1.00 88.31 395 ASP A O 1
ATOM 3152 N N . GLY A 1 396 ? -6.262 -19.163 -35.978 1.00 87.81 396 GLY A N 1
ATOM 3153 C CA . GLY A 1 396 ? -5.140 -19.945 -36.519 1.00 87.81 396 GLY A CA 1
ATOM 3154 C C . GLY A 1 396 ? -3.807 -19.800 -35.770 1.00 87.81 396 GLY A C 1
ATOM 3155 O O . GLY A 1 396 ? -2.808 -20.388 -36.177 1.00 87.81 396 GLY A O 1
ATOM 3156 N N . PHE A 1 397 ? -3.758 -19.021 -34.683 1.00 90.25 397 PHE A N 1
ATOM 3157 C CA . PHE A 1 397 ? -2.551 -18.803 -33.883 1.00 90.25 397 PHE A CA 1
ATOM 3158 C C . PHE A 1 397 ? -2.591 -19.601 -32.581 1.00 90.25 397 PHE A C 1
ATOM 3160 O O . PHE A 1 397 ? -3.431 -19.355 -31.708 1.00 90.25 397 PHE A O 1
ATOM 3167 N N . SER A 1 398 ? -1.629 -20.506 -32.407 1.00 93.19 398 SER A N 1
ATOM 3168 C CA . SER A 1 398 ? -1.426 -21.219 -31.147 1.00 93.19 398 SER A CA 1
ATOM 3169 C C . SER A 1 398 ? -0.873 -20.290 -30.062 1.00 93.19 398 SER A C 1
ATOM 3171 O O . SER A 1 398 ? -0.002 -19.446 -30.307 1.00 93.19 398 SER A O 1
ATOM 3173 N N . TYR A 1 399 ? -1.388 -20.443 -28.842 1.00 95.00 399 TYR A N 1
ATOM 3174 C CA . TYR A 1 399 ? -0.930 -19.717 -27.665 1.00 95.00 399 TYR A CA 1
ATOM 3175 C C . TYR A 1 399 ? -0.783 -20.617 -26.439 1.00 95.00 399 TYR A C 1
ATOM 3177 O O . TYR A 1 399 ? -1.551 -21.556 -26.237 1.00 95.00 399 TYR A O 1
ATOM 3185 N N . HIS A 1 400 ? 0.163 -20.255 -25.573 1.00 95.44 400 HIS A N 1
ATOM 3186 C CA . HIS A 1 400 ? 0.336 -20.787 -24.224 1.00 95.44 400 HIS A CA 1
ATOM 3187 C C . HIS A 1 400 ? 0.034 -19.686 -23.205 1.00 95.44 400 HIS A C 1
ATOM 3189 O O . HIS A 1 400 ? 0.659 -18.617 -23.204 1.00 95.44 400 HIS A O 1
ATOM 3195 N N . LEU A 1 401 ? -0.963 -19.933 -22.358 1.00 95.88 401 LEU A N 1
ATOM 3196 C CA . LEU A 1 401 ? -1.333 -19.092 -21.228 1.00 95.88 401 LEU A CA 1
ATOM 3197 C C . LEU A 1 401 ? -0.785 -19.718 -19.953 1.00 95.88 401 LEU A C 1
ATOM 3199 O O . LEU A 1 401 ? -1.220 -20.796 -19.558 1.00 95.88 401 LEU A O 1
ATOM 3203 N N . TYR A 1 402 ? 0.098 -18.993 -19.281 1.00 93.88 402 TYR A N 1
ATOM 3204 C CA . TYR A 1 402 ? 0.707 -19.442 -18.039 1.00 93.88 402 TYR A CA 1
ATOM 3205 C C . TYR A 1 402 ? 0.922 -18.282 -17.072 1.00 93.88 402 TYR A C 1
ATOM 3207 O O . TYR A 1 402 ? 0.841 -17.098 -17.430 1.00 93.88 402 TYR A O 1
ATOM 3215 N N . GLU A 1 403 ? 1.187 -18.623 -15.819 1.00 93.00 403 GLU A N 1
ATOM 3216 C CA . GLU A 1 403 ? 1.503 -17.660 -14.778 1.00 93.00 403 GLU A CA 1
ATOM 3217 C C . GLU A 1 403 ? 2.933 -17.830 -14.279 1.00 93.00 403 GLU A C 1
ATOM 3219 O O . GLU A 1 403 ? 3.367 -18.934 -13.975 1.00 93.00 403 GLU A O 1
ATOM 3224 N N . GLU A 1 404 ? 3.670 -16.724 -14.188 1.00 90.19 404 GLU A N 1
ATOM 3225 C CA . GLU A 1 404 ? 5.069 -16.747 -13.762 1.00 90.19 404 GLU A CA 1
ATOM 3226 C C . GLU A 1 404 ? 5.485 -15.382 -13.190 1.00 90.19 404 GLU A C 1
ATOM 3228 O O . GLU A 1 404 ? 5.162 -14.325 -13.752 1.00 90.19 404 GLU A O 1
ATOM 3233 N N . GLU A 1 405 ? 6.224 -15.395 -12.078 1.00 87.19 405 GLU A N 1
ATOM 3234 C CA . GLU A 1 405 ? 6.672 -14.215 -11.324 1.00 87.19 405 GLU A CA 1
ATOM 3235 C C . GLU A 1 405 ? 5.543 -13.217 -10.971 1.00 87.19 405 GLU A C 1
ATOM 3237 O O . GLU A 1 405 ? 5.693 -11.990 -11.084 1.00 87.19 405 GLU A O 1
ATOM 3242 N N . GLY A 1 406 ? 4.367 -13.710 -10.592 1.00 89.69 406 GLY A N 1
ATOM 3243 C CA . GLY A 1 406 ? 3.211 -12.884 -10.243 1.00 89.69 406 GLY A CA 1
ATOM 3244 C C . GLY A 1 406 ? 2.586 -12.159 -11.434 1.00 89.69 406 GLY A C 1
ATOM 3245 O O . GLY A 1 406 ? 1.955 -11.102 -11.277 1.00 89.69 406 GLY A O 1
ATOM 3246 N N . ARG A 1 407 ? 2.772 -12.692 -12.645 1.00 93.12 407 ARG A N 1
ATOM 3247 C CA . ARG A 1 407 ? 2.211 -12.143 -13.881 1.00 93.12 407 ARG A CA 1
ATOM 3248 C C . ARG A 1 407 ? 1.532 -13.227 -14.709 1.00 93.12 407 ARG A C 1
ATOM 3250 O O . ARG A 1 407 ? 2.036 -14.334 -14.815 1.00 93.12 407 ARG A O 1
ATOM 3257 N N . ILE A 1 408 ? 0.419 -12.858 -15.336 1.00 95.31 408 ILE A N 1
ATOM 3258 C CA . ILE A 1 408 ? -0.265 -13.663 -16.352 1.00 95.31 408 ILE A CA 1
ATOM 3259 C C . ILE A 1 408 ? 0.406 -13.369 -17.691 1.00 95.31 408 ILE A C 1
ATOM 3261 O O . ILE A 1 408 ? 0.584 -12.189 -18.031 1.00 95.31 408 ILE A O 1
ATOM 3265 N N . LYS A 1 409 ? 0.778 -14.413 -18.431 1.00 96.00 409 LYS A N 1
ATOM 3266 C CA . LYS A 1 409 ? 1.487 -14.315 -19.707 1.00 96.00 409 LYS A CA 1
ATOM 3267 C C . LYS A 1 409 ? 0.733 -15.077 -20.795 1.00 96.00 409 LYS A C 1
ATOM 3269 O O . LYS A 1 409 ? 0.422 -16.245 -20.617 1.00 96.00 409 LYS A O 1
ATOM 3274 N N . PHE A 1 410 ? 0.484 -14.413 -21.923 1.00 96.38 410 PHE A N 1
ATOM 3275 C CA . PHE A 1 410 ? 0.108 -15.068 -23.176 1.00 96.38 410 PHE A CA 1
ATOM 3276 C C . PHE A 1 410 ? 1.312 -15.066 -24.112 1.00 96.38 410 PHE A C 1
ATOM 3278 O O . PHE A 1 410 ? 1.744 -14.000 -24.572 1.00 96.38 410 PHE A O 1
ATOM 3285 N N . ARG A 1 411 ? 1.848 -16.250 -24.387 1.00 96.44 411 ARG A N 1
ATOM 3286 C CA . ARG A 1 411 ? 2.877 -16.466 -25.402 1.00 96.44 411 ARG A CA 1
ATOM 3287 C C . ARG A 1 411 ? 2.214 -17.030 -26.650 1.00 96.44 411 ARG A C 1
ATOM 3289 O O . ARG A 1 411 ? 1.442 -17.967 -26.541 1.00 96.44 411 ARG A O 1
ATOM 3296 N N . PHE A 1 412 ? 2.513 -16.444 -27.799 1.00 94.88 412 PHE A N 1
ATOM 3297 C CA . PHE A 1 412 ? 2.075 -16.935 -29.104 1.00 94.88 412 PHE A CA 1
ATOM 3298 C C . PHE A 1 412 ? 3.305 -17.419 -29.866 1.00 94.88 412 PHE A C 1
ATOM 3300 O O . PHE A 1 412 ? 4.390 -16.860 -29.668 1.00 94.88 412 PHE A O 1
ATOM 3307 N N . ASP A 1 413 ? 3.139 -18.430 -30.714 1.00 91.50 413 ASP A N 1
ATOM 3308 C CA . ASP A 1 413 ? 4.237 -18.944 -31.543 1.00 91.50 413 ASP A CA 1
ATOM 3309 C C . ASP A 1 413 ? 4.612 -17.955 -32.653 1.00 91.50 413 ASP A C 1
ATOM 3311 O O . ASP A 1 413 ? 5.790 -17.734 -32.938 1.00 91.50 413 ASP A O 1
ATOM 3315 N N . GLU A 1 414 ? 3.605 -17.276 -33.203 1.00 91.62 414 GLU A N 1
ATOM 3316 C CA . GLU A 1 414 ? 3.758 -16.225 -34.203 1.00 91.62 414 GLU A CA 1
ATOM 3317 C C . GLU A 1 414 ? 3.165 -14.894 -33.727 1.00 91.62 414 GLU A C 1
ATOM 3319 O O . GLU A 1 414 ? 2.582 -14.782 -32.646 1.00 91.62 414 GLU A O 1
ATOM 3324 N N . ILE A 1 415 ? 3.333 -13.839 -34.529 1.00 92.88 415 ILE A N 1
ATOM 3325 C CA . ILE A 1 415 ? 2.723 -12.540 -34.243 1.00 92.88 415 ILE A CA 1
ATOM 3326 C C . ILE A 1 415 ? 1.211 -12.665 -34.487 1.00 92.88 415 ILE A C 1
ATOM 3328 O O . ILE A 1 415 ? 0.813 -12.782 -35.644 1.00 92.88 415 ILE A O 1
ATOM 3332 N N . PRO A 1 416 ? 0.361 -12.562 -33.447 1.00 92.62 416 PRO A N 1
ATOM 3333 C CA . PRO A 1 416 ? -1.074 -12.729 -33.620 1.00 92.62 416 PRO A CA 1
ATOM 3334 C C . PRO A 1 416 ? -1.678 -11.567 -34.416 1.00 92.62 416 PRO A C 1
ATOM 3336 O O . PRO A 1 416 ? -1.117 -10.456 -34.462 1.00 92.62 416 PRO A O 1
ATOM 3339 N N . SER A 1 417 ? -2.851 -11.821 -34.995 1.00 94.00 417 SER A N 1
ATOM 3340 C CA . SER A 1 417 ? -3.612 -10.853 -35.784 1.00 94.00 417 SER A CA 1
ATOM 3341 C C . SER A 1 417 ? -3.960 -9.581 -35.001 1.00 94.00 417 SER A C 1
ATOM 3343 O O . SER A 1 417 ? -3.930 -9.516 -33.765 1.00 94.00 417 SER A O 1
ATOM 3345 N N . ASP A 1 418 ? -4.264 -8.502 -35.727 1.00 94.12 418 ASP A N 1
ATOM 3346 C CA . ASP A 1 418 ? -4.490 -7.199 -35.099 1.00 94.12 418 ASP A CA 1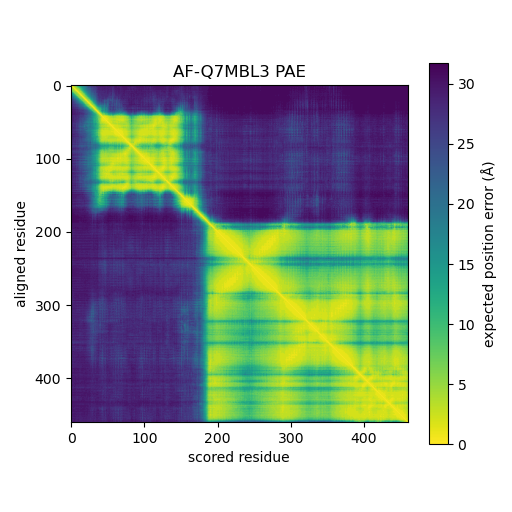
ATOM 3347 C C . ASP A 1 418 ? -5.739 -7.163 -34.200 1.00 94.12 418 ASP A C 1
ATOM 3349 O O . ASP A 1 418 ? -5.748 -6.460 -33.184 1.00 94.12 418 ASP A O 1
ATOM 3353 N N . SER A 1 419 ? -6.746 -7.985 -34.510 1.00 93.06 419 SER A N 1
ATOM 3354 C CA . SER A 1 419 ? -7.945 -8.188 -33.688 1.00 93.06 419 SER A CA 1
ATOM 3355 C C . SER A 1 419 ? -7.582 -8.778 -32.319 1.00 93.06 419 SER A C 1
ATOM 3357 O O . SER A 1 419 ? -7.909 -8.188 -31.285 1.00 93.06 419 SER A O 1
ATOM 3359 N N . VAL A 1 420 ? -6.809 -9.870 -32.294 1.00 93.94 420 VAL A N 1
ATOM 3360 C CA . VAL A 1 420 ? -6.341 -10.535 -31.067 1.00 93.94 420 VAL A CA 1
ATOM 3361 C C . VAL A 1 420 ? -5.482 -9.586 -30.228 1.00 93.94 420 VAL A C 1
ATOM 3363 O O . VAL A 1 420 ? -5.696 -9.434 -29.020 1.00 93.94 420 VAL A O 1
ATOM 3366 N N . ARG A 1 421 ? -4.549 -8.860 -30.859 1.00 95.06 421 ARG A N 1
ATOM 3367 C CA . ARG A 1 421 ? -3.718 -7.862 -30.157 1.00 95.06 421 ARG A CA 1
ATOM 3368 C C . ARG A 1 421 ? -4.550 -6.732 -29.563 1.00 95.06 421 ARG A C 1
ATOM 3370 O O . ARG A 1 421 ? -4.231 -6.253 -28.473 1.00 95.06 421 ARG A O 1
ATOM 3377 N N . SER A 1 422 ? -5.595 -6.293 -30.259 1.00 95.19 422 SER A N 1
ATOM 3378 C CA . SER A 1 422 ? -6.493 -5.239 -29.782 1.00 95.19 422 SER A CA 1
ATOM 3379 C C . SER A 1 422 ? -7.291 -5.684 -28.556 1.00 95.19 422 SER A C 1
ATOM 3381 O O . SER A 1 422 ? -7.390 -4.917 -27.597 1.00 95.19 422 SER A O 1
ATOM 3383 N N . ILE A 1 423 ? -7.758 -6.937 -28.525 1.00 95.19 423 ILE A N 1
ATOM 3384 C CA . ILE A 1 423 ? -8.425 -7.540 -27.357 1.00 95.19 423 ILE A CA 1
ATOM 3385 C C . ILE A 1 423 ? -7.479 -7.602 -26.151 1.00 95.19 423 ILE A C 1
ATOM 3387 O O . ILE A 1 423 ? -7.851 -7.211 -25.043 1.00 95.19 423 ILE A O 1
ATOM 3391 N N . LEU A 1 424 ? -6.236 -8.048 -26.344 1.00 96.06 424 LEU A N 1
ATOM 3392 C CA . LEU A 1 424 ? -5.256 -8.122 -25.254 1.00 96.06 424 LEU A CA 1
ATOM 3393 C C . LEU A 1 424 ? -4.934 -6.730 -24.688 1.00 96.06 424 LEU A C 1
ATOM 3395 O O . LEU A 1 424 ? -4.945 -6.534 -23.467 1.00 96.06 424 LEU A O 1
ATOM 3399 N N . LYS A 1 425 ? -4.702 -5.742 -25.562 1.00 95.88 425 LYS A N 1
ATOM 3400 C CA . LYS A 1 425 ? -4.421 -4.352 -25.166 1.00 95.88 425 LYS A CA 1
ATOM 3401 C C . LYS A 1 425 ? -5.590 -3.712 -24.420 1.00 95.88 425 LYS A C 1
ATOM 3403 O O . LYS A 1 425 ? -5.361 -3.087 -23.384 1.00 95.88 425 LYS A O 1
ATOM 3408 N N . SER A 1 426 ? -6.821 -3.866 -24.913 1.00 95.25 426 SER A N 1
ATOM 3409 C CA . SER A 1 426 ? -8.016 -3.291 -24.276 1.00 95.25 426 SER A CA 1
ATOM 3410 C C . SER A 1 426 ? -8.274 -3.8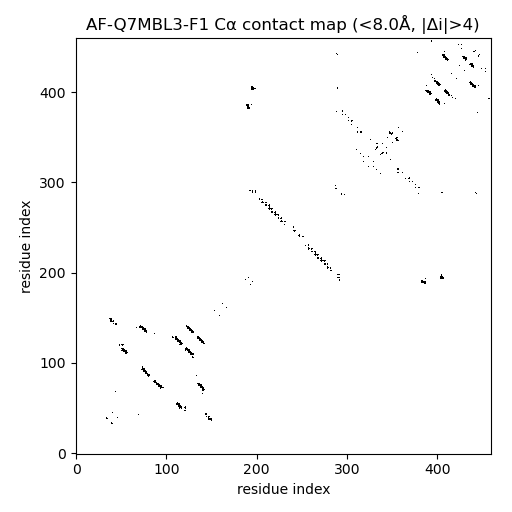92 -22.892 1.00 95.25 426 SER A C 1
ATOM 3412 O O . SER A 1 426 ? -8.720 -3.194 -21.986 1.00 95.25 426 SER A O 1
ATOM 3414 N N . ASN A 1 427 ? -7.869 -5.148 -22.686 1.00 95.88 427 ASN A N 1
ATOM 3415 C CA . ASN A 1 427 ? -7.886 -5.824 -21.390 1.00 95.88 427 ASN A CA 1
ATOM 3416 C C . ASN A 1 427 ? -6.596 -5.617 -20.564 1.00 95.88 427 ASN A C 1
ATOM 3418 O O . ASN A 1 427 ? -6.347 -6.336 -19.593 1.00 95.88 427 ASN A O 1
ATOM 3422 N N . GLY A 1 428 ? -5.759 -4.635 -20.910 1.00 95.69 428 GLY A N 1
ATOM 3423 C CA . GLY A 1 428 ? -4.630 -4.185 -20.092 1.00 95.69 428 GLY A CA 1
ATOM 3424 C C . GLY A 1 428 ? -3.373 -5.059 -20.136 1.00 95.69 428 GLY A C 1
ATOM 3425 O O . GLY A 1 428 ? -2.479 -4.858 -19.308 1.00 95.69 428 GLY A O 1
ATOM 3426 N N . PHE A 1 429 ? -3.274 -6.009 -21.068 1.00 97.19 429 PHE A N 1
ATOM 3427 C CA . PHE A 1 429 ? -2.027 -6.730 -21.323 1.00 97.19 429 PHE A CA 1
ATOM 3428 C C . PHE A 1 429 ? -1.062 -5.870 -22.143 1.00 97.19 429 PHE A C 1
ATOM 3430 O O . PHE A 1 429 ? -1.457 -5.151 -23.062 1.00 97.19 429 PHE A O 1
ATOM 3437 N N . LYS A 1 430 ? 0.231 -5.950 -21.816 1.00 96.88 430 LYS A N 1
ATOM 3438 C CA . LYS A 1 430 ? 1.298 -5.227 -22.521 1.00 96.88 430 LYS A CA 1
ATOM 3439 C C . LYS A 1 430 ? 2.316 -6.204 -23.087 1.00 96.88 430 LYS A C 1
ATOM 3441 O O . LYS A 1 430 ? 2.738 -7.119 -22.388 1.00 96.88 430 LYS A O 1
ATOM 3446 N N . TRP A 1 431 ? 2.750 -5.979 -24.322 1.00 96.19 431 TRP A N 1
ATOM 3447 C CA . TRP A 1 431 ? 3.834 -6.757 -24.913 1.00 96.19 431 TRP A CA 1
ATOM 3448 C C . TRP A 1 431 ? 5.156 -6.487 -24.187 1.00 96.19 431 TRP A C 1
ATOM 3450 O O . TRP A 1 431 ? 5.564 -5.333 -24.028 1.00 96.19 431 TRP A O 1
ATOM 3460 N N . SER A 1 432 ? 5.833 -7.550 -23.765 1.00 93.75 432 SER A N 1
ATOM 3461 C CA . SER A 1 432 ? 7.147 -7.497 -23.134 1.00 93.75 432 SER A CA 1
ATOM 3462 C C . SER A 1 432 ? 8.169 -8.176 -24.036 1.00 93.75 432 SER A C 1
ATOM 3464 O O . SER A 1 432 ? 8.089 -9.374 -24.293 1.00 93.75 432 SER A O 1
ATOM 3466 N N . ARG A 1 433 ? 9.166 -7.404 -24.486 1.00 91.62 433 ARG A N 1
ATOM 3467 C CA . ARG A 1 433 ? 10.256 -7.909 -25.338 1.00 91.62 433 ARG A CA 1
ATOM 3468 C C . ARG A 1 433 ? 11.145 -8.919 -24.615 1.00 91.62 433 ARG A C 1
ATOM 3470 O O . ARG A 1 433 ? 11.639 -9.835 -25.248 1.00 91.62 433 ARG A O 1
ATOM 3477 N N . PHE A 1 434 ? 11.332 -8.747 -23.306 1.00 87.00 434 PHE A N 1
ATOM 3478 C CA . PHE A 1 434 ? 12.180 -9.628 -22.501 1.00 87.00 434 PHE A CA 1
ATOM 3479 C C . PHE A 1 434 ? 11.565 -11.020 -22.331 1.00 87.00 434 PHE A C 1
ATOM 3481 O O . PHE A 1 434 ? 12.273 -12.013 -22.370 1.00 87.00 434 PHE A O 1
ATOM 3488 N N . SER A 1 435 ? 10.241 -11.091 -22.173 1.00 86.38 435 SER A N 1
ATOM 3489 C CA . SER A 1 435 ? 9.533 -12.364 -22.000 1.00 86.38 435 SER A CA 1
ATOM 3490 C C . SER A 1 435 ? 8.957 -12.931 -23.298 1.00 86.38 435 SER A C 1
ATOM 3492 O O . SER A 1 435 ? 8.384 -14.011 -23.255 1.00 86.38 435 SER A O 1
ATOM 3494 N N . GLY A 1 436 ? 9.024 -12.196 -24.415 1.00 93.06 436 GLY A N 1
ATOM 3495 C CA . GLY A 1 436 ? 8.413 -12.603 -25.687 1.00 93.06 436 GLY A CA 1
ATOM 3496 C C . GLY A 1 436 ? 6.912 -12.896 -25.575 1.00 93.06 436 GLY A C 1
ATOM 3497 O O . GLY A 1 436 ? 6.414 -13.807 -26.224 1.00 93.06 436 GLY A O 1
ATOM 3498 N N . ALA A 1 437 ? 6.202 -12.176 -24.700 1.00 95.62 437 ALA A N 1
ATOM 3499 C CA . ALA A 1 437 ? 4.819 -12.484 -24.341 1.00 95.62 437 ALA A CA 1
ATOM 3500 C C . ALA A 1 437 ? 4.019 -11.217 -24.017 1.00 95.62 437 ALA A C 1
ATOM 3502 O O . ALA A 1 437 ? 4.577 -10.168 -23.669 1.00 95.62 437 ALA A O 1
ATOM 3503 N N . TRP A 1 438 ? 2.694 -11.327 -24.079 1.00 96.81 438 TRP A N 1
ATOM 3504 C CA . TRP A 1 438 ? 1.768 -10.333 -23.542 1.00 96.81 438 TRP A CA 1
ATOM 3505 C C . TRP A 1 438 ? 1.601 -10.551 -22.044 1.00 96.81 438 TRP A C 1
ATOM 3507 O O . TRP A 1 438 ? 1.187 -11.621 -21.615 1.00 96.81 438 TRP A O 1
ATOM 3517 N N . VAL A 1 439 ? 1.915 -9.536 -21.241 1.00 96.50 439 VAL A N 1
ATOM 3518 C CA . VAL A 1 439 ? 2.068 -9.668 -19.790 1.00 96.50 439 VAL A CA 1
ATOM 3519 C C . VAL A 1 439 ? 1.147 -8.710 -19.042 1.00 96.50 439 VAL A C 1
ATOM 3521 O O . VAL A 1 439 ? 1.016 -7.536 -19.407 1.00 96.50 439 VAL A O 1
ATOM 3524 N N . ARG A 1 440 ? 0.560 -9.186 -17.939 1.00 95.81 440 ARG A N 1
ATOM 3525 C CA . ARG A 1 440 ? -0.190 -8.366 -16.975 1.00 95.81 440 ARG A CA 1
ATOM 3526 C C . ARG A 1 440 ? 0.080 -8.821 -15.539 1.00 95.81 440 ARG A C 1
ATOM 3528 O O . ARG A 1 440 ? 0.200 -10.012 -15.276 1.00 95.81 440 ARG A O 1
ATOM 3535 N N . LYS A 1 441 ? 0.164 -7.880 -14.588 1.00 93.56 441 LYS A N 1
ATOM 3536 C CA . LYS A 1 441 ? 0.287 -8.205 -13.154 1.00 93.56 441 LYS A CA 1
ATOM 3537 C C . LYS A 1 441 ? -0.949 -8.969 -12.669 1.00 93.56 441 LYS A C 1
ATOM 3539 O O . LYS A 1 441 ? -2.075 -8.556 -12.958 1.00 93.56 441 LYS A O 1
ATOM 3544 N N . ILE A 1 442 ? -0.733 -10.018 -11.879 1.00 92.88 442 ILE A N 1
ATOM 3545 C CA . ILE A 1 442 ? -1.811 -10.792 -11.266 1.00 92.88 442 ILE A CA 1
ATOM 3546 C C . ILE A 1 442 ? -2.555 -9.945 -10.233 1.00 92.88 442 ILE A C 1
ATOM 3548 O O . ILE A 1 442 ? -1.986 -9.391 -9.296 1.00 92.88 442 ILE A O 1
ATOM 3552 N N . THR A 1 443 ? -3.860 -9.832 -10.453 1.00 92.69 443 THR A N 1
ATOM 3553 C CA . THR A 1 443 ? -4.853 -9.188 -9.588 1.00 92.69 443 THR A CA 1
ATOM 3554 C C . THR A 1 443 ? -6.187 -9.900 -9.804 1.00 92.69 443 THR A C 1
ATOM 3556 O O . THR A 1 443 ? -6.373 -10.540 -10.842 1.00 92.69 443 THR A O 1
ATOM 3559 N N . ALA A 1 444 ? -7.149 -9.752 -8.890 1.00 91.81 444 ALA A N 1
ATOM 3560 C CA . ALA A 1 444 ? -8.480 -10.349 -9.057 1.00 91.81 444 ALA A CA 1
ATOM 3561 C C . ALA A 1 444 ? -9.160 -9.900 -10.370 1.00 91.81 444 ALA A C 1
ATOM 3563 O O . ALA A 1 444 ? -9.774 -10.704 -11.079 1.00 91.81 444 ALA A O 1
ATOM 3564 N N . ASN A 1 445 ? -8.971 -8.629 -10.747 1.00 94.00 445 ASN A N 1
ATOM 3565 C CA . ASN A 1 445 ? -9.431 -8.104 -12.030 1.00 94.00 445 ASN A CA 1
ATOM 3566 C C . ASN A 1 445 ? -8.691 -8.753 -13.212 1.00 94.00 445 ASN A C 1
ATOM 3568 O O . ASN A 1 445 ? -9.330 -9.154 -14.177 1.00 94.00 445 ASN A O 1
ATOM 3572 N N . ALA A 1 446 ? -7.364 -8.907 -13.146 1.00 94.75 446 ALA A N 1
ATOM 3573 C CA . ALA A 1 446 ? -6.601 -9.544 -14.222 1.00 94.75 446 ALA A CA 1
ATOM 3574 C C . ALA A 1 446 ? -7.027 -11.001 -14.454 1.00 94.75 446 ALA A C 1
ATOM 3576 O O . ALA A 1 446 ? -7.219 -11.394 -15.601 1.00 94.75 446 ALA A O 1
ATOM 3577 N N . VAL A 1 447 ? -7.259 -11.777 -13.391 1.00 94.19 447 VAL A N 1
ATOM 3578 C CA . VAL A 1 447 ? -7.765 -13.159 -13.493 1.00 94.19 447 VAL A CA 1
ATOM 3579 C C . VAL A 1 447 ? -9.154 -13.189 -14.141 1.00 94.19 447 VAL A C 1
ATOM 3581 O O . VAL A 1 447 ? -9.436 -14.025 -14.998 1.00 94.19 447 VAL A O 1
ATOM 3584 N N . SER A 1 448 ? -10.032 -12.254 -13.775 1.00 94.56 448 SER A N 1
ATOM 3585 C CA . SER A 1 448 ? -11.379 -12.154 -14.357 1.00 94.56 448 SER A CA 1
ATOM 3586 C C . SER A 1 448 ? -11.348 -11.703 -15.821 1.00 94.56 448 SER A C 1
ATOM 3588 O O . SER A 1 448 ? -12.019 -12.302 -16.656 1.00 94.56 448 SER A O 1
ATOM 3590 N N . SER A 1 449 ? -10.503 -10.722 -16.153 1.00 96.06 449 SER A N 1
ATOM 3591 C CA . SER A 1 449 ? -10.271 -10.268 -17.531 1.00 96.06 449 SER A CA 1
ATOM 3592 C C . SER A 1 449 ? -9.701 -11.393 -18.397 1.00 96.06 449 SER A C 1
ATOM 3594 O O . SER A 1 449 ? -10.126 -11.569 -19.526 1.00 96.06 449 SER A O 1
ATOM 3596 N N . THR A 1 450 ? -8.776 -12.195 -17.865 1.00 96.25 450 THR A N 1
ATOM 3597 C CA . THR A 1 450 ? -8.183 -13.333 -18.590 1.00 96.25 450 THR A CA 1
ATOM 3598 C C . THR A 1 450 ? -9.249 -14.367 -18.936 1.00 96.25 450 THR A C 1
ATOM 3600 O O . THR A 1 450 ? -9.365 -14.762 -20.090 1.00 96.25 450 THR A O 1
ATOM 3603 N N . ARG A 1 451 ? -10.113 -14.729 -17.975 1.00 95.56 451 ARG A N 1
ATOM 3604 C CA . ARG A 1 451 ? -11.264 -15.614 -18.234 1.00 95.56 451 ARG A CA 1
ATOM 3605 C C . ARG A 1 451 ? -12.218 -15.048 -19.287 1.00 95.56 451 ARG A C 1
ATOM 3607 O O . ARG A 1 451 ? -12.778 -15.812 -20.064 1.00 95.56 451 ARG A O 1
ATOM 3614 N N . TYR A 1 452 ? -12.406 -13.731 -19.320 1.00 95.06 452 TYR A N 1
ATOM 3615 C CA . TYR A 1 452 ? -13.204 -13.069 -20.351 1.00 95.06 452 TYR A CA 1
ATOM 3616 C C . TYR A 1 452 ? -12.541 -13.141 -21.736 1.00 95.06 452 TYR A C 1
ATOM 3618 O O . TYR A 1 452 ? -13.203 -13.503 -2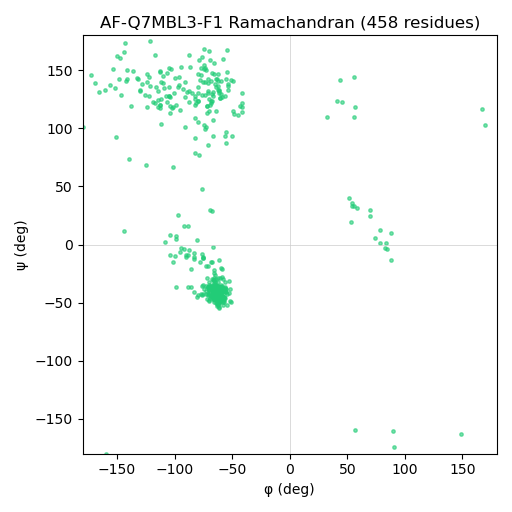2.702 1.00 95.06 452 TYR A O 1
ATOM 3626 N N . ILE A 1 453 ? -11.231 -12.895 -21.827 1.00 95.06 453 ILE A N 1
ATOM 3627 C CA . ILE A 1 453 ? -10.461 -13.020 -23.077 1.00 95.06 453 ILE A CA 1
ATOM 3628 C C . ILE A 1 453 ? -10.552 -14.444 -23.634 1.00 95.06 453 ILE A C 1
ATOM 3630 O O . ILE A 1 453 ? -10.823 -14.607 -24.817 1.00 95.06 453 ILE A O 1
ATOM 3634 N N . LEU A 1 454 ? -10.413 -15.471 -22.789 1.00 94.25 454 LEU A N 1
ATOM 3635 C CA . LEU A 1 454 ? -10.548 -16.872 -23.212 1.00 94.25 454 LEU A CA 1
ATOM 3636 C C . LEU A 1 454 ? -11.935 -17.178 -23.810 1.00 94.25 454 LEU A C 1
ATOM 3638 O O . LEU A 1 454 ? -12.048 -17.938 -24.769 1.00 94.25 454 LEU A O 1
ATOM 3642 N N . LYS A 1 455 ? -12.998 -16.550 -23.288 1.00 93.06 455 LYS A N 1
ATOM 3643 C CA . LYS A 1 455 ? -14.343 -16.642 -23.880 1.00 93.06 455 LYS A CA 1
ATOM 3644 C C . LYS A 1 455 ? -14.444 -15.914 -25.221 1.00 93.06 455 LYS A C 1
ATOM 3646 O O . LYS A 1 455 ? -15.136 -16.387 -26.105 1.00 93.06 455 LYS A O 1
ATOM 3651 N N . MET A 1 456 ? -13.756 -14.786 -25.392 1.00 91.38 456 MET A N 1
ATOM 3652 C CA . MET A 1 456 ? -13.720 -14.094 -26.686 1.00 91.38 456 MET A CA 1
ATOM 3653 C C . MET A 1 456 ? -12.937 -14.885 -27.738 1.00 91.38 456 MET A C 1
ATOM 3655 O O . MET A 1 456 ? -13.336 -14.927 -28.895 1.00 91.38 456 MET A O 1
ATOM 3659 N N . PHE A 1 457 ? -11.845 -15.536 -27.336 1.00 90.81 457 PHE A N 1
ATOM 3660 C CA . PHE A 1 457 ? -11.028 -16.365 -28.226 1.00 90.81 457 PHE A CA 1
ATOM 3661 C C . PHE A 1 457 ? -11.761 -17.607 -28.730 1.00 90.81 457 PHE A C 1
ATOM 3663 O O . PHE A 1 457 ? -11.422 -18.099 -29.790 1.00 90.81 457 PHE A O 1
ATOM 3670 N N . THR A 1 458 ? -12.768 -18.096 -28.004 1.00 85.00 458 THR A N 1
ATOM 3671 C CA . THR A 1 458 ? -13.602 -19.223 -28.458 1.00 85.00 458 THR A CA 1
ATOM 3672 C C . THR A 1 458 ? -14.729 -18.805 -29.405 1.00 85.00 458 THR A C 1
ATOM 3674 O O . THR A 1 458 ? -15.352 -19.665 -30.017 1.00 85.00 458 THR A O 1
ATOM 3677 N N . THR A 1 459 ? -15.016 -17.504 -29.518 1.00 80.19 459 THR A N 1
ATOM 3678 C CA . THR A 1 459 ? -16.044 -16.955 -30.423 1.00 80.19 459 THR A CA 1
ATOM 3679 C C . THR A 1 459 ? -15.487 -16.382 -31.727 1.00 80.19 459 THR A C 1
ATOM 3681 O O . THR A 1 459 ? -16.273 -16.017 -32.599 1.00 80.19 459 THR A O 1
ATOM 3684 N N . LEU A 1 460 ? -14.164 -16.251 -31.820 1.00 71.50 460 LEU A N 1
ATOM 3685 C CA . LEU A 1 460 ? -13.420 -15.851 -33.015 1.00 71.50 460 LEU A CA 1
ATOM 3686 C C . LEU A 1 460 ? -12.976 -17.107 -33.755 1.00 71.50 460 LEU A C 1
ATOM 3688 O O . LEU A 1 460 ? -13.078 -17.092 -34.999 1.00 71.50 460 LEU A O 1
#

pLDDT: mean 83.27, std 19.86, range [27.38, 98.31]

Organism: Vibrio vulnificus (strain YJ016) (NCBI:txid196600)

Foldseek 3Di:
DDDDDDDDDDDDDDDDDDDDDDDDDDDDPPDDPQDDPQFRFDPLFVLQLVDDWDWDDLVVVVNVVVLLVQFPFKKKWAWDQDPVRDIDIDDIDTDDSVCVVVVCVVLVPAKIWTFDDDPSGTAKIWIFSHPDPRTTIIMTGHDGDDIDRDDDDDDPVNVVVCVVVVNDDPPPPPDPPVPVVPPPPVPLLFCLVAFAPPPPVVLVVLLVVLLVQLVVLLVLLVVLLVVLVVLVVVDPPPDDQDPPDPCNVVVVVSVVSSVVSNVSSVVSNVSSVVSNVVSVCRVVPPQDLSPSCSLVVLVVVLVVLVVVLVLLVVLVVLLPDPPDDLVRSLVCCCPVVVDDSVVSCCQQPPPDDHHGDDPVVSVVSVVVSVVSVVVSVQSVVNRSDRWDFDWDDFPNWIWTWGHYNQKTWIAIPDDDDPVLVVLLVVLPFDQDPVVNTTIDGDGPSNVVSVVVSVVVRVVD

InterPro domains:
  IPR021944 Protein of unknown function DUF3560 [PF12083] (198-320)

Mean predicted aligned error: 18.27 Å

Radius of gyration: 42.39 Å; Cα contacts (8 Å, |Δi|>4): 484; chains: 1; bounding box: 128×94×86 Å

Solvent-accessible surface area (backbone atoms only — not comparable to full-atom values): 26771 Å² total; per-residue (Å²): 132,83,89,84,91,86,87,90,86,78,89,82,89,84,85,90,81,89,84,86,81,86,77,87,77,76,84,77,76,94,73,80,80,81,58,76,88,73,50,45,77,48,74,64,48,58,56,34,44,71,52,71,63,45,78,50,67,80,89,44,54,74,58,52,50,53,47,62,73,65,36,75,46,41,36,38,36,43,64,44,78,45,100,81,79,42,78,42,80,48,83,73,38,81,48,65,74,89,52,46,63,61,54,50,63,75,33,53,90,55,41,44,37,39,37,43,54,53,99,67,26,45,38,36,38,42,36,24,40,34,89,56,96,84,36,48,30,43,33,34,34,45,79,80,75,83,75,57,84,51,80,84,83,78,50,72,67,57,51,53,52,40,46,74,72,67,51,78,57,93,83,67,74,77,67,78,64,72,62,74,67,72,70,81,57,93,73,63,68,23,21,48,68,67,17,20,61,70,45,64,62,54,51,49,53,53,26,49,54,24,43,52,54,12,53,52,26,40,51,50,12,52,51,27,38,48,56,19,49,62,59,48,71,75,48,68,86,88,70,74,81,52,83,94,44,95,56,30,70,56,53,52,52,49,52,53,47,34,53,50,29,41,52,49,12,52,54,24,38,56,50,11,53,54,25,40,54,48,28,70,49,55,79,68,60,72,88,47,89,47,36,84,57,32,59,58,59,50,51,55,51,45,51,54,52,51,51,52,52,50,53,47,50,53,51,40,52,56,71,71,40,87,89,58,55,73,66,56,52,38,50,49,37,32,72,75,67,67,42,52,69,73,55,37,47,43,36,61,60,37,97,68,81,67,63,40,72,55,70,67,58,57,52,51,50,53,50,50,49,52,53,50,53,53,51,42,52,55,47,54,58,52,32,67,32,68,57,59,74,48,74,51,65,40,85,91,38,50,33,42,34,37,44,51,71,30,24,42,32,45,33,50,86,60,87,69,56,70,68,60,50,48,55,40,43,76,68,63,33,40,82,35,83,90,75,61,24,35,37,33,68,63,43,76,65,47,58,51,48,48,56,49,49,56,57,53,42,75,74,96

Sequence (460 aa):
MAQQNTTPTLTNLNSATSVSPLDRESSPKNDISCAVDGIKQSKKNLFLASFKAGKLRKNAKKVIQKLLDCCDSLILKTQSMGLDDCWNANEPQEYDKAKFWEWYESNYSEMVIYLKTRDGFLSKVEICDCIYHFSDDLVMHFSIDQEEPAKPKVSFAQVCEALAQGYISPLNHDGKYPSPDPEKNNSDDSRRVVSFGDYQARIESKKERFSELSNKAQNESVLFYQASKDRASLIPFGQPILVGHHSEKRARKDAERIWRDMGKSVHAQEKADHYENKANNVGSAGIASDDPEAVSKLKEKLLSLQNSQEVMKSINKVIRSHNLTDEDKIEFMVHTHRFSESHAMNILFPKTGSPGFADYALKNNNANIRTIKQRIEELEKLHSQKPFDQNGEVDGFSYHLYEEEGRIKFRFDEIPSDSVRSILKSNGFKWSRFSGAWVRKITANAVSSTRYILKMFTTL